Protein AF-A0A382JUS2-F1 (afdb_monomer_lite)

Radius of gyration: 26.02 Å; chains: 1; bounding box: 63×38×74 Å

InterPro domains:
  IPR006626 Parallel beta-helix repeat [SM00710] (28-49)
  IPR006626 Parallel beta-helix repeat [SM00710] (76-99)
  IPR006626 Parallel beta-helix repeat [SM00710] (288-322)
  IPR006626 Parallel beta-helix repeat [SM00710] (346-368)
  IPR006626 Parallel beta-helix repeat [SM00710] (374-395)
  IPR006626 Parallel beta-helix repeat [SM00710] (396-420)
  IPR007742 Periplasmic copper-binding protein NosD-like, beta helix domain [PF05048] (333-431)
  IPR011050 Pectin lyase fold/virulence factor [SSF51126] (210-431)
  IPR012334 Pectin lyase fold [G3DSA:2.160.20.10] (135-432)

Sequence (432 aa):
ANVIEDNYIYAPDMTYGINLYYCQATSGNEATIVNNLIRVEDYGIQFNQYNHYQNVYYNTVKVRDQYALGGSYYQNQYITVKNNIFSTLASTAAMYFGYQVTGLVSDYNNYNTDSNYPVYHQGNYTLAEWETLGYDSNSVSINPLFVTDSTLVPTNLNLDNLGTPVSGLTDDINGTTRSITTPDMGALEFTGADNRLAAGTYTVGGGGDYATLAAVRQALMSQGIAGAVVFQILSGTYTESIALEGVYGSSATNTITFQSAAANADSVIWENTGSSSSTNYALQLSGTDHVQIKHITFKGDSSSYSRKIVLGGAVDSVTIDSSKFLGYQGGNSNNHASIYGTEIVATGLKIRNNTFTDAGYSAIRLNASSSSSSTGLEITNNTITNTYSGIHLYYFDAVTIRGNTIKGSYMLDFGIYLIYCDGANVIKDNYI

pLDDT: mean 94.67, std 5.89, range [57.56, 98.94]

Foldseek 3Di:
DAEAELAQAADAAAQEQAADDLAEDDPVGAYEYELYEEEYEAEAHEDEANHERYEYAFAEFEYEAYESAYYQDDNAEQYEHFLAEFYYNHQYANHAYCEDHHNYAAEHYEQEHNHCFNYHDVHGDHQVRVVVVVHHVLYYHADQCAPDSRPRHGQACVQALSGADDPPCQAASVRHGADNGRGGRHRDRDDHDLLAAEAEEWEEDCPTNHNAVVVVLVRQVRRFHPFAYEYAYAFDEHADAHEHAAGPPDDLGHAYEYEHNVQAQNRYEQEHPDDDPVRQESYEYANYERYEYGRHEYFAADPRAGEYYEYHEEYEQYEYEHHEYYFHAAAADPSFAHYDYAQYQYAQYYYENYEYEETNHEPEAYAHRQVDERENAEHEQYEYEQYCEYYHYHRHEAYEHAQYEHDYPNPNDYPYHYYNHYYNHHHDNYHD

Secondary structure (DSSP, 8-state):
--EEES-EEEETT-SEEEEESS-B-BTTB-EEEES-EEEESSEEEEE-SS-EEEEEES-EEEESSS-SEEE-SS--EEEEEES-EEEESSSS-SEEESS--BT-EEES-EEE-SSS--EEESSEE-HHHHHHTTS-TT-B------S-TTT-----GGGTT-S---TT--B-TTSPBPPSSSPPSSS--------SB-SEEEEESTTSSBSSHHHHHHHHHHT-BSS-EEEEEPSEEE---EEE-PPTT--SSS-EEEEETTS-GGGEEEE----STTS--SEEEES--SEEEES-EEEE--SS----EEEESEEES-EEES-EEEE------GGG-SEEEEEEEEET-EEES-EEEEEEEEEEEEEE-TTS-EE--EEES-EEEEEEEEEEEESEES-EEES-EEE-TT--S-SEEEES--SS-EEES-B-

Structure (mmCIF, N/CA/C/O backbone):
data_AF-A0A382JUS2-F1
#
_entry.id   AF-A0A382JUS2-F1
#
loop_
_atom_site.group_PDB
_atom_site.id
_atom_site.type_symbol
_atom_site.label_atom_id
_atom_site.label_alt_id
_atom_site.label_comp_id
_atom_site.label_asym_id
_atom_site.label_entity_id
_atom_site.label_seq_id
_atom_site.pdbx_PDB_ins_code
_atom_site.Cartn_x
_atom_site.Cartn_y
_atom_site.Cartn_z
_atom_site.occupancy
_atom_site.B_iso_or_equiv
_atom_site.auth_seq_id
_atom_site.auth_comp_id
_atom_site.auth_asym_id
_atom_site.auth_atom_id
_atom_site.pdbx_PDB_model_num
ATOM 1 N N . ALA A 1 1 ? 23.624 -3.074 -35.967 1.00 71.19 1 ALA A N 1
ATOM 2 C CA . ALA A 1 1 ? 23.824 -1.873 -35.131 1.00 71.19 1 ALA A CA 1
ATOM 3 C C . ALA A 1 1 ? 24.638 -2.248 -33.896 1.00 71.19 1 ALA A C 1
ATOM 5 O O . ALA A 1 1 ? 24.945 -3.426 -33.753 1.00 71.19 1 ALA A O 1
ATOM 6 N N . ASN A 1 2 ? 25.006 -1.292 -33.037 1.00 84.25 2 ASN A N 1
ATOM 7 C CA . ASN A 1 2 ? 25.657 -1.613 -31.760 1.00 84.25 2 ASN A CA 1
ATOM 8 C C . ASN A 1 2 ? 24.689 -2.387 -30.858 1.00 84.25 2 ASN A C 1
ATOM 10 O O . ASN A 1 2 ? 23.501 -2.062 -30.823 1.00 84.25 2 ASN A O 1
ATOM 14 N N . VAL A 1 3 ? 25.208 -3.376 -30.134 1.00 94.81 3 VAL A N 1
ATOM 15 C CA . VAL A 1 3 ? 24.447 -4.170 -29.168 1.00 94.81 3 VAL A CA 1
ATOM 16 C C . VAL A 1 3 ? 25.210 -4.171 -27.846 1.00 94.81 3 VAL A C 1
ATOM 18 O O . VAL A 1 3 ? 26.416 -4.417 -27.833 1.00 94.81 3 VAL A O 1
ATOM 21 N N . ILE A 1 4 ? 24.516 -3.835 -26.761 1.00 97.69 4 ILE A N 1
ATOM 22 C CA . ILE A 1 4 ? 24.988 -3.962 -25.381 1.00 97.69 4 ILE A CA 1
ATOM 23 C C . ILE A 1 4 ? 24.023 -4.925 -24.699 1.00 97.69 4 ILE A C 1
ATOM 25 O O . ILE A 1 4 ? 22.944 -4.512 -24.266 1.00 97.69 4 ILE A O 1
ATOM 29 N N . GLU A 1 5 ? 24.385 -6.204 -24.664 1.00 97.50 5 GLU A N 1
ATOM 30 C CA . GLU A 1 5 ? 23.518 -7.257 -24.140 1.00 97.50 5 GLU A CA 1
ATOM 31 C C . GLU A 1 5 ? 24.192 -8.148 -23.108 1.00 97.50 5 GLU A C 1
ATOM 33 O O . GLU A 1 5 ? 25.420 -8.265 -23.085 1.00 97.50 5 GLU A O 1
ATOM 38 N N . ASP A 1 6 ? 23.360 -8.715 -22.241 1.00 96.62 6 ASP A N 1
ATOM 39 C CA . ASP A 1 6 ? 23.697 -9.744 -21.261 1.00 96.62 6 ASP A CA 1
ATOM 40 C C . ASP A 1 6 ? 24.841 -9.382 -20.296 1.00 96.62 6 ASP A C 1
ATOM 42 O O . ASP A 1 6 ? 25.613 -10.233 -19.844 1.00 96.62 6 ASP A O 1
ATOM 46 N N . ASN A 1 7 ? 24.968 -8.096 -19.948 1.00 97.81 7 ASN A N 1
ATOM 47 C CA . ASN A 1 7 ? 25.986 -7.642 -19.003 1.00 97.81 7 ASN A CA 1
ATOM 48 C C . ASN A 1 7 ? 25.479 -7.712 -17.562 1.00 97.81 7 ASN A C 1
ATOM 50 O O . ASN A 1 7 ? 24.389 -7.239 -17.241 1.00 97.81 7 ASN A O 1
ATOM 54 N N . TYR A 1 8 ? 26.338 -8.206 -16.671 1.00 96.56 8 TYR A N 1
ATOM 55 C CA . TYR A 1 8 ? 26.152 -8.136 -15.226 1.00 96.56 8 TYR A CA 1
ATOM 56 C C . TYR A 1 8 ? 27.127 -7.116 -14.629 1.00 96.56 8 TYR A C 1
ATOM 58 O O . TYR A 1 8 ? 28.330 -7.364 -14.527 1.00 96.56 8 TYR A O 1
ATOM 66 N N . ILE A 1 9 ? 26.614 -5.951 -14.240 1.00 97.31 9 ILE A N 1
ATOM 67 C CA . ILE A 1 9 ? 27.387 -4.840 -13.678 1.00 97.31 9 ILE A CA 1
ATOM 68 C C . ILE A 1 9 ? 26.996 -4.690 -12.208 1.00 97.31 9 ILE A C 1
ATOM 70 O O . ILE A 1 9 ? 25.991 -4.065 -11.898 1.00 97.31 9 ILE A O 1
ATOM 74 N N . TYR A 1 10 ? 27.792 -5.245 -11.293 1.00 95.50 10 TYR A N 1
ATOM 75 C CA . TYR A 1 10 ? 27.629 -5.044 -9.849 1.00 95.50 10 TYR A CA 1
ATOM 76 C C . TYR A 1 10 ? 28.842 -4.297 -9.297 1.00 95.50 10 TYR A C 1
ATOM 78 O O . TYR A 1 10 ? 29.899 -4.885 -9.063 1.00 95.50 10 TYR A O 1
ATOM 86 N N . ALA A 1 11 ? 28.691 -2.990 -9.110 1.00 93.81 11 ALA A N 1
ATOM 87 C CA . ALA A 1 11 ? 29.732 -2.123 -8.578 1.00 93.81 11 ALA A CA 1
ATOM 88 C C . ALA A 1 11 ? 29.087 -1.000 -7.746 1.00 93.81 11 ALA A C 1
ATOM 90 O O . ALA A 1 11 ? 28.811 0.070 -8.284 1.00 93.81 11 ALA A O 1
ATOM 91 N N . PRO A 1 12 ? 28.828 -1.233 -6.445 1.00 83.19 12 PRO A N 1
ATOM 92 C CA . PRO A 1 12 ? 28.060 -0.314 -5.603 1.00 83.19 12 PRO A CA 1
ATOM 93 C C . PRO A 1 12 ? 28.623 1.103 -5.501 1.00 83.19 12 PRO A C 1
ATOM 95 O O . PRO A 1 12 ? 27.836 2.005 -5.300 1.00 83.19 12 PRO A O 1
ATOM 98 N N . ASP A 1 13 ? 29.931 1.305 -5.693 1.00 93.06 13 ASP A N 1
ATOM 99 C CA . ASP A 1 13 ? 30.574 2.631 -5.651 1.00 93.06 13 ASP A CA 1
ATOM 100 C C . ASP A 1 13 ? 30.753 3.265 -7.050 1.00 93.06 13 ASP A C 1
ATOM 102 O O . ASP A 1 13 ? 31.400 4.301 -7.208 1.00 93.06 13 ASP A O 1
ATOM 106 N N . MET A 1 14 ? 30.259 2.615 -8.109 1.00 96.50 14 MET A N 1
ATOM 107 C CA . MET A 1 14 ? 30.428 3.083 -9.484 1.00 96.50 14 MET A CA 1
ATOM 108 C C . MET A 1 14 ? 29.432 4.197 -9.805 1.00 96.50 14 MET A C 1
ATOM 110 O O . MET A 1 14 ? 28.226 4.010 -9.697 1.00 96.50 14 MET A O 1
ATOM 114 N N . THR A 1 15 ? 29.927 5.337 -10.288 1.00 97.62 15 THR A N 1
ATOM 115 C CA . THR A 1 15 ? 29.063 6.465 -10.672 1.00 97.62 15 THR A CA 1
ATOM 116 C C . THR A 1 15 ? 28.201 6.159 -11.901 1.00 97.62 15 THR A C 1
ATOM 118 O O . THR A 1 15 ? 27.038 6.533 -11.929 1.00 97.62 15 THR A O 1
ATOM 121 N N . TYR A 1 16 ? 28.730 5.489 -12.928 1.00 97.50 16 TYR A N 1
ATOM 122 C CA . TYR A 1 16 ? 27.988 5.217 -14.168 1.00 97.50 16 TYR A CA 1
ATOM 123 C C . TYR A 1 16 ? 28.068 3.738 -14.541 1.00 97.50 16 TYR A C 1
ATOM 125 O O . TYR A 1 16 ? 29.172 3.245 -14.753 1.00 97.50 16 TYR A O 1
ATOM 133 N N . GLY A 1 17 ? 26.924 3.063 -14.683 1.00 97.75 17 GLY A N 1
ATOM 134 C CA . GLY A 1 17 ? 26.854 1.697 -15.209 1.00 97.75 17 GLY A CA 1
ATOM 135 C C . GLY A 1 17 ? 27.117 1.660 -16.714 1.00 97.75 17 GLY A C 1
ATOM 136 O O . GLY A 1 17 ? 28.151 1.176 -17.166 1.00 97.75 17 GLY A O 1
ATOM 137 N N . ILE A 1 18 ? 26.201 2.230 -17.498 1.00 98.00 18 ILE A N 1
ATOM 138 C CA . ILE A 1 18 ? 26.344 2.434 -18.945 1.00 98.00 18 ILE A CA 1
ATOM 139 C C . ILE A 1 18 ? 26.212 3.929 -19.226 1.00 98.00 18 ILE A C 1
ATOM 141 O O . ILE A 1 18 ? 25.223 4.545 -18.843 1.00 98.00 18 ILE A O 1
ATOM 145 N N . ASN A 1 19 ? 27.183 4.520 -19.923 1.00 97.25 19 ASN A N 1
ATOM 146 C CA . ASN A 1 19 ? 27.153 5.935 -20.296 1.00 97.25 19 ASN A CA 1
ATOM 147 C C . ASN A 1 19 ? 27.384 6.101 -21.802 1.00 97.25 19 ASN A C 1
ATOM 149 O O . ASN A 1 19 ? 28.449 5.763 -22.316 1.00 97.25 19 ASN A O 1
ATOM 153 N N . LEU A 1 20 ? 26.383 6.638 -22.496 1.00 97.12 20 LEU A N 1
ATOM 154 C CA . LEU A 1 20 ? 26.368 6.816 -23.944 1.00 97.12 20 LEU A CA 1
ATOM 155 C C . LEU A 1 20 ? 26.591 8.278 -24.316 1.00 97.12 20 LEU A C 1
ATOM 157 O O . LEU A 1 20 ? 25.887 9.180 -23.852 1.00 97.12 20 LEU A O 1
ATOM 161 N N . TYR A 1 21 ? 27.571 8.505 -25.185 1.00 95.75 21 TYR A N 1
ATOM 162 C CA . TYR A 1 21 ? 28.014 9.829 -25.599 1.00 95.75 21 TYR A CA 1
ATOM 163 C C . TYR A 1 21 ? 28.281 9.826 -27.104 1.00 95.75 21 TYR A C 1
ATOM 165 O O . TYR A 1 21 ? 29.182 9.129 -27.570 1.00 95.75 21 TYR A O 1
ATOM 173 N N . TYR A 1 22 ? 27.508 10.606 -27.866 1.00 96.31 22 TYR A N 1
ATOM 174 C CA . TYR A 1 22 ? 27.568 10.649 -29.333 1.00 96.31 22 TYR A CA 1
ATOM 175 C C . TYR A 1 22 ? 27.326 9.287 -30.013 1.00 96.31 22 TYR A C 1
ATOM 177 O O . TYR A 1 22 ? 27.849 9.017 -31.099 1.00 96.31 22 TYR A O 1
ATOM 185 N N . CYS A 1 23 ? 26.511 8.419 -29.406 1.00 96.38 23 CYS A N 1
ATOM 186 C CA . CYS A 1 23 ? 26.163 7.120 -29.974 1.00 96.38 23 CYS A CA 1
ATOM 187 C C . CYS A 1 23 ? 24.992 7.265 -30.959 1.00 96.38 23 CYS A C 1
ATOM 189 O O . CYS A 1 23 ? 23.821 7.301 -30.579 1.00 96.38 23 CYS A O 1
ATOM 191 N N . GLN A 1 24 ? 25.309 7.359 -32.251 1.00 95.31 24 GLN A N 1
ATOM 192 C CA . GLN A 1 24 ? 24.340 7.681 -33.302 1.00 95.31 24 GLN A CA 1
ATOM 193 C C . GLN A 1 24 ? 24.103 6.483 -34.223 1.00 95.31 24 GLN A C 1
ATOM 195 O O . GLN A 1 24 ? 24.915 6.187 -35.099 1.00 95.31 24 GLN A O 1
ATOM 200 N N . ALA A 1 25 ? 22.981 5.799 -34.016 1.00 96.81 25 ALA A N 1
ATOM 201 C CA . ALA A 1 25 ? 22.458 4.812 -34.950 1.00 96.81 25 ALA A CA 1
ATOM 202 C C . ALA A 1 25 ? 21.542 5.487 -35.994 1.00 96.81 25 ALA A C 1
ATOM 204 O O . ALA A 1 25 ? 21.455 6.715 -36.068 1.00 96.81 25 ALA A O 1
ATOM 205 N N . THR A 1 26 ? 20.889 4.690 -36.841 1.00 96.81 26 THR A N 1
ATOM 206 C CA . THR A 1 26 ? 20.004 5.181 -37.913 1.00 96.81 26 THR A CA 1
ATOM 207 C C . THR A 1 26 ? 18.701 4.393 -37.933 1.00 96.81 26 THR A C 1
ATOM 209 O O . THR A 1 26 ? 18.666 3.268 -37.441 1.00 96.81 26 THR A O 1
ATOM 212 N N . SER A 1 27 ? 17.648 4.968 -38.516 1.00 96.50 27 SER A N 1
ATOM 213 C CA . SER A 1 27 ? 16.354 4.291 -38.655 1.00 96.50 27 SER A CA 1
ATOM 214 C C . SER A 1 27 ? 16.492 2.959 -39.403 1.00 96.50 27 SER A C 1
ATOM 216 O O . SER A 1 27 ? 17.142 2.896 -40.450 1.00 96.50 27 SER A O 1
ATOM 218 N N . GLY A 1 28 ? 15.906 1.898 -38.847 1.00 94.56 28 GLY A N 1
ATOM 219 C CA . GLY A 1 28 ? 16.011 0.521 -39.339 1.00 94.56 28 GLY A CA 1
ATOM 220 C C . GLY A 1 28 ? 17.322 -0.185 -38.973 1.00 94.56 28 GLY A C 1
ATOM 221 O O . GLY A 1 28 ? 17.507 -1.346 -39.328 1.00 94.56 28 GLY A O 1
ATOM 222 N N . ASN A 1 29 ? 18.239 0.507 -38.293 1.00 96.06 29 ASN A N 1
ATOM 223 C CA . ASN A 1 29 ? 19.484 -0.025 -37.745 1.00 96.06 29 ASN A CA 1
ATOM 224 C C . ASN A 1 29 ? 19.716 0.536 -36.335 1.00 96.06 29 ASN A C 1
ATOM 226 O O . ASN A 1 29 ? 20.819 0.993 -36.017 1.00 96.06 29 ASN A O 1
ATOM 230 N N . GLU A 1 30 ? 18.668 0.546 -35.516 1.00 97.38 30 GLU A N 1
ATOM 231 C CA . GLU A 1 30 ? 18.684 1.012 -34.133 1.00 97.38 30 GLU A CA 1
ATOM 232 C C . GLU A 1 30 ? 19.700 0.211 -33.302 1.00 97.38 30 GLU A C 1
ATOM 234 O O . GLU A 1 30 ? 19.788 -1.015 -33.405 1.00 97.38 30 GLU A O 1
ATOM 239 N N . ALA A 1 31 ? 20.484 0.897 -32.468 1.00 97.56 31 ALA A N 1
ATOM 240 C CA . ALA A 1 31 ? 21.331 0.236 -31.477 1.00 97.56 31 ALA A CA 1
ATOM 241 C C . ALA A 1 31 ? 20.467 -0.298 -30.329 1.00 97.56 31 ALA A C 1
ATOM 243 O O . ALA A 1 31 ? 19.439 0.295 -30.017 1.00 97.56 31 ALA A O 1
ATOM 244 N N . THR A 1 32 ? 20.857 -1.417 -29.718 1.00 97.94 32 THR A N 1
ATOM 245 C CA . THR A 1 32 ? 20.037 -2.095 -28.701 1.00 97.94 32 THR A CA 1
ATOM 246 C C . THR A 1 32 ? 20.819 -2.318 -27.410 1.00 97.94 32 THR A C 1
ATOM 248 O O . THR A 1 32 ? 21.951 -2.792 -27.438 1.00 97.94 32 THR A O 1
ATOM 251 N N . ILE A 1 33 ? 20.205 -1.959 -26.286 1.00 98.75 33 ILE A N 1
ATOM 252 C CA . ILE A 1 33 ? 20.680 -2.149 -24.917 1.00 98.75 33 ILE A CA 1
ATOM 253 C C . ILE A 1 33 ? 19.673 -3.081 -24.255 1.00 98.75 33 ILE A C 1
ATOM 255 O O . ILE A 1 33 ? 18.538 -2.668 -23.994 1.00 98.75 33 ILE A O 1
ATOM 259 N N . VAL A 1 34 ? 20.043 -4.341 -24.052 1.00 98.69 34 VAL A N 1
ATOM 260 C CA . VAL A 1 34 ? 19.080 -5.384 -23.687 1.00 98.69 34 VAL A CA 1
ATOM 261 C C . VAL A 1 34 ? 19.596 -6.360 -22.644 1.00 98.69 34 VAL A C 1
ATOM 263 O O . VAL A 1 34 ? 20.787 -6.625 -22.604 1.00 98.69 34 VAL A O 1
ATOM 266 N N . ASN A 1 35 ? 18.717 -6.889 -21.790 1.00 98.12 35 ASN A N 1
ATOM 267 C CA . ASN A 1 35 ? 19.053 -7.962 -20.846 1.00 98.12 35 ASN A CA 1
ATOM 268 C C . ASN A 1 35 ? 20.240 -7.635 -19.918 1.00 98.12 35 ASN A C 1
ATOM 270 O O . ASN A 1 35 ? 20.973 -8.523 -19.500 1.00 98.12 35 ASN A O 1
ATOM 274 N N . ASN A 1 36 ? 20.459 -6.366 -19.566 1.00 98.62 36 ASN A N 1
ATOM 275 C CA . ASN A 1 36 ? 21.533 -6.007 -18.640 1.00 98.62 36 ASN A CA 1
ATOM 276 C C . ASN A 1 36 ? 21.022 -5.979 -17.192 1.00 98.62 36 ASN A C 1
ATOM 278 O O . ASN A 1 36 ? 19.990 -5.368 -16.901 1.00 98.62 36 ASN A O 1
ATOM 282 N N . LEU A 1 37 ? 21.778 -6.592 -16.278 1.00 98.12 37 LEU A N 1
ATOM 283 C CA . LEU A 1 37 ? 21.615 -6.485 -14.825 1.00 98.12 37 LEU A CA 1
ATOM 284 C C . LEU A 1 37 ? 22.616 -5.458 -14.294 1.00 98.12 37 LEU A C 1
ATOM 286 O O . LEU A 1 37 ? 23.825 -5.675 -14.358 1.00 98.12 37 LEU A O 1
ATOM 290 N N . ILE A 1 38 ? 22.131 -4.328 -13.780 1.00 98.56 38 ILE A N 1
ATOM 291 C CA . ILE A 1 38 ? 22.980 -3.192 -13.404 1.00 98.56 38 ILE A CA 1
ATOM 292 C C . ILE A 1 38 ? 22.669 -2.759 -11.975 1.00 98.56 38 ILE A C 1
ATOM 294 O O . ILE A 1 38 ? 21.583 -2.259 -11.692 1.00 98.56 38 ILE A O 1
ATOM 298 N N . ARG A 1 39 ? 23.651 -2.882 -11.082 1.00 97.50 39 ARG A N 1
ATOM 299 C CA . ARG A 1 39 ? 23.659 -2.303 -9.739 1.00 97.50 39 ARG A CA 1
ATOM 300 C C . ARG A 1 39 ? 24.876 -1.403 -9.559 1.00 97.50 39 ARG A C 1
ATOM 302 O O . ARG A 1 39 ? 26.002 -1.888 -9.430 1.00 97.50 39 ARG A O 1
ATOM 309 N N . VAL A 1 40 ? 24.626 -0.101 -9.498 1.00 98.06 40 VAL A N 1
ATOM 310 C CA . VAL A 1 40 ? 25.658 0.936 -9.337 1.00 98.06 40 VAL A CA 1
ATOM 311 C C . VAL A 1 40 ? 25.221 2.010 -8.342 1.00 98.06 40 VAL A C 1
ATOM 313 O O . VAL A 1 40 ? 24.111 1.931 -7.808 1.00 98.06 40 VAL A O 1
ATOM 316 N N . GLU A 1 41 ? 26.088 2.984 -8.073 1.00 97.44 41 GLU A N 1
ATOM 317 C CA . GLU A 1 41 ? 25.838 4.031 -7.086 1.00 97.44 41 GLU A CA 1
ATOM 318 C C . GLU A 1 41 ? 24.829 5.061 -7.598 1.00 97.44 41 GLU A C 1
ATOM 320 O O . GLU A 1 41 ? 23.728 5.190 -7.059 1.00 97.44 41 GLU A O 1
ATOM 325 N N . ASP A 1 42 ? 25.191 5.759 -8.677 1.00 97.31 42 ASP A N 1
ATOM 326 C CA . ASP A 1 42 ? 24.492 6.969 -9.103 1.00 97.31 42 ASP A CA 1
ATOM 327 C C . ASP A 1 42 ? 23.616 6.709 -10.335 1.00 97.31 42 ASP A C 1
ATOM 329 O O . ASP A 1 42 ? 22.391 6.677 -10.232 1.00 97.31 42 ASP A O 1
ATOM 333 N N . TYR A 1 43 ? 24.229 6.513 -11.505 1.00 98.12 43 TYR A N 1
ATOM 334 C CA . TYR A 1 43 ? 23.548 6.500 -12.800 1.00 98.12 43 TYR A CA 1
ATOM 335 C C . TYR A 1 43 ? 23.609 5.120 -13.452 1.00 98.12 43 TYR A C 1
ATOM 337 O O . TYR A 1 43 ? 24.686 4.621 -13.781 1.00 98.12 43 TYR A O 1
ATOM 345 N N . GLY A 1 44 ? 22.445 4.517 -13.684 1.00 98.44 44 GLY A N 1
ATOM 346 C CA . GLY A 1 44 ? 22.322 3.178 -14.253 1.00 98.44 44 GLY A CA 1
ATOM 347 C C . GLY A 1 44 ? 22.638 3.142 -15.748 1.00 98.44 44 GLY A C 1
ATOM 348 O O . GLY A 1 44 ? 23.757 2.814 -16.144 1.00 98.44 44 GLY A O 1
ATOM 349 N N . ILE A 1 45 ? 21.653 3.492 -16.577 1.00 98.62 45 ILE A N 1
ATOM 350 C CA . ILE A 1 45 ? 21.819 3.710 -18.021 1.00 98.62 45 ILE A CA 1
ATOM 351 C C . ILE A 1 45 ? 21.683 5.206 -18.296 1.00 98.62 45 ILE A C 1
ATOM 353 O O . ILE A 1 45 ? 20.621 5.790 -18.090 1.00 98.62 45 ILE A O 1
ATOM 357 N N . GLN A 1 46 ? 22.756 5.827 -18.776 1.00 98.06 46 GLN A N 1
ATOM 358 C CA . GLN A 1 46 ? 22.845 7.266 -18.984 1.00 98.06 46 GLN A CA 1
ATOM 359 C C . GLN A 1 46 ? 23.023 7.612 -20.468 1.00 98.06 46 GLN A C 1
ATOM 361 O O . GLN A 1 46 ? 24.042 7.302 -21.083 1.00 98.06 46 GLN A O 1
ATOM 366 N N . PHE A 1 47 ? 22.065 8.345 -21.027 1.00 97.56 47 PHE A N 1
ATOM 367 C CA . PHE A 1 47 ? 22.154 9.013 -22.322 1.00 97.56 47 PHE A CA 1
ATOM 368 C C . PHE A 1 47 ? 22.694 10.428 -22.138 1.00 97.56 47 PHE A C 1
ATOM 370 O O . PHE A 1 47 ? 21.942 11.369 -21.901 1.00 97.56 47 PHE A O 1
ATOM 377 N N . ASN A 1 48 ? 24.010 10.603 -22.239 1.00 94.50 48 ASN A N 1
ATOM 378 C CA . ASN A 1 48 ? 24.645 11.895 -22.007 1.00 94.50 48 ASN A CA 1
ATOM 379 C C . ASN A 1 48 ? 24.202 12.943 -23.050 1.00 94.50 48 ASN A C 1
ATOM 381 O O . ASN A 1 48 ? 23.281 13.705 -22.772 1.00 94.50 48 ASN A O 1
ATOM 385 N N . GLN A 1 49 ? 24.782 12.962 -24.254 1.00 95.19 49 GLN A N 1
ATOM 386 C CA . GLN A 1 49 ? 24.369 13.857 -25.346 1.00 95.19 49 GLN A CA 1
ATOM 387 C C . GLN A 1 49 ? 24.564 13.222 -26.723 1.00 95.19 49 GLN A C 1
ATOM 389 O O . GLN A 1 49 ? 25.449 12.381 -26.895 1.00 95.19 49 GLN A O 1
ATOM 394 N N . TYR A 1 50 ? 23.778 13.682 -27.703 1.00 96.25 50 TYR A N 1
ATOM 395 C CA . TYR A 1 50 ? 23.853 13.271 -29.115 1.00 96.25 50 TYR A CA 1
ATOM 396 C C . TYR A 1 50 ? 23.685 11.760 -29.345 1.00 96.25 50 TYR A C 1
ATOM 398 O O . TYR A 1 50 ? 24.419 11.158 -30.130 1.00 96.25 50 TYR A O 1
ATOM 406 N N . ASN A 1 51 ? 22.725 11.132 -28.661 1.00 97.25 51 ASN A N 1
ATOM 407 C CA . ASN A 1 51 ? 22.410 9.718 -28.861 1.00 97.25 51 ASN A CA 1
ATOM 408 C C . ASN A 1 51 ? 21.131 9.556 -29.682 1.00 97.25 51 ASN A C 1
ATOM 410 O O . ASN A 1 51 ? 20.083 10.074 -29.297 1.00 97.25 51 ASN A O 1
ATOM 414 N N . HIS A 1 52 ? 21.210 8.833 -30.800 1.00 96.94 52 HIS A N 1
ATOM 415 C CA . HIS A 1 52 ? 20.089 8.654 -31.728 1.00 96.94 52 HIS A CA 1
ATOM 416 C C . HIS A 1 52 ? 19.792 7.174 -31.979 1.00 96.94 52 HIS A C 1
ATOM 418 O O . HIS A 1 52 ? 20.737 6.390 -32.105 1.00 96.94 52 HIS A O 1
ATOM 424 N N . TYR A 1 53 ? 18.506 6.831 -32.136 1.00 98.12 53 TYR A N 1
ATOM 425 C CA . TYR A 1 53 ? 18.028 5.501 -32.550 1.00 98.12 53 TYR A CA 1
ATOM 426 C C . TYR A 1 53 ? 18.492 4.387 -31.599 1.00 98.12 53 TYR A C 1
ATOM 428 O O . TYR A 1 53 ? 19.221 3.475 -31.989 1.00 98.12 53 TYR A O 1
ATOM 436 N N . GLN A 1 54 ? 18.102 4.511 -30.329 1.00 97.94 54 GLN A N 1
ATOM 437 C CA . GLN A 1 54 ? 18.518 3.625 -29.238 1.00 97.94 54 GLN A CA 1
ATOM 438 C C . GLN A 1 54 ? 17.309 2.867 -28.691 1.00 97.94 54 GLN A C 1
ATOM 440 O O . GLN A 1 54 ? 16.321 3.474 -28.292 1.00 97.94 54 GLN A O 1
ATOM 445 N N . ASN A 1 55 ? 17.403 1.548 -28.637 1.00 98.62 55 ASN A N 1
ATOM 446 C CA . ASN A 1 55 ? 16.419 0.665 -28.037 1.00 98.62 55 ASN A CA 1
ATOM 447 C C . ASN A 1 55 ? 16.911 0.215 -26.660 1.00 98.62 55 ASN A C 1
ATOM 449 O O . ASN A 1 55 ? 18.028 -0.278 -26.540 1.00 98.62 55 ASN A O 1
ATOM 453 N N . VAL A 1 56 ? 16.078 0.356 -25.636 1.00 98.75 56 VAL A N 1
ATOM 454 C CA . VAL A 1 56 ? 16.351 -0.042 -24.252 1.00 98.75 56 VAL A CA 1
ATOM 455 C C . VAL A 1 56 ? 15.283 -1.046 -23.848 1.00 98.75 56 VAL A C 1
ATOM 457 O O . VAL A 1 56 ? 14.139 -0.663 -23.589 1.00 98.75 56 VAL A O 1
ATOM 460 N N . TYR A 1 57 ? 15.639 -2.328 -23.841 1.00 98.81 57 TYR A N 1
ATOM 461 C CA . TYR A 1 57 ? 14.696 -3.422 -23.618 1.00 98.81 57 TYR A CA 1
ATOM 462 C C . TYR A 1 57 ? 15.121 -4.327 -22.475 1.00 98.81 57 TYR A C 1
ATOM 464 O O . TYR A 1 57 ? 16.287 -4.675 -22.401 1.00 98.81 57 TYR A O 1
ATOM 472 N N . TYR A 1 58 ? 14.202 -4.777 -21.622 1.00 98.75 58 TYR A N 1
ATOM 473 C CA . TYR A 1 58 ? 14.503 -5.867 -20.684 1.00 98.75 58 TYR A CA 1
ATOM 474 C C . TYR A 1 58 ? 15.748 -5.643 -19.815 1.00 98.75 58 TYR A C 1
ATOM 476 O O . TYR A 1 58 ? 16.485 -6.573 -19.529 1.00 98.75 58 TYR A O 1
ATOM 484 N N . ASN A 1 59 ? 16.045 -4.414 -19.399 1.00 98.88 59 ASN A N 1
ATOM 485 C CA . ASN A 1 59 ? 17.137 -4.168 -18.460 1.00 98.88 59 ASN A CA 1
ATOM 486 C C . ASN A 1 59 ? 16.581 -4.127 -17.038 1.00 98.88 59 ASN A C 1
ATOM 488 O O . ASN A 1 59 ? 15.528 -3.534 -16.804 1.00 98.88 59 ASN A O 1
ATOM 492 N N . THR A 1 60 ? 17.301 -4.713 -16.086 1.00 98.75 60 THR A N 1
ATOM 493 C CA . THR A 1 60 ? 17.024 -4.553 -14.655 1.00 98.75 60 THR A CA 1
ATOM 494 C C . THR A 1 60 ? 18.116 -3.687 -14.057 1.00 98.75 60 THR A C 1
ATOM 496 O O . THR A 1 60 ? 19.273 -4.094 -13.958 1.00 98.75 60 THR A O 1
ATOM 499 N N . VAL A 1 61 ? 17.749 -2.476 -13.655 1.00 98.75 61 VAL A N 1
ATOM 500 C CA . VAL A 1 61 ? 18.684 -1.445 -13.220 1.00 98.75 61 VAL A CA 1
ATOM 501 C C . VAL A 1 61 ? 18.290 -0.948 -11.840 1.00 98.75 61 VAL A C 1
ATOM 503 O O . VAL A 1 61 ? 17.177 -0.465 -11.636 1.00 98.75 61 VAL A O 1
ATOM 506 N N . LYS A 1 62 ? 19.218 -1.039 -10.891 1.00 98.19 62 LYS A N 1
ATOM 507 C CA . LYS A 1 62 ? 19.074 -0.538 -9.528 1.00 98.19 62 LYS A CA 1
ATOM 508 C C . LYS A 1 62 ? 20.204 0.437 -9.201 1.00 98.19 62 LYS A C 1
ATOM 510 O O . LYS A 1 62 ? 21.378 0.099 -9.327 1.00 98.19 62 LYS A O 1
ATOM 515 N N . VAL A 1 63 ? 19.860 1.628 -8.725 1.00 98.25 63 VAL A N 1
ATOM 516 C CA . VAL A 1 63 ? 20.823 2.646 -8.270 1.00 98.25 63 VAL A CA 1
ATOM 517 C C . VAL A 1 63 ? 20.549 3.075 -6.831 1.00 98.25 63 VAL A C 1
ATOM 519 O O . VAL A 1 63 ? 19.456 2.839 -6.311 1.00 98.25 63 VAL A O 1
ATOM 522 N N . ARG A 1 64 ? 21.558 3.628 -6.145 1.00 95.94 64 ARG A N 1
ATOM 523 C CA . ARG A 1 64 ? 21.415 4.097 -4.760 1.00 95.94 64 ARG A CA 1
ATOM 524 C C . ARG A 1 64 ? 20.951 5.552 -4.726 1.00 95.94 64 ARG A C 1
ATOM 526 O O . ARG A 1 64 ? 19.990 5.829 -4.021 1.00 95.94 64 ARG A O 1
ATOM 533 N N . ASP A 1 65 ? 21.594 6.430 -5.496 1.00 93.06 65 ASP A N 1
ATOM 534 C CA . ASP A 1 65 ? 21.512 7.879 -5.258 1.00 93.06 65 ASP A CA 1
ATOM 535 C C . ASP A 1 65 ? 20.839 8.705 -6.360 1.00 93.06 65 ASP A C 1
ATOM 537 O O . ASP A 1 65 ? 20.228 9.727 -6.048 1.00 93.06 65 ASP A O 1
ATOM 541 N N . GLN A 1 66 ? 20.937 8.314 -7.634 1.00 96.25 66 GLN A N 1
ATOM 542 C CA . GLN A 1 66 ? 20.403 9.117 -8.745 1.00 96.25 66 GLN A CA 1
ATOM 543 C C . GLN A 1 66 ? 19.378 8.326 -9.566 1.00 96.25 66 GLN A C 1
ATOM 545 O O . GLN A 1 66 ? 18.374 7.853 -9.030 1.00 96.25 66 GLN A O 1
ATOM 550 N N . TYR A 1 67 ? 19.598 8.218 -10.876 1.00 97.94 67 TYR A N 1
ATOM 551 C CA . TYR A 1 67 ? 18.603 7.780 -11.845 1.00 97.94 67 TYR A CA 1
ATOM 552 C C . TYR A 1 67 ? 18.968 6.406 -12.401 1.00 97.94 67 TYR A C 1
ATOM 554 O O . TYR A 1 67 ? 20.089 6.180 -12.866 1.00 97.94 67 TYR A O 1
ATOM 562 N N . ALA A 1 68 ? 18.005 5.488 -12.402 1.00 98.44 68 ALA A N 1
ATOM 563 C CA . ALA A 1 68 ? 18.188 4.187 -13.032 1.00 98.44 68 ALA A CA 1
ATOM 564 C C . ALA A 1 68 ? 18.243 4.323 -14.564 1.00 98.44 68 ALA A C 1
ATOM 566 O O . ALA A 1 68 ? 19.067 3.677 -15.211 1.00 98.44 68 ALA A O 1
ATOM 567 N N . LEU A 1 69 ? 17.444 5.232 -15.129 1.00 98.62 69 LEU A N 1
ATOM 568 C CA . LEU A 1 69 ? 17.540 5.675 -16.518 1.00 98.62 69 LEU A CA 1
ATOM 569 C C . LEU A 1 69 ? 17.655 7.200 -16.562 1.00 98.62 69 LEU A C 1
ATOM 571 O O . LEU A 1 69 ? 16.816 7.896 -15.994 1.00 98.62 69 LEU A O 1
ATOM 575 N N . GLY A 1 70 ? 18.664 7.736 -17.243 1.00 96.62 70 GLY A N 1
ATOM 576 C CA . GLY A 1 70 ? 18.935 9.170 -17.221 1.00 96.62 70 GLY A CA 1
ATOM 577 C C . GLY A 1 70 ? 19.373 9.759 -18.558 1.00 96.62 70 GLY A C 1
ATOM 578 O O . GLY A 1 70 ? 19.982 9.085 -19.385 1.00 96.62 70 GLY A O 1
ATOM 579 N N . GLY A 1 71 ? 19.116 11.051 -18.756 1.00 93.81 71 GLY A N 1
ATOM 580 C CA . GLY A 1 71 ? 19.662 11.853 -19.840 1.00 93.81 71 GLY A CA 1
ATOM 581 C C . GLY A 1 71 ? 19.725 13.337 -19.491 1.00 93.81 71 GLY A C 1
ATOM 582 O O . GLY A 1 71 ? 18.715 14.042 -19.457 1.00 93.81 71 GLY A O 1
ATOM 583 N N . SER A 1 72 ? 20.935 13.818 -19.211 1.00 84.50 72 SER A N 1
ATOM 584 C CA . SER A 1 72 ? 21.155 15.142 -18.608 1.00 84.50 72 SER A CA 1
ATOM 585 C C . SER A 1 72 ? 21.400 16.265 -19.616 1.00 84.50 72 SER A C 1
ATOM 587 O O . SER A 1 72 ? 21.380 17.428 -19.223 1.00 84.50 72 SER A O 1
ATOM 589 N N . TYR A 1 73 ? 21.626 15.951 -20.895 1.00 91.00 73 TYR A N 1
ATOM 590 C CA . TYR A 1 73 ? 21.940 16.945 -21.923 1.00 91.00 73 TYR A CA 1
ATOM 591 C C . TYR A 1 73 ? 21.091 16.765 -23.194 1.00 91.00 73 TYR A C 1
ATOM 593 O O . TYR A 1 73 ? 20.246 15.876 -23.305 1.00 91.00 73 TYR A O 1
ATOM 601 N N . TYR A 1 74 ? 21.278 17.689 -24.135 1.00 90.75 74 TYR A N 1
ATOM 602 C CA . TYR A 1 74 ? 20.457 17.873 -25.327 1.00 90.75 74 TYR A CA 1
ATOM 603 C C . TYR A 1 74 ? 20.815 16.884 -26.458 1.00 90.75 74 TYR A C 1
ATOM 605 O O . TYR A 1 74 ? 21.860 16.231 -26.441 1.00 90.75 74 TYR A O 1
ATOM 613 N N . GLN A 1 75 ? 19.938 16.801 -27.468 1.00 94.06 75 GLN A N 1
ATOM 614 C CA . GLN A 1 75 ? 20.106 15.991 -28.693 1.00 94.06 75 GLN A CA 1
ATOM 615 C C . GLN A 1 75 ? 20.079 14.470 -28.473 1.00 94.06 75 GLN A C 1
ATOM 617 O O . GLN A 1 75 ? 20.718 13.716 -29.196 1.00 94.06 75 GLN A O 1
ATOM 622 N N . ASN A 1 76 ? 19.310 14.003 -27.495 1.00 96.25 76 ASN A N 1
ATOM 623 C CA . ASN A 1 76 ? 18.927 12.597 -27.403 1.00 96.25 76 ASN A CA 1
ATOM 624 C C . ASN A 1 76 ? 17.601 12.409 -28.165 1.00 96.25 76 ASN A C 1
ATOM 626 O O . ASN A 1 76 ? 16.641 13.136 -27.905 1.00 96.25 76 ASN A O 1
ATOM 630 N N . GLN A 1 77 ? 17.552 11.515 -29.156 1.00 97.25 77 GLN A N 1
ATOM 631 C CA . GLN A 1 77 ? 16.411 11.389 -30.078 1.00 97.25 77 GLN A CA 1
ATOM 632 C C . GLN A 1 77 ? 16.138 9.932 -30.469 1.00 97.25 77 GLN A C 1
ATOM 634 O O . GLN A 1 77 ? 17.056 9.120 -30.551 1.00 97.25 77 GLN A O 1
ATOM 639 N N . TYR A 1 78 ? 14.881 9.623 -30.782 1.00 98.12 78 TYR A N 1
ATOM 640 C CA . TYR A 1 78 ? 14.418 8.312 -31.244 1.00 98.12 78 TYR A CA 1
ATOM 641 C C . TYR A 1 78 ? 14.867 7.194 -30.296 1.00 98.12 78 TYR A C 1
ATOM 643 O O . TYR A 1 78 ? 15.543 6.247 -30.695 1.00 98.12 78 TYR A O 1
ATOM 651 N N . ILE A 1 79 ? 14.555 7.372 -29.010 1.00 98.25 79 ILE A N 1
ATOM 652 C CA . ILE A 1 79 ? 14.845 6.396 -27.961 1.00 98.25 79 ILE A CA 1
ATOM 653 C C . ILE A 1 79 ? 13.568 5.607 -27.690 1.00 98.25 79 ILE A C 1
ATOM 655 O O . ILE A 1 79 ? 12.527 6.201 -27.411 1.00 98.25 79 ILE A O 1
ATOM 659 N N . THR A 1 80 ? 13.658 4.284 -27.750 1.00 98.69 80 THR A N 1
ATOM 660 C CA . THR A 1 80 ? 12.578 3.381 -27.351 1.00 98.69 80 THR A CA 1
ATOM 661 C C . THR A 1 80 ? 12.938 2.723 -26.028 1.00 98.69 80 THR A C 1
ATOM 663 O O . THR A 1 80 ? 14.025 2.168 -25.905 1.00 98.69 80 THR A O 1
ATOM 666 N N . VAL A 1 81 ? 12.040 2.762 -25.049 1.00 98.75 81 VAL A N 1
ATOM 667 C CA . VAL A 1 81 ? 12.237 2.223 -23.699 1.00 98.75 81 VAL A CA 1
ATOM 668 C C . VAL A 1 81 ? 11.069 1.297 -23.374 1.00 98.75 81 VAL A C 1
ATOM 670 O O . VAL A 1 81 ? 9.958 1.772 -23.152 1.00 98.75 81 VAL A O 1
ATOM 673 N N . LYS A 1 82 ? 11.284 -0.024 -23.379 1.00 98.69 82 LYS A N 1
ATOM 674 C CA . LYS A 1 82 ? 10.221 -0.985 -23.039 1.00 98.69 82 LYS A CA 1
ATOM 675 C C . LYS A 1 82 ? 10.681 -2.157 -22.195 1.00 98.69 82 LYS A C 1
ATOM 677 O O . LYS A 1 82 ? 11.812 -2.606 -22.331 1.00 98.69 82 LYS A O 1
ATOM 682 N N . ASN A 1 83 ? 9.779 -2.715 -21.397 1.00 98.69 83 ASN A N 1
ATOM 683 C CA . ASN A 1 83 ? 10.021 -3.911 -20.590 1.00 98.69 83 ASN A CA 1
ATOM 684 C C . ASN A 1 83 ? 11.204 -3.784 -19.631 1.00 98.69 83 ASN A C 1
ATOM 686 O O . ASN A 1 83 ? 11.892 -4.767 -19.406 1.00 98.69 83 ASN A O 1
ATOM 690 N N . ASN A 1 84 ? 11.508 -2.608 -19.086 1.00 98.88 84 ASN A N 1
ATOM 691 C CA . ASN A 1 84 ? 12.630 -2.457 -18.154 1.00 98.88 84 ASN A CA 1
ATOM 692 C C . ASN A 1 84 ? 12.147 -2.387 -16.706 1.00 98.88 84 ASN A C 1
ATOM 694 O O . ASN A 1 84 ? 11.067 -1.873 -16.432 1.00 98.88 84 ASN A O 1
ATOM 698 N N . ILE A 1 85 ? 12.990 -2.817 -15.769 1.00 98.81 85 ILE A N 1
ATOM 699 C CA . ILE A 1 85 ? 12.843 -2.506 -14.348 1.00 98.81 85 ILE A CA 1
ATOM 700 C C . ILE A 1 85 ? 13.870 -1.432 -13.991 1.00 98.81 85 ILE A C 1
ATOM 702 O O . ILE A 1 85 ? 15.073 -1.688 -13.992 1.00 98.81 85 ILE A O 1
ATOM 706 N N . PHE A 1 86 ? 13.391 -0.242 -13.641 1.00 98.88 86 PHE A N 1
ATOM 707 C CA . PHE A 1 86 ? 14.197 0.890 -13.199 1.00 98.88 86 PHE A CA 1
ATOM 708 C C . PHE A 1 86 ? 13.914 1.183 -11.728 1.00 98.88 86 PHE A C 1
ATOM 710 O O . PHE A 1 86 ? 12.809 1.576 -11.364 1.00 98.88 86 PHE A O 1
ATOM 717 N N . SER A 1 87 ? 14.917 1.000 -10.873 1.00 98.31 87 SER A N 1
ATOM 718 C CA . SER A 1 87 ? 14.803 1.185 -9.429 1.00 98.31 87 SER A CA 1
ATOM 719 C C . SER A 1 87 ? 15.849 2.165 -8.909 1.00 98.31 87 SER A C 1
ATOM 721 O O . SER A 1 87 ? 17.040 1.995 -9.155 1.00 98.31 87 SER A O 1
ATOM 723 N N . THR A 1 88 ? 15.428 3.138 -8.108 1.00 97.56 88 THR A N 1
ATOM 724 C CA . THR A 1 88 ? 16.332 3.989 -7.320 1.00 97.56 88 THR A CA 1
ATOM 725 C C . THR A 1 88 ? 15.967 3.909 -5.842 1.00 97.56 88 THR A C 1
ATOM 727 O O . THR A 1 88 ? 14.794 3.764 -5.505 1.00 97.56 88 THR A O 1
ATOM 730 N N . LEU A 1 89 ? 16.974 3.926 -4.966 1.00 92.81 89 LEU A N 1
ATOM 731 C CA . LEU A 1 89 ? 16.780 4.011 -3.512 1.00 92.81 89 LEU A CA 1
ATOM 732 C C . LEU A 1 89 ? 16.713 5.464 -3.016 1.00 92.81 89 LEU A C 1
ATOM 734 O O . LEU A 1 89 ? 16.472 5.694 -1.834 1.00 92.81 89 LEU A O 1
ATOM 738 N N . ALA A 1 90 ? 16.946 6.437 -3.896 1.00 91.44 90 ALA A N 1
ATOM 739 C CA . ALA A 1 90 ? 16.821 7.847 -3.579 1.00 91.44 90 ALA A CA 1
ATOM 740 C C . ALA A 1 90 ? 15.397 8.346 -3.836 1.00 91.44 90 ALA A C 1
ATOM 742 O O . ALA A 1 90 ? 14.696 7.866 -4.725 1.00 91.44 90 ALA A O 1
ATOM 743 N N . SER A 1 91 ? 14.989 9.386 -3.107 1.00 93.06 91 SER A N 1
ATOM 744 C CA . SER A 1 91 ? 13.717 10.090 -3.322 1.00 93.06 91 SER A CA 1
ATOM 745 C C . SER A 1 91 ? 13.780 10.998 -4.562 1.00 93.06 91 SER A C 1
ATOM 747 O O . SER A 1 91 ? 13.687 12.221 -4.468 1.00 93.06 91 SER A O 1
ATOM 749 N N . THR A 1 92 ? 13.989 10.395 -5.732 1.00 95.44 92 THR A N 1
ATOM 750 C CA . THR A 1 92 ? 14.156 11.056 -7.035 1.00 95.44 92 THR A CA 1
ATOM 751 C C . THR A 1 92 ? 13.456 10.263 -8.144 1.00 95.44 92 THR A C 1
ATOM 753 O O . THR A 1 92 ? 13.020 9.139 -7.919 1.00 95.44 92 THR A O 1
ATOM 756 N N . ALA A 1 93 ? 13.313 10.815 -9.347 1.00 97.88 93 ALA A N 1
ATOM 757 C CA . ALA A 1 93 ? 12.707 10.073 -10.456 1.00 97.88 93 ALA A CA 1
ATOM 758 C C . ALA A 1 93 ? 13.548 8.833 -10.824 1.00 97.88 93 ALA A C 1
ATOM 760 O O . ALA A 1 93 ? 14.773 8.899 -10.862 1.00 97.88 93 ALA A O 1
ATOM 761 N N . ALA A 1 94 ? 12.910 7.703 -11.133 1.00 98.25 94 ALA A N 1
ATOM 762 C CA . ALA A 1 94 ? 13.622 6.525 -11.633 1.00 98.25 94 ALA A CA 1
ATOM 763 C C . ALA A 1 94 ? 14.094 6.737 -13.083 1.00 98.25 94 ALA A C 1
ATOM 765 O O . ALA A 1 94 ? 15.198 6.315 -13.440 1.00 98.25 94 ALA A O 1
ATOM 766 N N . MET A 1 95 ? 13.275 7.431 -13.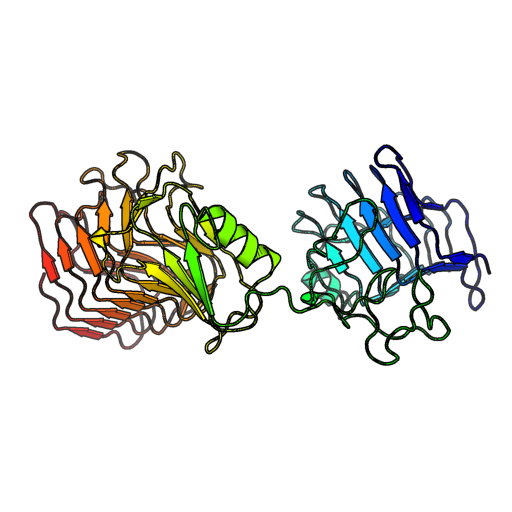887 1.00 98.50 95 MET A N 1
ATOM 767 C CA . MET A 1 95 ? 13.617 7.914 -15.225 1.00 98.50 95 MET A CA 1
ATOM 768 C C . MET A 1 95 ? 13.744 9.438 -15.233 1.00 98.50 95 MET A C 1
ATOM 770 O O . MET A 1 95 ? 12.796 10.136 -14.883 1.00 98.50 95 MET A O 1
ATOM 774 N N . TYR A 1 96 ? 14.885 9.959 -15.684 1.00 98.44 96 TYR A N 1
ATOM 775 C CA . TYR A 1 96 ? 15.160 11.395 -15.723 1.00 98.44 96 TYR A CA 1
ATOM 776 C C . TYR A 1 96 ? 15.664 11.857 -17.091 1.00 98.44 96 TYR A C 1
ATOM 778 O O . TYR A 1 96 ? 16.742 11.471 -17.522 1.00 98.44 96 TYR A O 1
ATOM 786 N N . PHE A 1 97 ? 14.951 12.772 -17.740 1.00 98.06 97 PHE A N 1
ATOM 787 C CA . PHE A 1 97 ? 15.405 13.488 -18.929 1.00 98.06 97 PHE A CA 1
ATOM 788 C C . PHE A 1 97 ? 15.299 15.001 -18.720 1.00 98.06 97 PHE A C 1
ATOM 790 O O . PHE A 1 97 ? 14.211 15.579 -18.693 1.00 98.06 97 PHE A O 1
ATOM 797 N N . GLY A 1 98 ? 16.458 15.653 -18.599 1.00 96.62 98 GLY A N 1
ATOM 798 C CA . GLY A 1 98 ? 16.574 17.104 -18.407 1.00 96.62 98 GLY A CA 1
ATOM 799 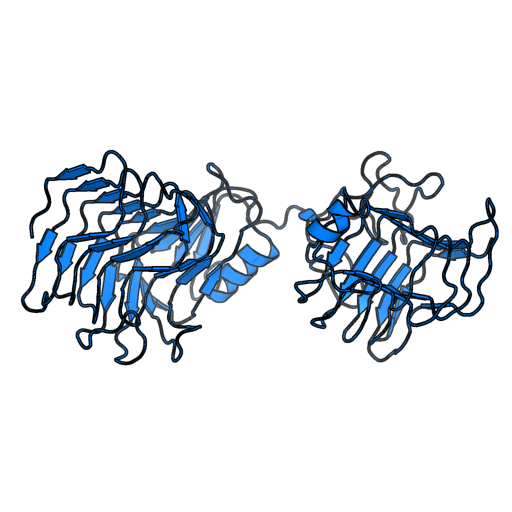C C . GLY A 1 98 ? 16.127 17.929 -19.618 1.00 96.62 98 GLY A C 1
ATOM 800 O O . GLY A 1 98 ? 15.784 19.100 -19.482 1.00 96.62 98 GLY A O 1
ATOM 801 N N . TYR A 1 99 ? 16.116 17.313 -20.799 1.00 96.75 99 TYR A N 1
ATOM 802 C CA . TYR A 1 99 ? 15.778 17.926 -22.080 1.00 96.75 99 TYR A CA 1
ATOM 803 C C . TYR A 1 99 ? 14.801 17.044 -22.853 1.00 96.75 99 TYR A C 1
ATOM 805 O O . TYR A 1 99 ? 14.717 15.839 -22.617 1.00 96.75 99 TYR A O 1
ATOM 813 N N . GLN A 1 100 ? 14.089 17.638 -23.814 1.00 94.75 100 GLN A N 1
ATOM 814 C CA . GLN A 1 100 ? 13.170 16.898 -24.672 1.00 94.75 100 GLN A CA 1
ATOM 815 C C . GLN A 1 100 ? 13.892 15.772 -25.418 1.00 94.75 100 GLN A C 1
ATOM 817 O O . GLN A 1 100 ? 14.847 16.022 -26.156 1.00 94.75 100 GLN A O 1
ATOM 822 N N . VAL A 1 101 ? 13.365 14.553 -25.303 1.00 96.88 101 VAL A N 1
ATOM 823 C CA . VAL A 1 101 ? 13.735 13.432 -26.174 1.00 96.88 101 VAL A CA 1
ATOM 824 C C . VAL A 1 101 ? 12.749 13.375 -27.336 1.00 96.88 101 VAL A C 1
ATOM 826 O O . VAL A 1 101 ? 11.598 12.975 -27.172 1.00 96.88 101 VAL A O 1
ATOM 829 N N . THR A 1 102 ? 13.176 13.831 -28.514 1.00 95.88 102 THR A N 1
ATOM 830 C CA . THR A 1 102 ? 12.322 13.812 -29.716 1.00 95.88 102 THR A CA 1
ATOM 831 C C . THR A 1 102 ? 12.105 12.373 -30.166 1.00 95.88 102 THR A C 1
ATOM 833 O O . THR A 1 102 ? 13.079 11.645 -30.314 1.00 95.88 102 THR A O 1
ATOM 836 N N . GLY A 1 103 ? 10.858 11.961 -30.403 1.00 97.06 103 GLY A N 1
ATOM 837 C CA . GLY A 1 103 ? 10.550 10.591 -30.827 1.00 97.06 103 GLY A CA 1
ATOM 838 C C . GLY A 1 103 ? 10.756 9.539 -29.733 1.00 97.06 103 GLY A C 1
ATOM 839 O O . GLY A 1 103 ? 11.077 8.401 -30.058 1.00 97.06 103 GLY A O 1
ATOM 840 N N . LEU A 1 104 ? 10.623 9.922 -28.456 1.00 98.12 104 LEU A N 1
ATOM 841 C CA . LEU A 1 104 ? 10.575 8.971 -27.345 1.00 98.12 104 LEU A CA 1
ATOM 842 C C . LEU A 1 104 ? 9.381 8.026 -27.522 1.00 98.12 104 LEU A C 1
ATOM 844 O O . LEU A 1 104 ? 8.264 8.474 -27.774 1.00 98.12 104 LEU A O 1
ATOM 848 N N . VAL A 1 105 ? 9.618 6.732 -27.348 1.00 98.38 105 VAL A N 1
ATOM 849 C CA . VAL A 1 105 ? 8.572 5.716 -27.210 1.00 98.38 105 VAL A CA 1
ATOM 850 C C . VAL A 1 105 ? 8.839 4.990 -25.903 1.00 98.38 105 VAL A C 1
ATOM 852 O O . VAL A 1 105 ? 9.891 4.380 -25.757 1.00 98.38 105 VAL A O 1
ATOM 855 N N . SER A 1 106 ? 7.910 5.054 -24.956 1.00 98.38 106 SER A N 1
ATOM 856 C CA . SER A 1 106 ? 8.065 4.441 -23.635 1.00 98.38 106 SER A CA 1
ATOM 857 C C . SER A 1 106 ? 6.791 3.690 -23.282 1.00 98.38 106 SER A C 1
ATOM 859 O O . SER A 1 106 ? 5.716 4.278 -23.399 1.00 98.38 106 SER A O 1
ATOM 861 N N . ASP A 1 107 ? 6.894 2.395 -22.973 1.00 98.62 107 ASP A N 1
ATOM 862 C CA . ASP A 1 107 ? 5.767 1.581 -22.497 1.00 98.62 107 ASP A CA 1
ATOM 863 C C . ASP A 1 107 ? 6.223 0.288 -21.807 1.00 98.62 107 ASP A C 1
ATOM 865 O O . ASP A 1 107 ? 7.314 -0.197 -22.098 1.00 98.62 107 ASP A O 1
ATOM 869 N N . TYR A 1 108 ? 5.382 -0.313 -20.961 1.00 98.56 108 TYR A N 1
ATOM 870 C CA . TYR A 1 108 ? 5.675 -1.564 -20.243 1.00 98.56 108 TYR A CA 1
ATOM 871 C C . TYR A 1 108 ? 6.948 -1.500 -19.379 1.00 98.56 108 TYR A C 1
ATOM 873 O O . TYR A 1 108 ? 7.771 -2.406 -19.406 1.00 98.56 108 TYR A O 1
ATOM 881 N N . ASN A 1 109 ? 7.184 -0.416 -18.651 1.00 98.81 109 ASN A N 1
ATOM 882 C CA . ASN A 1 109 ? 8.320 -0.281 -17.740 1.00 98.81 109 ASN A CA 1
ATOM 883 C C . ASN A 1 109 ? 7.856 -0.306 -16.281 1.00 98.81 109 ASN A C 1
ATOM 885 O O . ASN A 1 109 ? 6.753 0.120 -15.951 1.00 98.81 109 ASN A O 1
ATOM 889 N N . ASN A 1 110 ? 8.730 -0.742 -15.381 1.00 98.69 110 ASN A N 1
ATOM 890 C CA . ASN A 1 110 ? 8.534 -0.586 -13.950 1.00 98.69 110 ASN A CA 1
ATOM 891 C C . ASN A 1 110 ? 9.432 0.528 -13.407 1.00 98.69 110 ASN A C 1
ATOM 893 O O . ASN A 1 110 ? 10.656 0.446 -13.532 1.00 98.69 110 ASN A O 1
ATOM 897 N N . TYR A 1 111 ? 8.836 1.525 -12.756 1.00 98.38 111 TYR A N 1
ATOM 898 C CA . TYR A 1 111 ? 9.543 2.635 -12.121 1.00 98.38 111 TYR A CA 1
ATOM 899 C C . TYR A 1 111 ? 9.406 2.556 -10.598 1.00 98.38 111 TYR A C 1
ATOM 901 O O . TYR A 1 111 ? 8.425 3.026 -10.023 1.00 98.38 111 TYR A O 1
ATOM 909 N N . ASN A 1 112 ? 10.402 1.977 -9.933 1.00 97.31 112 ASN A N 1
ATOM 910 C CA . ASN A 1 112 ? 10.437 1.847 -8.479 1.00 97.31 112 ASN A CA 1
ATOM 911 C C . ASN A 1 112 ? 11.265 2.972 -7.839 1.00 97.31 112 ASN A C 1
ATOM 913 O O . ASN A 1 112 ? 12.482 3.044 -8.031 1.00 97.31 112 ASN A O 1
ATOM 917 N N . THR A 1 113 ? 10.612 3.840 -7.071 1.00 96.12 113 THR A N 1
ATOM 918 C CA . THR A 1 113 ? 11.242 4.953 -6.351 1.00 96.12 113 THR A CA 1
ATOM 919 C C . THR A 1 113 ? 10.387 5.398 -5.163 1.00 96.12 113 THR A C 1
ATOM 921 O O . THR A 1 113 ? 9.174 5.212 -5.174 1.00 96.12 113 THR A O 1
ATOM 924 N N . ASP A 1 114 ? 11.015 6.052 -4.183 1.00 89.31 114 ASP A N 1
ATOM 925 C CA . ASP A 1 114 ? 10.345 6.721 -3.059 1.00 89.31 114 ASP A CA 1
ATOM 926 C C . ASP A 1 114 ? 9.827 8.136 -3.419 1.00 89.31 114 ASP A C 1
ATOM 928 O O . ASP A 1 114 ? 9.277 8.845 -2.576 1.00 89.31 114 ASP A O 1
ATOM 932 N N . SER A 1 115 ? 10.032 8.600 -4.656 1.00 91.75 115 SER A N 1
ATOM 933 C CA . SER A 1 115 ? 9.473 9.860 -5.164 1.00 91.75 115 SER A CA 1
ATOM 934 C C . SER A 1 115 ? 8.017 9.693 -5.608 1.00 91.75 115 SER A C 1
ATOM 936 O O . SER A 1 115 ? 7.696 8.769 -6.349 1.00 91.75 115 SER A O 1
ATOM 938 N N . ASN A 1 116 ? 7.158 10.674 -5.301 1.00 91.00 116 ASN A N 1
ATOM 939 C CA . ASN A 1 116 ? 5.807 10.766 -5.888 1.00 91.00 116 ASN A CA 1
ATOM 940 C C . ASN A 1 116 ? 5.826 10.953 -7.418 1.00 91.00 116 ASN A C 1
ATOM 942 O O . ASN A 1 116 ? 4.809 10.771 -8.084 1.00 91.00 116 ASN A O 1
ATOM 946 N N . TYR A 1 117 ? 6.976 11.346 -7.967 1.00 96.81 117 TYR A N 1
ATOM 947 C CA . TYR A 1 117 ? 7.190 11.593 -9.386 1.00 96.81 117 TYR A CA 1
ATOM 948 C C . TYR A 1 117 ? 8.234 10.596 -9.911 1.00 96.81 117 TYR A C 1
ATOM 950 O O . TYR A 1 117 ? 9.435 10.885 -9.841 1.00 96.81 117 TYR A O 1
ATOM 958 N N . PRO A 1 118 ? 7.818 9.403 -10.379 1.00 96.81 118 PRO A N 1
ATOM 959 C CA . PRO A 1 118 ? 8.731 8.379 -10.887 1.00 96.81 118 PRO A CA 1
ATOM 960 C C . PRO A 1 118 ? 9.407 8.763 -12.204 1.00 96.81 118 PRO A C 1
ATOM 962 O O . PRO A 1 118 ? 10.456 8.205 -12.538 1.00 96.81 118 PRO A O 1
ATOM 965 N N . VAL A 1 119 ? 8.838 9.732 -12.924 1.00 98.50 119 VAL A N 1
ATOM 966 C CA . VAL A 1 119 ? 9.342 10.224 -14.202 1.00 98.50 119 VAL A CA 1
ATOM 967 C C . VAL A 1 119 ? 9.617 11.721 -14.114 1.00 98.50 119 VAL A C 1
ATOM 969 O O . VAL A 1 119 ? 8.773 12.510 -13.688 1.00 98.50 119 VAL A O 1
ATOM 972 N N . TYR A 1 120 ? 10.798 12.112 -14.582 1.00 98.31 120 TYR A N 1
ATOM 973 C CA . TYR A 1 120 ? 11.130 13.488 -14.910 1.00 98.31 120 TYR A CA 1
ATOM 974 C C . TYR A 1 120 ? 11.398 13.593 -16.412 1.00 98.31 120 TYR A C 1
ATOM 976 O O . TYR A 1 120 ? 12.327 12.971 -16.922 1.00 98.31 120 TYR A O 1
ATOM 984 N N . HIS A 1 121 ? 10.633 14.413 -17.129 1.00 96.56 121 HIS A N 1
ATOM 985 C CA . HIS A 1 121 ? 10.871 14.741 -18.540 1.00 96.56 121 HIS A CA 1
ATOM 986 C C . HIS A 1 121 ? 10.595 16.227 -18.764 1.00 96.56 121 HIS A C 1
ATOM 988 O O . HIS A 1 121 ? 9.458 16.644 -18.969 1.00 96.56 121 HIS A O 1
ATOM 994 N N . GLN A 1 122 ? 11.639 17.053 -18.632 1.00 95.31 122 GLN A N 1
ATOM 995 C CA . GLN A 1 122 ? 11.519 18.522 -18.569 1.00 95.31 122 GLN A CA 1
ATOM 996 C C . GLN A 1 122 ? 10.488 19.018 -17.531 1.00 95.31 122 GLN A C 1
ATOM 998 O O . GLN A 1 122 ? 9.872 20.071 -17.696 1.00 95.31 122 GLN A O 1
ATOM 1003 N N . GLY A 1 123 ? 10.283 18.242 -16.468 1.00 96.56 123 GLY A N 1
ATOM 1004 C CA . GLY A 1 123 ? 9.213 18.428 -15.495 1.00 96.56 123 GLY A CA 1
ATOM 1005 C C . GLY A 1 123 ? 8.909 17.118 -14.777 1.00 96.56 123 GLY A C 1
ATOM 1006 O O . GLY A 1 123 ? 9.215 16.048 -15.295 1.00 96.56 123 GLY A O 1
ATOM 1007 N N . ASN A 1 124 ? 8.343 17.210 -13.578 1.00 98.12 124 ASN A N 1
ATOM 1008 C CA . ASN A 1 124 ? 7.946 16.053 -12.778 1.00 98.12 124 ASN A CA 1
ATOM 1009 C C . ASN A 1 124 ? 6.578 15.534 -13.224 1.00 98.12 124 ASN A C 1
ATOM 1011 O O . ASN A 1 124 ? 5.667 16.340 -13.405 1.00 98.12 124 ASN A O 1
ATOM 1015 N N . TYR A 1 125 ? 6.431 14.213 -13.308 1.00 98.12 125 TYR A N 1
ATOM 1016 C CA . TYR A 1 125 ? 5.157 13.556 -13.581 1.00 98.12 125 TYR A CA 1
ATOM 1017 C C . TYR A 1 125 ? 4.928 12.399 -12.618 1.00 98.12 125 TYR A C 1
ATOM 1019 O O . TYR A 1 125 ? 5.818 11.574 -12.385 1.00 98.12 125 TYR A O 1
ATOM 1027 N N . THR A 1 126 ? 3.717 12.330 -12.072 1.00 97.44 126 THR A N 1
ATOM 1028 C CA . THR A 1 126 ? 3.175 11.070 -11.556 1.00 97.44 126 THR A CA 1
ATOM 1029 C C . THR A 1 126 ? 2.992 10.098 -12.724 1.00 97.44 126 THR A C 1
ATOM 1031 O O . THR A 1 126 ? 2.905 10.517 -13.881 1.00 97.44 126 THR A O 1
ATOM 1034 N N . LEU A 1 127 ? 2.904 8.794 -12.446 1.00 95.06 127 LEU A N 1
ATOM 1035 C CA . LEU A 1 127 ? 2.698 7.813 -13.515 1.00 95.06 127 LEU A CA 1
ATOM 1036 C C . LEU A 1 127 ? 1.381 8.067 -14.277 1.00 95.06 127 LEU A C 1
ATOM 1038 O O . LEU A 1 127 ? 1.384 8.092 -15.500 1.00 95.06 127 LEU A O 1
ATOM 1042 N N . ALA A 1 128 ? 0.297 8.406 -13.574 1.00 96.50 128 ALA A N 1
ATOM 1043 C CA . ALA A 1 128 ? -1.000 8.710 -14.190 1.00 96.50 128 ALA A CA 1
ATOM 1044 C C . ALA A 1 128 ? -0.986 9.973 -15.083 1.00 96.50 128 ALA A C 1
ATOM 1046 O O . ALA A 1 128 ? -1.647 10.032 -16.124 1.00 96.50 128 ALA A O 1
ATOM 1047 N N . GLU A 1 129 ? -0.232 11.010 -14.701 1.00 97.81 129 GLU A N 1
ATOM 1048 C CA . GLU A 1 129 ? -0.050 12.190 -15.559 1.00 97.81 129 GLU A CA 1
ATOM 1049 C C . GLU A 1 129 ? 0.759 11.840 -16.810 1.00 97.81 129 GLU A C 1
ATOM 1051 O O . GLU A 1 129 ? 0.439 12.308 -17.902 1.00 97.81 129 GLU A O 1
ATOM 1056 N N . TRP A 1 130 ? 1.777 10.992 -16.660 1.00 97.75 130 TRP A N 1
ATOM 1057 C CA . TRP A 1 130 ? 2.608 10.520 -17.763 1.00 97.75 130 TRP A CA 1
ATOM 1058 C C . TRP A 1 130 ? 1.809 9.667 -18.766 1.00 97.75 130 TRP A C 1
ATOM 1060 O O . TRP A 1 130 ? 1.898 9.891 -19.975 1.00 97.75 130 TRP A O 1
ATOM 1070 N N . GLU A 1 131 ? 0.921 8.805 -18.266 1.00 97.19 131 GLU A N 1
ATOM 1071 C CA . GLU A 1 131 ? -0.066 8.049 -19.053 1.00 97.19 131 GLU A CA 1
ATOM 1072 C C . GLU A 1 131 ? -1.015 8.952 -19.839 1.00 97.19 131 GLU A C 1
ATOM 1074 O O . GLU A 1 131 ? -1.288 8.714 -21.018 1.00 97.19 131 GLU A O 1
ATOM 1079 N N . THR A 1 132 ? -1.476 10.042 -19.222 1.00 97.50 132 THR A N 1
ATOM 1080 C CA . THR A 1 132 ? -2.362 11.018 -19.874 1.00 97.50 132 THR A CA 1
ATOM 1081 C C . THR A 1 132 ? -1.683 11.712 -21.063 1.00 97.50 132 THR A C 1
ATOM 1083 O O . THR A 1 132 ? -2.359 12.130 -22.006 1.00 97.50 132 THR A O 1
ATOM 1086 N N . LEU A 1 133 ? -0.348 11.806 -21.062 1.00 96.69 133 LEU A N 1
ATOM 1087 C CA . LEU A 1 133 ? 0.436 12.318 -22.192 1.00 96.69 133 LEU A CA 1
ATOM 1088 C C . LEU A 1 133 ? 0.635 11.287 -23.318 1.00 96.69 133 LEU A C 1
ATOM 1090 O O . LEU A 1 133 ? 1.184 11.638 -24.364 1.00 96.69 133 LEU A O 1
ATOM 1094 N N . GLY A 1 134 ? 0.165 10.049 -23.135 1.00 97.00 134 GLY A N 1
ATOM 1095 C CA . GLY A 1 134 ? 0.222 8.974 -24.126 1.00 97.00 134 GLY A CA 1
ATOM 1096 C C . GLY A 1 134 ? 1.474 8.096 -24.053 1.00 97.00 134 GLY A C 1
ATOM 1097 O O . GLY A 1 134 ? 1.752 7.377 -25.013 1.00 97.00 134 GLY A O 1
ATOM 1098 N N . TYR A 1 135 ? 2.231 8.157 -22.956 1.00 97.94 135 TYR A N 1
ATOM 1099 C CA . TYR A 1 135 ? 3.375 7.279 -22.691 1.00 97.94 135 TYR A CA 1
ATOM 1100 C C . TYR A 1 135 ? 3.020 6.244 -21.628 1.00 97.94 135 TYR A C 1
ATOM 1102 O O . TYR A 1 135 ? 2.157 6.501 -20.805 1.00 97.94 135 TYR A O 1
ATOM 1110 N N . ASP A 1 136 ? 3.712 5.105 -21.599 1.00 98.12 136 ASP A N 1
ATOM 1111 C CA . ASP A 1 136 ? 3.735 4.225 -20.423 1.00 98.12 136 ASP A CA 1
ATOM 1112 C C . ASP A 1 136 ? 2.352 3.749 -19.938 1.00 98.12 136 ASP A C 1
ATOM 1114 O O . ASP A 1 136 ? 2.159 3.485 -18.759 1.00 98.12 136 ASP A O 1
ATOM 1118 N N . SER A 1 137 ? 1.399 3.581 -20.866 1.00 97.19 137 SER A N 1
ATOM 1119 C CA . SER A 1 137 ? 0.022 3.144 -20.581 1.00 97.19 137 SER A CA 1
ATOM 1120 C C . SER A 1 137 ? -0.085 1.749 -19.959 1.00 97.19 137 SER A C 1
ATOM 1122 O O . SER A 1 137 ? -1.131 1.413 -19.411 1.00 97.19 137 SER A O 1
ATOM 1124 N N . ASN A 1 138 ? 0.957 0.927 -20.079 1.00 97.75 138 ASN A N 1
ATOM 1125 C CA . ASN A 1 138 ? 1.048 -0.402 -19.477 1.00 97.75 138 ASN A CA 1
ATOM 1126 C C . ASN A 1 138 ? 2.190 -0.501 -18.452 1.00 97.75 138 ASN A C 1
ATOM 1128 O O . ASN A 1 138 ? 2.576 -1.598 -18.051 1.00 97.75 138 ASN A O 1
ATOM 1132 N N . SER A 1 139 ? 2.775 0.630 -18.064 1.00 98.31 139 SER A N 1
ATOM 1133 C CA . SER A 1 139 ? 3.853 0.688 -17.082 1.00 98.31 139 SER A CA 1
ATOM 1134 C C . SER A 1 139 ? 3.304 0.697 -15.661 1.00 98.31 139 SER A C 1
ATOM 1136 O O . SER A 1 139 ? 2.134 0.977 -15.415 1.00 98.31 139 SER A O 1
ATOM 1138 N N . VAL A 1 140 ? 4.160 0.377 -14.697 1.00 97.31 140 VAL A N 1
ATOM 1139 C CA . VAL A 1 140 ? 3.782 0.250 -13.285 1.00 97.31 140 VAL A CA 1
ATOM 1140 C C . VAL A 1 140 ? 4.824 0.892 -12.372 1.00 97.31 140 VAL A C 1
ATOM 1142 O O . VAL A 1 140 ? 5.956 1.168 -12.771 1.00 97.31 140 VAL A O 1
ATOM 1145 N N . SER A 1 141 ? 4.444 1.137 -11.120 1.00 95.69 141 SER A N 1
ATOM 1146 C CA . SER A 1 141 ? 5.360 1.537 -10.050 1.00 95.69 141 SER A CA 1
ATOM 1147 C C . SER A 1 141 ? 5.232 0.540 -8.903 1.00 95.69 141 SER A C 1
ATOM 1149 O O . SER A 1 141 ? 4.418 0.696 -7.996 1.00 95.69 141 SER A O 1
ATOM 1151 N N . ILE A 1 142 ? 5.977 -0.560 -9.010 1.00 92.50 142 ILE A N 1
ATOM 1152 C CA . ILE A 1 142 ? 5.933 -1.686 -8.076 1.00 92.50 142 ILE A CA 1
ATOM 1153 C C . ILE A 1 142 ? 7.351 -1.990 -7.594 1.00 92.50 142 ILE A C 1
ATOM 1155 O O . ILE A 1 142 ? 8.284 -2.138 -8.386 1.00 92.50 142 ILE A O 1
ATOM 1159 N N . ASN A 1 143 ? 7.520 -2.151 -6.282 1.00 92.06 143 ASN A N 1
ATOM 1160 C CA . ASN A 1 143 ? 8.797 -2.550 -5.700 1.00 92.06 143 ASN A CA 1
ATOM 1161 C C . ASN A 1 143 ? 9.168 -3.985 -6.124 1.00 92.06 143 ASN A C 1
ATOM 1163 O O . ASN A 1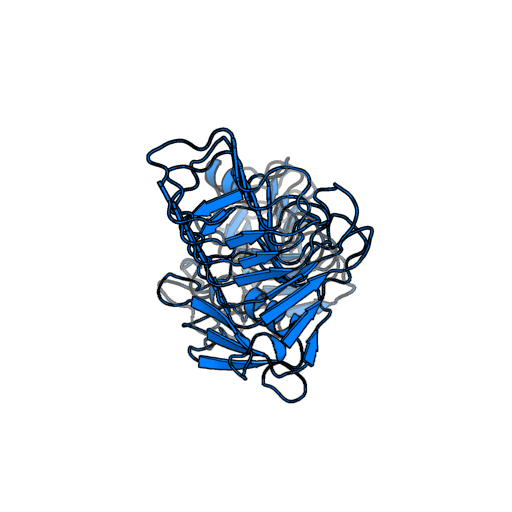 143 ? 8.439 -4.906 -5.758 1.00 92.06 143 ASN A O 1
ATOM 1167 N N . PRO A 1 144 ? 10.294 -4.223 -6.827 1.00 91.62 144 PRO A N 1
ATOM 1168 C CA . PRO A 1 144 ? 10.654 -5.561 -7.302 1.00 91.62 144 PRO A CA 1
ATOM 1169 C C . PRO A 1 144 ? 11.004 -6.580 -6.219 1.00 91.62 144 PRO A C 1
ATOM 1171 O O . PRO A 1 144 ? 11.013 -7.778 -6.506 1.00 91.62 144 PRO A O 1
ATOM 1174 N N . LEU A 1 145 ? 11.310 -6.125 -4.996 1.00 86.75 145 LEU A N 1
ATOM 1175 C CA . LEU A 1 145 ? 11.719 -6.977 -3.872 1.00 86.75 145 LEU A CA 1
ATOM 1176 C C . LEU A 1 145 ? 12.855 -7.930 -4.255 1.00 86.75 145 LEU A C 1
ATOM 1178 O O . LEU A 1 145 ? 12.750 -9.148 -4.123 1.00 86.75 145 LEU A O 1
ATOM 1182 N N . PHE A 1 146 ? 13.937 -7.368 -4.786 1.00 87.12 146 PHE A N 1
ATOM 1183 C CA . PHE A 1 146 ? 15.067 -8.157 -5.263 1.00 87.12 146 PHE A CA 1
ATOM 1184 C C . PHE A 1 146 ? 15.629 -9.096 -4.185 1.00 87.12 146 PHE A C 1
ATOM 1186 O O . PHE A 1 146 ? 15.808 -8.673 -3.042 1.00 87.12 146 PHE A O 1
ATOM 1193 N N . VAL A 1 147 ? 15.976 -10.335 -4.564 1.00 77.81 147 VAL A N 1
ATOM 1194 C CA . VAL A 1 147 ? 16.591 -11.327 -3.655 1.00 77.81 147 VAL A CA 1
ATOM 1195 C C . VAL A 1 147 ? 17.866 -10.770 -3.011 1.00 77.81 147 VAL A C 1
ATOM 1197 O O . VAL A 1 147 ? 18.033 -10.834 -1.794 1.00 77.81 147 VAL A O 1
ATOM 1200 N N . THR A 1 148 ? 18.769 -10.208 -3.820 1.00 79.06 148 THR A N 1
ATOM 1201 C CA . THR A 1 148 ? 19.969 -9.496 -3.358 1.00 79.06 148 THR A CA 1
ATOM 1202 C C . THR A 1 148 ? 20.305 -8.328 -4.284 1.00 79.06 148 THR A C 1
ATOM 1204 O O . THR A 1 148 ? 19.926 -8.322 -5.455 1.00 79.06 148 THR A O 1
ATOM 1207 N N . ASP A 1 149 ? 21.098 -7.375 -3.785 1.00 80.81 149 ASP A N 1
ATOM 1208 C CA . ASP A 1 149 ? 21.633 -6.262 -4.586 1.00 80.81 149 ASP A CA 1
ATOM 1209 C C . ASP A 1 149 ? 22.600 -6.710 -5.686 1.00 80.81 149 ASP A C 1
ATOM 1211 O O . ASP A 1 149 ? 22.798 -5.981 -6.651 1.00 80.81 149 ASP A O 1
ATOM 1215 N N . SER A 1 150 ? 23.197 -7.896 -5.558 1.00 79.94 150 SER A N 1
ATOM 1216 C CA . SER A 1 150 ? 24.032 -8.459 -6.611 1.00 79.94 150 SER A CA 1
ATOM 1217 C C . SER A 1 150 ? 23.173 -9.031 -7.731 1.00 79.94 150 SER A C 1
ATOM 1219 O O . SER A 1 150 ? 23.288 -8.601 -8.870 1.00 79.94 150 SER A O 1
ATOM 1221 N N . THR A 1 151 ? 22.296 -9.976 -7.401 1.00 82.75 151 THR A N 1
ATOM 1222 C CA . THR A 1 151 ? 21.601 -10.799 -8.399 1.00 82.75 151 THR A CA 1
ATOM 1223 C C . THR A 1 151 ? 20.428 -10.090 -9.060 1.00 82.75 151 THR A C 1
ATOM 1225 O O . THR A 1 151 ? 20.087 -10.431 -10.187 1.00 82.75 151 THR A O 1
ATOM 1228 N N . LEU A 1 152 ? 19.807 -9.132 -8.360 1.00 91.75 152 LEU A N 1
ATOM 1229 C CA . LEU A 1 152 ? 18.624 -8.391 -8.803 1.00 91.75 152 LEU A CA 1
ATOM 1230 C C . LEU A 1 152 ? 17.500 -9.277 -9.372 1.00 91.75 152 LEU A C 1
ATOM 1232 O O . LEU A 1 152 ? 16.752 -8.848 -10.246 1.00 91.75 152 LEU A O 1
ATOM 1236 N N . VAL A 1 153 ? 17.344 -10.495 -8.848 1.00 89.44 153 VAL A N 1
ATOM 1237 C CA . VAL A 1 153 ? 16.212 -11.370 -9.181 1.00 89.44 153 VAL A CA 1
ATOM 1238 C C . VAL A 1 153 ? 14.948 -10.792 -8.539 1.00 89.44 153 VAL A C 1
ATOM 1240 O O . VAL A 1 153 ? 14.919 -10.711 -7.305 1.00 89.44 153 VAL A O 1
ATOM 1243 N N . PRO A 1 154 ? 13.929 -10.357 -9.308 1.00 90.75 154 PRO A N 1
ATOM 1244 C CA . PRO A 1 154 ? 12.669 -9.887 -8.741 1.00 90.75 154 PRO A CA 1
ATOM 1245 C C . PRO A 1 154 ? 11.956 -11.017 -7.995 1.00 90.75 154 PRO A C 1
ATOM 1247 O O . PRO A 1 154 ? 12.010 -12.175 -8.402 1.00 90.75 154 PRO A O 1
ATOM 1250 N N . THR A 1 155 ? 11.277 -10.685 -6.898 1.00 84.44 155 THR A N 1
ATOM 1251 C CA . THR A 1 155 ? 10.410 -11.644 -6.185 1.00 84.44 155 THR A CA 1
ATOM 1252 C C . THR A 1 155 ? 8.984 -11.145 -6.005 1.00 84.44 155 THR A C 1
ATOM 1254 O O . THR A 1 155 ? 8.137 -11.877 -5.496 1.00 84.44 155 THR A O 1
ATOM 1257 N N . ASN A 1 156 ? 8.696 -9.907 -6.416 1.00 83.56 156 ASN A N 1
ATOM 1258 C CA . ASN A 1 156 ? 7.341 -9.385 -6.391 1.00 83.56 156 ASN A CA 1
ATOM 1259 C C . ASN A 1 156 ? 6.540 -9.924 -7.583 1.00 83.56 156 ASN A C 1
ATOM 1261 O O . ASN A 1 156 ? 6.757 -9.501 -8.716 1.00 83.56 156 ASN A O 1
ATOM 1265 N N . LEU A 1 157 ? 5.579 -10.810 -7.313 1.00 79.31 157 LEU A N 1
ATOM 1266 C CA . LEU A 1 157 ? 4.675 -11.360 -8.328 1.00 79.31 157 LEU A CA 1
ATOM 1267 C C . LEU A 1 157 ? 3.840 -10.316 -9.062 1.00 79.31 157 LEU A C 1
ATOM 1269 O O . LEU A 1 157 ? 3.348 -10.585 -10.149 1.00 79.31 157 LEU A O 1
ATOM 1273 N N . ASN A 1 158 ? 3.674 -9.121 -8.504 1.00 82.06 158 ASN A N 1
ATOM 1274 C CA . ASN A 1 158 ? 2.925 -8.070 -9.186 1.00 82.06 158 ASN A CA 1
ATOM 1275 C C . ASN A 1 158 ? 3.678 -7.528 -10.397 1.00 82.06 158 ASN A C 1
ATOM 1277 O O . ASN A 1 158 ? 3.096 -6.765 -11.150 1.00 82.06 158 ASN A O 1
ATOM 1281 N N . LEU A 1 159 ? 4.954 -7.885 -10.563 1.00 89.44 159 LEU A N 1
ATOM 1282 C CA . LEU A 1 159 ? 5.736 -7.603 -11.763 1.00 89.44 159 LEU A CA 1
ATOM 1283 C C . LEU A 1 159 ? 5.743 -8.754 -12.771 1.00 89.44 159 LEU A C 1
ATOM 1285 O O . LEU A 1 159 ? 6.193 -8.538 -13.895 1.00 89.44 159 LEU A O 1
ATOM 1289 N N . ASP A 1 160 ? 5.288 -9.940 -12.364 1.00 88.94 160 ASP A N 1
ATOM 1290 C CA . ASP A 1 160 ? 5.335 -11.157 -13.173 1.00 88.94 160 ASP A CA 1
ATOM 1291 C C . ASP A 1 160 ? 4.398 -11.008 -14.381 1.00 88.94 160 ASP A C 1
ATOM 1293 O O . ASP A 1 160 ? 3.263 -10.536 -14.250 1.00 88.94 160 ASP A O 1
ATOM 1297 N N . ASN A 1 161 ? 4.872 -11.400 -15.562 1.00 93.19 161 ASN A N 1
ATOM 1298 C CA . ASN A 1 161 ? 4.127 -11.425 -16.817 1.00 93.19 161 ASN A CA 1
ATOM 1299 C C . ASN A 1 161 ? 3.545 -10.060 -17.261 1.00 93.19 161 ASN A C 1
ATOM 1301 O O . ASN A 1 161 ? 2.616 -10.009 -18.074 1.00 93.19 161 ASN A O 1
ATOM 1305 N N . LEU A 1 162 ? 4.061 -8.940 -16.740 1.00 96.12 162 LEU A N 1
ATOM 1306 C CA . LEU A 1 162 ? 3.558 -7.601 -17.068 1.00 96.12 162 LEU A CA 1
ATOM 1307 C C . LEU A 1 162 ? 4.217 -6.952 -18.291 1.00 96.12 162 LEU A C 1
ATOM 1309 O O . LEU A 1 162 ? 3.828 -5.847 -18.651 1.00 96.12 162 LEU A O 1
ATOM 1313 N N . GLY A 1 163 ? 5.205 -7.580 -18.926 1.00 97.19 163 GLY A N 1
ATOM 1314 C CA . GLY A 1 163 ? 5.843 -7.066 -20.137 1.00 97.19 163 GLY A CA 1
ATOM 1315 C C . GLY A 1 163 ? 5.081 -7.396 -21.427 1.00 97.19 163 GLY A C 1
ATOM 1316 O O . GLY A 1 163 ? 4.028 -8.035 -21.438 1.00 97.19 163 GLY A O 1
ATOM 1317 N N . THR A 1 164 ? 5.644 -6.971 -22.560 1.00 98.06 164 THR A N 1
ATOM 1318 C CA . THR A 1 164 ? 5.120 -7.242 -23.908 1.00 98.06 164 THR A CA 1
ATOM 1319 C C . THR A 1 164 ? 6.170 -7.895 -24.812 1.00 98.06 164 THR A C 1
ATOM 1321 O O . THR A 1 164 ? 7.321 -7.456 -24.798 1.00 98.06 164 THR A O 1
ATOM 1324 N N . PRO A 1 165 ? 5.837 -8.909 -25.637 1.00 98.06 165 PRO A N 1
ATOM 1325 C CA . PRO A 1 165 ? 6.809 -9.545 -26.525 1.00 98.06 165 PRO A CA 1
ATOM 1326 C C . PRO A 1 165 ? 7.500 -8.542 -27.458 1.00 98.06 165 PRO A C 1
ATOM 1328 O O . PRO A 1 165 ? 6.850 -7.740 -28.130 1.00 98.06 165 PRO A O 1
ATOM 1331 N N . VAL A 1 166 ? 8.830 -8.630 -27.559 1.00 97.75 166 VAL A N 1
ATOM 1332 C CA . VAL A 1 166 ? 9.621 -7.845 -28.519 1.00 97.75 166 VAL A CA 1
ATOM 1333 C C . VAL A 1 166 ? 10.210 -8.802 -29.544 1.00 97.75 166 VAL A C 1
ATOM 1335 O O . VAL A 1 166 ? 10.943 -9.726 -29.202 1.00 97.75 166 VAL A O 1
ATOM 1338 N N . SER A 1 167 ? 9.871 -8.592 -30.818 1.00 95.62 167 SER A N 1
ATOM 1339 C CA . SER A 1 167 ? 10.299 -9.469 -31.911 1.00 95.62 167 SER A CA 1
ATOM 1340 C C . SER A 1 167 ? 11.822 -9.619 -31.946 1.00 95.62 167 SER A C 1
ATOM 1342 O O . SER A 1 167 ? 12.539 -8.627 -32.054 1.00 95.62 167 SER A O 1
ATOM 1344 N N . GLY A 1 168 ? 12.302 -10.864 -31.923 1.00 94.31 168 GLY A N 1
ATOM 1345 C CA . GLY A 1 168 ? 13.730 -11.196 -31.974 1.00 94.31 168 GLY A CA 1
ATOM 1346 C C . GLY A 1 168 ? 14.435 -11.264 -30.616 1.00 94.31 168 GLY A C 1
ATOM 1347 O O . GLY A 1 168 ? 15.589 -11.670 -30.588 1.00 94.31 168 GLY A O 1
ATOM 1348 N N . LEU A 1 169 ? 13.758 -10.925 -29.513 1.00 96.88 169 LEU A N 1
ATOM 1349 C CA . LEU A 1 169 ? 14.283 -11.033 -28.147 1.00 96.88 169 LEU A CA 1
ATOM 1350 C C . LEU A 1 169 ? 13.534 -12.146 -27.408 1.00 96.88 169 LEU A C 1
ATOM 1352 O O . LEU A 1 169 ? 12.542 -11.894 -26.725 1.00 96.88 169 LEU A O 1
ATOM 1356 N N . THR A 1 170 ? 13.955 -13.391 -27.637 1.00 96.94 170 THR A N 1
ATOM 1357 C CA . THR A 1 170 ? 13.229 -14.589 -27.181 1.00 96.94 170 THR A CA 1
ATOM 1358 C C . THR A 1 170 ? 13.675 -15.118 -25.833 1.00 96.94 170 THR A C 1
ATOM 1360 O O . THR A 1 170 ? 12.925 -15.879 -25.235 1.00 96.94 170 THR A O 1
ATOM 1363 N N . ASP A 1 171 ? 14.851 -14.727 -25.352 1.00 95.69 171 ASP A N 1
ATOM 1364 C CA . ASP A 1 171 ? 15.437 -15.270 -24.132 1.00 95.69 171 ASP A CA 1
ATOM 1365 C C . ASP A 1 171 ? 15.909 -14.139 -23.195 1.00 95.69 171 ASP A C 1
ATOM 1367 O O . ASP A 1 171 ? 16.117 -12.990 -23.609 1.00 95.69 171 ASP A O 1
ATOM 1371 N N . ASP A 1 172 ? 15.996 -14.450 -21.906 1.00 96.94 172 ASP A N 1
ATOM 1372 C CA . ASP A 1 172 ? 16.497 -13.565 -20.854 1.00 96.94 172 ASP A CA 1
ATOM 1373 C C . ASP A 1 172 ? 18.034 -13.624 -20.728 1.00 96.94 172 ASP A C 1
ATOM 1375 O O . ASP A 1 172 ? 18.700 -14.340 -21.478 1.00 96.94 172 ASP A O 1
ATOM 1379 N N . ILE A 1 173 ? 18.609 -12.900 -19.760 1.00 96.06 173 ILE A N 1
ATOM 1380 C CA . ILE A 1 173 ? 20.069 -12.853 -19.541 1.00 96.06 173 ILE A CA 1
ATOM 1381 C C . ILE A 1 173 ? 20.706 -14.227 -19.252 1.00 96.06 173 ILE A C 1
ATOM 1383 O O . ILE A 1 173 ? 21.902 -14.424 -19.459 1.00 96.06 173 ILE A O 1
ATOM 1387 N N . ASN A 1 174 ? 19.926 -15.193 -18.762 1.00 90.19 174 ASN A N 1
ATOM 1388 C CA . ASN A 1 174 ? 20.389 -16.548 -18.468 1.00 90.19 174 ASN A CA 1
ATOM 1389 C C . ASN A 1 174 ? 20.092 -17.535 -19.610 1.00 90.19 174 ASN A C 1
ATOM 1391 O O . ASN A 1 174 ? 20.371 -18.729 -19.468 1.00 90.19 174 ASN A O 1
ATOM 1395 N N . GLY A 1 175 ? 19.529 -17.067 -20.728 1.00 92.38 175 GLY A N 1
ATOM 1396 C CA . GLY A 1 175 ? 19.074 -17.912 -21.830 1.00 92.38 175 GLY A CA 1
ATOM 1397 C C . GLY A 1 175 ? 17.752 -18.634 -21.550 1.00 92.38 175 GLY A C 1
ATOM 1398 O O . GLY A 1 175 ? 17.445 -19.621 -22.220 1.00 92.38 175 GLY A O 1
ATOM 1399 N N . THR A 1 176 ? 16.978 -18.190 -20.556 1.00 92.69 176 THR A N 1
ATOM 1400 C CA . THR A 1 176 ? 15.625 -18.693 -20.294 1.00 92.69 176 THR A CA 1
ATOM 1401 C C . THR A 1 176 ? 14.668 -18.097 -21.311 1.00 92.69 176 THR A C 1
ATOM 1403 O O . THR A 1 176 ? 14.594 -16.878 -21.453 1.00 92.69 176 THR A O 1
ATOM 1406 N N . THR A 1 177 ? 13.903 -18.946 -21.991 1.00 95.50 177 THR A N 1
ATOM 1407 C CA . THR A 1 177 ? 12.913 -18.483 -22.963 1.00 95.50 177 THR A CA 1
ATOM 1408 C C . THR A 1 177 ? 11.815 -17.672 -22.297 1.00 95.50 177 THR A C 1
ATOM 1410 O O . THR A 1 177 ? 11.160 -18.135 -21.363 1.00 95.50 177 THR A O 1
ATOM 1413 N N . ARG A 1 178 ? 11.597 -16.477 -22.839 1.00 96.44 178 ARG A N 1
ATOM 1414 C CA . ARG A 1 178 ? 10.555 -15.545 -22.429 1.00 96.44 178 ARG A CA 1
ATOM 1415 C C . ARG A 1 178 ? 9.182 -16.012 -22.883 1.00 96.44 178 ARG A C 1
ATOM 1417 O O . ARG A 1 178 ? 9.029 -16.618 -23.950 1.00 96.44 178 ARG A O 1
ATOM 1424 N N . SER A 1 179 ? 8.158 -15.675 -22.110 1.00 93.94 179 SER A N 1
ATOM 1425 C CA . SER A 1 179 ? 6.771 -15.878 -22.506 1.00 93.94 179 SER A CA 1
ATOM 1426 C C . SER A 1 179 ? 6.482 -15.176 -23.836 1.00 93.94 179 SER A C 1
ATOM 1428 O O . SER A 1 179 ? 6.733 -13.987 -24.029 1.00 93.94 179 SER A O 1
ATOM 1430 N N . ILE A 1 180 ? 5.901 -15.924 -24.776 1.00 94.19 180 ILE A N 1
ATOM 1431 C CA . ILE A 1 180 ? 5.565 -15.421 -26.117 1.00 94.19 180 ILE A CA 1
ATOM 1432 C C . ILE A 1 180 ? 4.353 -14.479 -26.124 1.00 94.19 180 ILE A C 1
ATOM 1434 O O . ILE A 1 180 ? 4.038 -13.899 -27.163 1.00 94.19 180 ILE A O 1
ATOM 1438 N N . THR A 1 181 ? 3.650 -14.351 -24.997 1.00 93.62 181 THR A N 1
ATOM 1439 C CA . THR A 1 181 ? 2.474 -13.480 -24.849 1.00 93.62 181 THR A CA 1
ATOM 1440 C C . THR A 1 181 ? 2.638 -12.433 -23.760 1.00 93.62 181 THR A C 1
ATOM 1442 O O . THR A 1 181 ? 2.068 -11.355 -23.887 1.00 93.62 181 THR A O 1
ATOM 1445 N N . THR A 1 182 ? 3.383 -12.749 -22.705 1.00 93.44 182 THR A N 1
ATOM 1446 C CA . THR A 1 182 ? 3.436 -11.973 -21.460 1.00 93.44 182 THR A CA 1
ATOM 1447 C C . THR A 1 182 ? 4.822 -12.092 -20.817 1.00 93.44 182 THR A C 1
ATOM 1449 O O . THR A 1 182 ? 4.936 -12.660 -19.744 1.00 93.44 182 THR A O 1
ATOM 1452 N N . PRO A 1 183 ? 5.911 -11.684 -21.484 1.00 96.50 183 PRO A N 1
ATOM 1453 C CA . PRO A 1 183 ? 7.249 -11.789 -20.900 1.00 96.50 183 PRO A CA 1
ATOM 1454 C C . PRO A 1 183 ? 7.371 -10.923 -19.643 1.00 96.50 183 PRO A C 1
ATOM 1456 O O . PRO A 1 183 ? 6.597 -9.980 -19.455 1.00 96.50 183 PRO A O 1
ATOM 1459 N N . ASP A 1 184 ? 8.379 -11.179 -18.819 1.00 96.25 184 ASP A N 1
ATOM 1460 C CA . ASP A 1 184 ? 8.657 -10.330 -17.665 1.00 96.25 184 ASP A CA 1
ATOM 1461 C C . ASP A 1 184 ? 9.335 -9.019 -18.057 1.00 96.25 184 ASP A C 1
ATOM 1463 O O . ASP A 1 184 ? 10.162 -8.951 -18.973 1.00 96.25 184 ASP A O 1
ATOM 1467 N N . MET A 1 185 ? 9.024 -7.955 -17.313 1.00 97.38 185 MET A N 1
ATOM 1468 C CA . MET A 1 185 ? 9.847 -6.751 -17.342 1.00 97.38 185 MET A CA 1
ATOM 1469 C C . MET A 1 185 ? 11.210 -7.042 -16.703 1.00 97.38 185 MET A C 1
ATOM 1471 O O . MET A 1 185 ? 11.310 -7.709 -15.67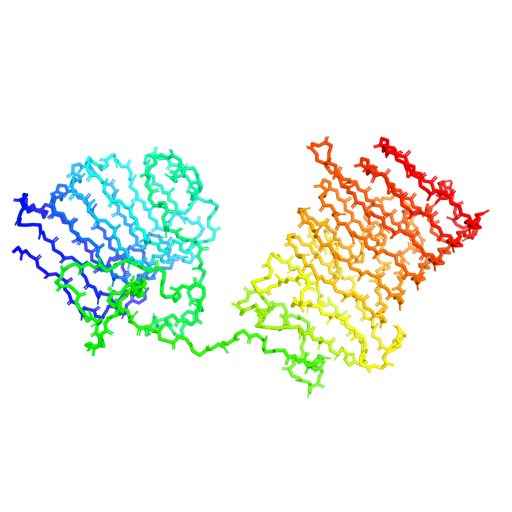7 1.00 97.38 185 MET A O 1
ATOM 1475 N N . GLY A 1 186 ? 12.264 -6.455 -17.258 1.00 97.94 186 GLY A N 1
ATOM 1476 C CA . GLY A 1 186 ? 13.629 -6.604 -16.776 1.00 97.94 186 GLY A CA 1
ATOM 1477 C C . GLY A 1 186 ? 14.394 -7.759 -17.425 1.00 97.94 186 GLY A C 1
ATOM 1478 O O . GLY A 1 186 ? 13.928 -8.438 -18.339 1.00 97.94 186 GLY A O 1
ATOM 1479 N N . ALA A 1 187 ? 15.630 -7.939 -16.968 1.00 97.75 187 ALA A N 1
ATOM 1480 C CA . ALA A 1 187 ? 16.622 -8.819 -17.586 1.00 97.75 187 ALA A CA 1
ATOM 1481 C C . ALA A 1 187 ? 16.399 -10.310 -17.340 1.00 97.75 187 ALA A C 1
ATOM 1483 O O . ALA A 1 187 ? 17.069 -11.123 -17.968 1.00 97.75 187 ALA A O 1
ATOM 1484 N N . LEU A 1 188 ? 15.482 -10.665 -16.444 1.00 95.06 188 LEU A N 1
ATOM 1485 C CA . LEU A 1 188 ? 15.219 -12.035 -16.026 1.00 95.06 188 LEU A CA 1
ATOM 1486 C C . LEU A 1 188 ? 13.768 -12.381 -16.327 1.00 95.06 188 LEU A C 1
ATOM 1488 O O . LEU A 1 188 ? 12.883 -11.603 -15.978 1.00 95.06 188 LEU A O 1
ATOM 1492 N N . GLU A 1 189 ? 13.551 -13.551 -16.918 1.00 92.06 189 GLU A N 1
ATOM 1493 C CA . GLU A 1 189 ? 12.249 -14.204 -16.885 1.00 92.06 189 GLU A CA 1
ATOM 1494 C C . GLU A 1 189 ? 12.158 -14.943 -15.545 1.00 92.06 189 GLU A C 1
ATOM 1496 O O . GLU A 1 189 ? 12.990 -15.800 -15.226 1.00 92.06 189 GLU A O 1
ATOM 1501 N N . PHE A 1 190 ? 11.197 -14.570 -14.711 1.00 85.62 190 PHE A N 1
ATOM 1502 C CA . PHE A 1 190 ? 11.062 -15.087 -13.364 1.00 85.62 190 PHE A CA 1
ATOM 1503 C C . PHE A 1 190 ? 9.644 -15.602 -13.147 1.00 85.62 190 PHE A C 1
ATOM 1505 O O . PHE A 1 190 ? 8.674 -14.867 -13.092 1.00 85.62 190 PHE A O 1
ATOM 1512 N N . THR A 1 191 ? 9.519 -16.896 -12.888 1.00 72.75 191 THR A N 1
ATOM 1513 C CA . THR A 1 191 ? 8.316 -17.413 -12.238 1.00 72.75 191 THR A CA 1
ATOM 1514 C C . THR A 1 191 ? 8.468 -17.190 -10.744 1.00 72.75 191 THR A C 1
ATOM 1516 O O . THR A 1 191 ? 9.202 -17.934 -10.080 1.00 72.75 191 THR A O 1
ATOM 1519 N N . GLY A 1 192 ? 7.809 -16.176 -10.189 1.00 58.44 192 GLY A N 1
ATOM 1520 C CA . GLY A 1 192 ? 7.715 -16.085 -8.737 1.00 58.44 192 GLY A CA 1
ATOM 1521 C C . GLY A 1 192 ? 6.931 -17.290 -8.204 1.00 58.44 192 GLY A C 1
ATOM 1522 O O . GLY A 1 192 ? 5.842 -17.606 -8.676 1.00 58.44 192 GLY A O 1
ATOM 1523 N N . ALA A 1 193 ? 7.459 -18.000 -7.206 1.00 57.56 193 ALA A N 1
ATOM 1524 C CA . ALA A 1 193 ? 6.566 -18.766 -6.341 1.00 57.56 193 ALA A CA 1
ATOM 1525 C C . ALA A 1 193 ? 5.703 -17.746 -5.586 1.00 57.56 193 ALA A C 1
ATOM 1527 O O . ALA A 1 193 ? 6.249 -16.749 -5.113 1.00 57.56 193 ALA A O 1
ATOM 1528 N N . ASP A 1 194 ? 4.390 -17.976 -5.477 1.00 63.47 194 ASP A N 1
ATOM 1529 C CA . ASP A 1 194 ? 3.506 -17.096 -4.707 1.00 63.47 194 ASP A CA 1
ATOM 1530 C C . ASP A 1 194 ? 3.999 -16.987 -3.263 1.00 63.47 194 ASP A C 1
ATOM 1532 O O . ASP A 1 194 ? 3.834 -17.901 -2.456 1.00 63.47 194 ASP A O 1
ATOM 1536 N N . ASN A 1 195 ? 4.690 -15.882 -2.983 1.00 68.50 195 ASN A N 1
ATOM 1537 C CA . ASN A 1 195 ? 5.264 -15.552 -1.686 1.00 68.50 195 ASN A CA 1
ATOM 1538 C C . ASN A 1 195 ? 4.321 -14.667 -0.869 1.00 68.50 195 ASN A C 1
ATOM 1540 O O . ASN A 1 195 ? 4.673 -14.288 0.249 1.00 68.50 195 ASN A O 1
ATOM 1544 N N . ARG A 1 196 ? 3.139 -14.344 -1.414 1.00 80.06 196 ARG A N 1
ATOM 1545 C CA . ARG A 1 196 ? 2.069 -13.705 -0.663 1.00 80.06 196 ARG A CA 1
ATOM 1546 C C . ARG A 1 196 ? 1.650 -14.627 0.458 1.00 80.06 196 ARG A C 1
ATOM 1548 O O . ARG A 1 196 ? 1.763 -15.852 0.379 1.00 80.06 196 ARG A O 1
ATOM 1555 N N . LEU A 1 197 ? 1.108 -14.031 1.507 1.00 85.56 197 LEU A N 1
ATOM 1556 C CA . LEU A 1 197 ? 0.618 -14.814 2.625 1.00 85.56 197 LEU A CA 1
ATOM 1557 C C . LEU A 1 197 ? -0.535 -15.695 2.147 1.00 85.56 197 LEU A C 1
ATOM 1559 O O . LEU A 1 197 ? -1.591 -15.205 1.732 1.00 85.56 197 LEU A O 1
ATOM 1563 N N . ALA A 1 198 ? -0.295 -17.003 2.161 1.00 91.44 198 ALA A N 1
ATOM 1564 C CA . ALA A 1 198 ? -1.300 -17.999 1.852 1.00 91.44 198 ALA A CA 1
ATOM 1565 C C . ALA A 1 198 ? -2.495 -17.854 2.803 1.00 91.44 198 ALA A C 1
ATOM 1567 O O . ALA A 1 198 ? -2.363 -17.406 3.944 1.00 91.44 198 ALA A O 1
ATOM 1568 N N . ALA A 1 199 ? -3.675 -18.270 2.337 1.00 97.12 199 ALA A N 1
ATOM 1569 C CA . ALA A 1 199 ? -4.851 -18.327 3.194 1.00 97.12 199 ALA A CA 1
ATOM 1570 C C . ALA A 1 199 ? -4.532 -19.144 4.452 1.00 97.12 199 ALA A C 1
ATOM 1572 O O . ALA A 1 199 ? -4.078 -20.287 4.355 1.00 97.12 199 ALA A O 1
ATOM 1573 N N . GLY A 1 200 ? -4.775 -18.582 5.630 1.00 97.88 200 GLY A N 1
ATOM 1574 C CA . GLY A 1 200 ? -4.373 -19.265 6.845 1.00 97.88 200 GLY A CA 1
ATOM 1575 C C . GLY A 1 200 ? -4.330 -18.399 8.083 1.00 97.88 200 GLY A C 1
ATOM 1576 O O . GLY A 1 200 ? -4.795 -17.262 8.127 1.00 97.88 200 GLY A O 1
ATOM 1577 N N . THR A 1 201 ? -3.799 -19.006 9.133 1.00 98.56 201 THR A N 1
ATOM 1578 C CA . THR A 1 201 ? -3.644 -18.389 10.441 1.00 98.56 201 THR A CA 1
ATOM 1579 C C . THR A 1 201 ? -2.165 -18.302 10.773 1.00 98.56 201 THR A C 1
ATOM 1581 O O . THR A 1 201 ? -1.467 -19.307 10.687 1.00 98.56 201 THR A O 1
ATOM 1584 N N . TYR A 1 202 ? -1.728 -17.117 11.181 1.00 98.62 202 TYR A N 1
ATOM 1585 C CA . TYR A 1 202 ? -0.362 -16.809 11.577 1.00 98.62 202 TYR A CA 1
ATOM 1586 C C . TYR A 1 202 ? -0.360 -16.319 13.021 1.00 98.62 202 TYR A C 1
ATOM 1588 O O . TYR A 1 202 ? -1.165 -15.470 13.401 1.00 98.62 202 TYR A O 1
ATOM 1596 N N . THR A 1 203 ? 0.533 -16.840 13.843 1.00 98.69 203 THR A N 1
ATOM 1597 C CA . THR A 1 203 ? 0.717 -16.427 15.233 1.00 98.69 203 THR A CA 1
ATOM 1598 C C . THR A 1 203 ? 1.668 -15.238 15.323 1.00 98.69 203 THR A C 1
ATOM 1600 O O . THR A 1 203 ? 2.686 -15.190 14.635 1.00 98.69 203 THR A O 1
ATOM 1603 N N . VAL A 1 204 ? 1.335 -14.258 16.165 1.00 98.69 204 VAL A N 1
ATOM 1604 C CA . VAL A 1 204 ? 2.136 -13.037 16.344 1.00 98.69 204 VAL A CA 1
ATOM 1605 C C . VAL A 1 204 ? 2.535 -12.886 17.805 1.00 98.69 204 VAL A C 1
ATOM 1607 O O . VAL A 1 204 ? 1.676 -12.949 18.678 1.00 98.69 204 VAL A O 1
ATOM 1610 N N . GLY A 1 205 ? 3.823 -12.682 18.068 1.00 96.75 205 GLY A N 1
ATOM 1611 C CA . GLY A 1 205 ? 4.410 -12.595 19.405 1.00 96.75 205 GLY A CA 1
ATOM 1612 C C . GLY A 1 205 ? 5.614 -13.525 19.556 1.00 96.75 205 GLY A C 1
ATOM 1613 O O . GLY A 1 205 ? 5.960 -14.275 18.645 1.00 96.75 205 GLY A O 1
ATOM 1614 N N . GLY A 1 206 ? 6.279 -13.483 20.713 1.00 93.44 206 GLY A N 1
ATOM 1615 C CA . GLY A 1 206 ? 7.494 -14.268 20.958 1.00 93.44 206 GLY A CA 1
ATOM 1616 C C . GLY A 1 206 ? 7.307 -15.765 20.670 1.00 93.44 206 GLY A C 1
ATOM 1617 O O . GLY A 1 206 ? 6.510 -16.427 21.329 1.00 93.44 206 GLY A O 1
ATOM 1618 N N . GLY A 1 207 ? 8.057 -16.291 19.69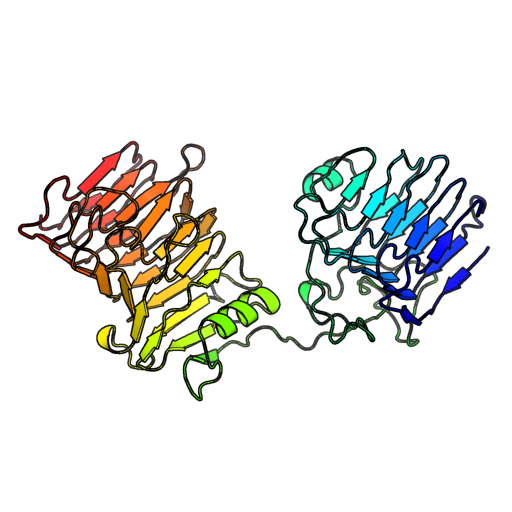7 1.00 92.88 207 GLY A N 1
ATOM 1619 C CA . GLY A 1 207 ? 7.991 -17.696 19.273 1.00 92.88 207 GLY A CA 1
ATOM 1620 C C . GLY A 1 207 ? 6.866 -18.044 18.288 1.00 92.88 207 GLY A C 1
ATOM 1621 O O . GLY A 1 207 ? 6.728 -19.220 17.961 1.00 92.88 207 GLY A O 1
ATOM 1622 N N . GLY A 1 208 ? 6.076 -17.066 17.831 1.00 96.44 208 GLY A N 1
ATOM 1623 C CA . GLY A 1 208 ? 5.092 -17.242 16.759 1.00 96.44 208 GLY A CA 1
ATOM 1624 C C . GLY A 1 208 ? 5.691 -17.131 15.352 1.00 96.44 208 GLY A C 1
ATOM 1625 O O . GLY A 1 208 ? 6.887 -16.887 15.192 1.00 96.44 208 GLY A O 1
ATOM 1626 N N . ASP A 1 209 ? 4.835 -17.263 14.335 1.00 98.06 209 ASP A N 1
ATOM 1627 C CA . ASP A 1 209 ? 5.185 -17.105 12.913 1.00 98.06 209 ASP A CA 1
ATOM 1628 C C . ASP A 1 209 ? 5.783 -15.718 12.624 1.00 98.06 209 ASP A C 1
ATOM 1630 O O . ASP A 1 209 ? 6.727 -15.583 11.846 1.00 98.06 209 ASP A O 1
ATOM 1634 N N . TYR A 1 210 ? 5.278 -14.691 13.316 1.00 96.69 210 TYR A N 1
ATOM 1635 C CA . TYR A 1 210 ? 5.861 -13.353 13.361 1.00 96.69 210 TYR A CA 1
ATOM 1636 C C . TYR A 1 210 ? 6.207 -12.976 14.795 1.00 96.69 210 TYR A C 1
ATOM 1638 O O . TYR A 1 210 ? 5.339 -12.913 15.661 1.00 96.69 210 TYR A O 1
ATOM 1646 N N . ALA A 1 211 ? 7.469 -12.636 15.052 1.00 93.75 211 ALA A N 1
ATOM 1647 C CA . ALA A 1 211 ? 7.893 -12.234 16.392 1.00 93.75 211 ALA A CA 1
ATOM 1648 C C . ALA A 1 211 ? 7.256 -10.908 16.862 1.00 93.75 211 ALA A C 1
ATOM 1650 O O . ALA A 1 211 ? 7.109 -10.699 18.065 1.00 93.75 211 ALA A O 1
ATOM 1651 N N . THR A 1 212 ? 6.894 -10.016 15.930 1.00 95.06 212 THR A N 1
ATOM 1652 C CA . THR A 1 212 ? 6.423 -8.647 16.204 1.00 95.06 212 THR A CA 1
ATOM 1653 C C . THR A 1 212 ? 5.324 -8.212 15.235 1.00 95.06 212 THR A C 1
ATOM 1655 O O . THR A 1 212 ? 5.221 -8.724 14.117 1.00 95.06 212 THR A O 1
ATOM 1658 N N . LEU A 1 213 ? 4.542 -7.196 15.619 1.00 97.19 213 LEU A N 1
ATOM 1659 C CA . LEU A 1 213 ? 3.571 -6.563 14.713 1.00 97.19 213 LEU A CA 1
ATOM 1660 C C . LEU A 1 213 ? 4.267 -5.809 13.567 1.00 97.19 213 LEU A C 1
ATOM 1662 O O . LEU A 1 213 ? 3.726 -5.708 12.466 1.00 97.19 213 LEU A O 1
ATOM 1666 N N . ALA A 1 214 ? 5.500 -5.340 13.788 1.00 91.69 214 ALA A N 1
ATOM 1667 C CA . ALA A 1 214 ? 6.324 -4.726 12.747 1.00 91.69 214 ALA A CA 1
ATOM 1668 C C . ALA A 1 214 ? 6.692 -5.717 11.631 1.00 91.69 214 ALA A C 1
ATOM 1670 O O . ALA A 1 214 ? 6.657 -5.352 10.456 1.00 91.69 214 ALA A O 1
ATOM 1671 N N . ALA A 1 215 ? 6.975 -6.977 11.979 1.00 86.44 215 ALA A N 1
ATOM 1672 C CA . ALA A 1 215 ? 7.223 -8.029 10.995 1.00 86.44 215 ALA A CA 1
ATOM 1673 C C . ALA A 1 215 ? 5.954 -8.363 10.189 1.00 86.44 215 ALA A C 1
ATOM 1675 O O . ALA A 1 215 ? 6.030 -8.542 8.975 1.00 86.44 215 ALA A O 1
ATOM 1676 N N . VAL A 1 216 ? 4.779 -8.356 10.834 1.00 96.81 216 VAL A N 1
ATOM 1677 C CA . VAL A 1 216 ? 3.487 -8.507 10.140 1.00 96.81 216 VAL A CA 1
ATOM 1678 C C . VAL A 1 216 ? 3.269 -7.380 9.133 1.00 96.81 216 VAL A C 1
ATOM 1680 O O . VAL A 1 216 ? 2.953 -7.647 7.975 1.00 96.81 216 VAL A O 1
ATOM 1683 N N . ARG A 1 217 ? 3.492 -6.120 9.535 1.00 94.56 217 ARG A N 1
ATOM 1684 C CA . ARG A 1 217 ? 3.444 -4.973 8.615 1.00 94.56 217 ARG A CA 1
ATOM 1685 C C . ARG A 1 217 ? 4.373 -5.186 7.426 1.00 94.56 217 ARG A C 1
ATOM 1687 O O . ARG A 1 217 ? 3.950 -5.005 6.292 1.00 94.56 217 ARG A O 1
ATOM 1694 N N . GLN A 1 218 ? 5.627 -5.561 7.673 1.00 80.56 218 GLN A N 1
ATOM 1695 C CA . GLN A 1 218 ? 6.601 -5.769 6.604 1.00 80.56 218 GLN A CA 1
ATOM 1696 C C . GLN A 1 218 ? 6.144 -6.849 5.618 1.00 80.56 218 GLN A C 1
ATOM 1698 O O . GLN A 1 218 ? 6.281 -6.654 4.414 1.00 80.56 218 GLN A O 1
ATOM 1703 N N . ALA A 1 219 ? 5.564 -7.949 6.101 1.00 84.62 219 ALA A N 1
ATOM 1704 C CA . ALA A 1 219 ? 5.028 -9.001 5.242 1.00 84.62 219 ALA A CA 1
ATOM 1705 C C . ALA A 1 219 ? 3.809 -8.525 4.440 1.00 84.62 219 ALA A C 1
ATOM 1707 O O . ALA A 1 219 ? 3.772 -8.709 3.231 1.00 84.62 219 ALA A O 1
ATOM 1708 N N . LEU A 1 220 ? 2.850 -7.834 5.061 1.00 87.81 220 LEU A N 1
ATOM 1709 C CA . LEU A 1 220 ? 1.672 -7.317 4.353 1.00 87.81 220 LEU A CA 1
ATOM 1710 C C . LEU A 1 220 ? 2.024 -6.264 3.294 1.00 87.81 220 LEU A C 1
ATOM 1712 O O . LEU A 1 220 ? 1.402 -6.245 2.238 1.00 87.81 220 LEU A O 1
ATOM 1716 N N . MET A 1 221 ? 3.008 -5.402 3.565 1.00 84.94 221 MET A N 1
ATOM 1717 C CA . MET A 1 221 ? 3.413 -4.331 2.645 1.00 84.94 221 MET A CA 1
ATOM 1718 C C . MET A 1 221 ? 4.362 -4.808 1.543 1.00 84.94 221 MET A C 1
ATOM 1720 O O . MET A 1 221 ? 4.391 -4.206 0.477 1.00 84.94 221 MET A O 1
ATOM 1724 N N . SER A 1 222 ? 5.147 -5.864 1.783 1.00 68.94 222 SER A N 1
ATOM 1725 C CA . SER A 1 222 ? 6.038 -6.415 0.754 1.00 68.94 222 SER A CA 1
ATOM 1726 C C . SER A 1 222 ? 5.373 -7.540 -0.039 1.00 68.94 222 SER A C 1
ATOM 1728 O O . SER A 1 222 ? 5.429 -7.548 -1.257 1.00 68.94 222 SER A O 1
ATOM 1730 N N . GLN A 1 223 ? 4.694 -8.468 0.621 1.00 81.06 223 GLN A N 1
ATOM 1731 C CA . GLN A 1 223 ? 4.138 -9.651 -0.029 1.00 81.06 223 GLN A CA 1
ATOM 1732 C C . GLN A 1 223 ? 2.656 -9.449 -0.365 1.00 81.06 223 GLN A C 1
ATOM 1734 O O . GLN A 1 223 ? 2.213 -9.770 -1.456 1.00 81.06 223 GLN A O 1
ATOM 1739 N N . GLY A 1 224 ? 1.863 -8.881 0.542 1.00 85.88 224 GLY A N 1
ATOM 1740 C CA . GLY A 1 224 ? 0.403 -8.912 0.418 1.00 85.88 224 GLY A CA 1
ATOM 1741 C C . GLY A 1 224 ? -0.161 -10.302 0.723 1.00 85.88 224 GLY A C 1
ATOM 1742 O O . GLY A 1 224 ? 0.481 -11.106 1.404 1.00 85.88 224 GLY A O 1
ATOM 1743 N N . ILE A 1 225 ? -1.380 -10.592 0.264 1.00 90.75 225 ILE A N 1
ATOM 1744 C CA . ILE A 1 225 ? -2.099 -11.827 0.613 1.00 90.75 225 ILE A CA 1
ATOM 1745 C C . ILE A 1 225 ? -2.628 -12.565 -0.625 1.00 90.75 225 ILE A C 1
ATOM 1747 O O . ILE A 1 225 ? -3.153 -11.958 -1.555 1.00 90.75 225 ILE A O 1
ATOM 1751 N N . ALA A 1 226 ? -2.503 -13.894 -0.641 1.00 87.19 226 ALA A N 1
ATOM 1752 C CA . ALA A 1 226 ? -3.076 -14.767 -1.675 1.00 87.19 226 ALA A CA 1
ATOM 1753 C C . ALA A 1 226 ? -4.473 -15.290 -1.299 1.00 87.19 226 ALA A C 1
ATOM 1755 O O . ALA A 1 226 ? -5.203 -15.810 -2.142 1.00 87.19 226 ALA A O 1
ATOM 1756 N N . GLY A 1 227 ? -4.853 -15.153 -0.029 1.00 92.00 227 GLY A N 1
ATOM 1757 C CA . GLY A 1 227 ? -6.154 -15.537 0.500 1.00 92.00 227 GLY A CA 1
ATOM 1758 C C . GLY A 1 227 ? -6.427 -14.867 1.843 1.00 92.00 227 GLY A C 1
ATOM 1759 O O . GLY A 1 227 ? -5.632 -14.054 2.303 1.00 92.00 227 GLY A O 1
ATOM 1760 N N . ALA A 1 228 ? -7.550 -15.193 2.486 1.00 98.44 228 ALA A N 1
ATOM 1761 C CA . ALA A 1 228 ? -7.870 -14.633 3.798 1.00 98.44 228 ALA A CA 1
ATOM 1762 C C . ALA A 1 228 ? -6.831 -15.042 4.856 1.00 98.44 228 ALA A C 1
ATOM 1764 O O . ALA A 1 228 ? -6.585 -16.234 5.064 1.00 98.44 228 ALA A O 1
ATOM 1765 N N . VAL A 1 229 ? -6.269 -14.054 5.553 1.00 98.75 229 VAL A N 1
ATOM 1766 C CA . VAL A 1 229 ? -5.271 -14.262 6.608 1.00 98.75 229 VAL A CA 1
ATOM 1767 C C . VAL A 1 229 ? -5.802 -13.832 7.968 1.00 98.75 229 VAL A C 1
ATOM 1769 O O . VAL A 1 229 ? -6.502 -12.824 8.103 1.00 98.75 229 VAL A O 1
ATOM 1772 N N . VAL A 1 230 ? -5.445 -14.594 8.998 1.00 98.88 230 VAL A N 1
ATOM 1773 C CA . VAL A 1 230 ? -5.771 -14.296 10.394 1.00 98.88 230 VAL A CA 1
ATOM 1774 C C . VAL A 1 230 ? -4.487 -14.240 11.210 1.00 98.88 230 VAL A C 1
ATOM 1776 O O . VAL A 1 230 ? -3.826 -15.253 11.405 1.00 98.88 230 VAL A O 1
ATOM 1779 N N . PHE A 1 231 ? -4.159 -13.067 11.732 1.00 98.81 231 PHE A N 1
ATOM 1780 C CA . PHE A 1 231 ? -3.078 -12.861 12.684 1.00 98.81 231 PHE A CA 1
ATOM 1781 C C . PHE A 1 231 ? -3.596 -13.063 14.113 1.00 98.81 231 PHE A C 1
ATOM 1783 O O . PHE A 1 231 ? -4.297 -12.207 14.658 1.00 98.81 231 PHE A O 1
ATOM 1790 N N . GLN A 1 232 ? -3.253 -14.210 14.703 1.00 98.75 232 GLN A N 1
ATOM 1791 C CA . GLN A 1 232 ? -3.528 -14.591 16.088 1.00 98.75 232 GLN A CA 1
ATOM 1792 C C . GLN A 1 232 ? -2.449 -14.025 17.010 1.00 98.75 232 GLN A C 1
ATOM 1794 O O . GLN A 1 232 ? -1.377 -14.610 17.181 1.00 98.75 232 GLN A O 1
ATOM 1799 N N . ILE A 1 233 ? -2.735 -12.880 17.614 1.00 98.81 233 ILE A N 1
ATOM 1800 C CA . ILE A 1 233 ? -1.800 -12.176 18.485 1.00 98.81 233 ILE A CA 1
ATOM 1801 C C . ILE A 1 233 ? -1.779 -12.865 19.851 1.00 98.81 233 ILE A C 1
ATOM 1803 O O . ILE A 1 233 ? -2.800 -12.952 20.539 1.00 98.81 233 ILE A O 1
ATOM 1807 N N . LEU A 1 234 ? -0.617 -13.389 20.229 1.00 98.75 234 LEU A N 1
ATOM 1808 C CA . LEU A 1 234 ? -0.378 -14.025 21.519 1.00 98.75 234 LEU A CA 1
ATOM 1809 C C . LEU A 1 234 ? -0.466 -12.991 22.642 1.00 98.75 234 LEU A C 1
ATOM 1811 O O . LEU A 1 234 ? -0.153 -11.814 22.444 1.00 98.75 234 LEU A O 1
ATOM 1815 N N . SER A 1 235 ? -0.870 -13.445 23.830 1.00 98.56 235 SER A N 1
ATOM 1816 C CA . SER A 1 235 ? -1.043 -12.576 24.991 1.00 98.56 235 SER A CA 1
ATOM 1817 C C . SER A 1 235 ? 0.218 -11.771 25.301 1.00 98.56 235 SER A C 1
ATOM 1819 O O . SER A 1 235 ? 1.314 -12.329 25.366 1.00 98.56 235 SER A O 1
ATOM 1821 N N . GLY A 1 236 ? 0.061 -10.474 25.544 1.00 98.19 236 GLY A N 1
ATOM 1822 C CA . GLY A 1 236 ? 1.182 -9.579 25.810 1.00 98.19 236 GLY A CA 1
ATOM 1823 C C . GLY A 1 236 ? 0.856 -8.113 25.559 1.00 98.19 236 GLY A C 1
ATOM 1824 O O . GLY A 1 236 ? -0.261 -7.761 25.173 1.00 98.19 236 GLY A O 1
ATOM 1825 N N . THR A 1 237 ? 1.864 -7.273 25.781 1.00 98.31 237 THR A N 1
ATOM 1826 C CA . THR A 1 237 ? 1.825 -5.844 25.464 1.00 98.31 237 THR A CA 1
ATOM 1827 C C . THR A 1 237 ? 2.721 -5.571 24.264 1.00 98.31 237 THR A C 1
ATOM 1829 O O . THR A 1 237 ? 3.890 -5.953 24.271 1.00 98.31 237 THR A O 1
ATOM 1832 N N . TYR A 1 238 ? 2.170 -4.885 23.271 1.00 98.25 238 TYR A N 1
ATOM 1833 C CA . TYR A 1 238 ? 2.822 -4.485 22.030 1.00 98.25 238 TYR A CA 1
ATOM 1834 C C . TYR A 1 238 ? 2.805 -2.962 21.946 1.00 98.25 238 TYR A C 1
ATOM 1836 O O . TYR A 1 238 ? 1.765 -2.348 22.185 1.00 98.25 238 TYR A O 1
ATOM 1844 N N . THR A 1 239 ? 3.942 -2.351 21.635 1.00 96.50 239 THR A N 1
ATOM 1845 C CA . THR A 1 239 ? 4.119 -0.885 21.619 1.00 96.50 239 THR A CA 1
ATOM 1846 C C . THR A 1 239 ? 4.489 -0.355 20.238 1.00 96.50 239 THR A C 1
ATOM 1848 O O . THR A 1 239 ? 4.693 0.843 20.052 1.00 96.50 239 THR A O 1
ATOM 1851 N N . GLU A 1 240 ? 4.592 -1.237 19.247 1.00 92.19 240 GLU A N 1
ATOM 1852 C CA . GLU A 1 240 ? 4.914 -0.871 17.880 1.00 92.19 240 GLU A CA 1
ATOM 1853 C C . GLU A 1 240 ? 3.743 -0.114 17.241 1.00 92.19 240 GLU A C 1
ATOM 1855 O O . GLU A 1 240 ? 2.644 -0.652 17.090 1.00 92.19 240 GLU A O 1
ATOM 1860 N N . SER A 1 241 ? 3.989 1.125 16.812 1.00 91.81 241 SER A N 1
ATOM 1861 C CA . SER A 1 241 ? 3.068 1.863 15.947 1.00 91.81 241 SER A CA 1
ATOM 1862 C C . SER A 1 241 ? 3.154 1.315 14.522 1.00 91.81 241 SER A C 1
ATOM 1864 O O . SER A 1 241 ? 4.213 1.358 13.892 1.00 91.81 241 SER A O 1
ATOM 1866 N N . ILE A 1 242 ? 2.039 0.810 13.999 1.00 93.75 242 ILE A N 1
ATOM 1867 C CA . ILE A 1 242 ? 1.959 0.214 12.662 1.00 93.75 242 ILE A CA 1
ATOM 1868 C C . ILE A 1 242 ? 1.063 1.066 11.775 1.00 93.75 242 ILE A C 1
ATOM 1870 O O . ILE A 1 242 ? -0.086 1.316 12.124 1.00 93.75 242 ILE A O 1
ATOM 1874 N N . ALA A 1 243 ? 1.569 1.455 10.608 1.00 93.75 243 ALA A N 1
ATOM 1875 C CA . ALA A 1 243 ? 0.770 2.015 9.524 1.00 93.75 243 ALA A CA 1
ATOM 1876 C C . ALA A 1 243 ? 0.712 1.018 8.364 1.00 93.75 243 ALA A C 1
ATOM 1878 O O . ALA A 1 243 ? 1.760 0.531 7.919 1.00 93.75 243 ALA A O 1
ATOM 1879 N N . LEU A 1 244 ? -0.503 0.710 7.912 1.00 91.94 244 LEU A N 1
ATOM 1880 C CA . LEU A 1 244 ? -0.768 -0.060 6.702 1.00 91.94 244 LEU A CA 1
ATOM 1881 C C . LEU A 1 244 ? -1.324 0.858 5.619 1.00 91.94 244 LEU A C 1
ATOM 1883 O O . LEU A 1 244 ? -2.117 1.760 5.904 1.00 91.94 244 LEU A O 1
ATOM 1887 N N . GLU A 1 245 ? -0.912 0.575 4.390 1.00 89.38 245 GLU A N 1
ATOM 1888 C CA . GLU A 1 245 ? -1.459 1.170 3.175 1.00 89.38 245 GLU A CA 1
ATOM 1889 C C . GLU A 1 245 ? -2.285 0.128 2.404 1.00 89.38 245 GLU A C 1
ATOM 1891 O O . GLU A 1 245 ? -2.748 -0.851 3.003 1.00 89.38 245 GLU A O 1
ATOM 1896 N N . GLY A 1 246 ? -2.513 0.323 1.104 1.00 83.62 246 GLY A N 1
ATOM 1897 C CA . GLY A 1 246 ? -3.164 -0.682 0.264 1.00 83.62 246 GLY A CA 1
ATOM 1898 C C . GLY A 1 246 ? -2.408 -2.013 0.308 1.00 83.62 246 GLY A C 1
ATOM 1899 O O . GLY A 1 246 ? -1.223 -2.074 -0.011 1.00 83.62 246 GLY A O 1
ATOM 1900 N N . VAL A 1 247 ? -3.088 -3.089 0.717 1.00 84.19 247 VAL A N 1
ATOM 1901 C CA . VAL A 1 247 ? -2.504 -4.438 0.765 1.00 84.19 247 VAL A CA 1
ATOM 1902 C C . VAL A 1 247 ? -2.890 -5.197 -0.492 1.00 84.19 247 VAL A C 1
ATOM 1904 O O . VAL A 1 247 ? -4.069 -5.471 -0.730 1.00 84.19 247 VAL A O 1
ATOM 1907 N N . TYR A 1 248 ? -1.888 -5.587 -1.276 1.00 81.94 248 TYR A N 1
ATOM 1908 C CA . TYR A 1 248 ? -2.119 -6.347 -2.494 1.00 81.94 248 TYR A CA 1
ATOM 1909 C C . TYR A 1 248 ? -2.829 -7.681 -2.222 1.00 81.94 248 TYR A C 1
ATOM 1911 O O . TYR A 1 248 ? -2.507 -8.401 -1.274 1.00 81.94 248 TYR A O 1
ATOM 1919 N N . GLY A 1 249 ? -3.798 -8.008 -3.077 1.00 82.31 249 GLY A N 1
ATOM 1920 C CA . GLY A 1 249 ? -4.612 -9.217 -2.972 1.00 82.31 249 GLY A CA 1
ATOM 1921 C C . GLY A 1 249 ? -5.728 -9.156 -1.924 1.00 82.31 249 GLY A C 1
ATOM 1922 O O . GLY A 1 249 ? -6.525 -10.098 -1.862 1.00 82.31 249 GLY A O 1
ATOM 1923 N N . SER A 1 250 ? -5.831 -8.061 -1.155 1.00 89.88 250 SER A N 1
ATOM 1924 C CA . SER A 1 250 ? -6.975 -7.805 -0.275 1.00 89.88 250 SER A CA 1
ATOM 1925 C C . SER A 1 250 ? -8.257 -7.628 -1.082 1.00 89.88 250 SER A C 1
ATOM 1927 O O . SER A 1 250 ? -8.276 -6.967 -2.118 1.00 89.88 250 SER A O 1
ATOM 1929 N N . SER A 1 251 ? -9.330 -8.271 -0.632 1.00 92.19 251 SER A N 1
ATOM 1930 C CA . SER A 1 251 ? -10.648 -8.216 -1.268 1.00 92.19 251 SER A CA 1
ATOM 1931 C C . SER A 1 251 ? -11.740 -8.639 -0.284 1.00 92.19 251 SER A C 1
ATOM 1933 O O . SER A 1 251 ? -11.459 -9.138 0.807 1.00 92.19 251 SER A O 1
ATOM 1935 N N . ALA A 1 252 ? -13.005 -8.529 -0.694 1.00 93.62 252 ALA A N 1
ATOM 1936 C CA . ALA A 1 252 ? -14.141 -8.999 0.098 1.00 93.62 252 ALA A CA 1
ATOM 1937 C C . ALA A 1 252 ? -14.058 -10.494 0.493 1.00 93.62 252 ALA A C 1
ATOM 1939 O O . ALA A 1 252 ? -14.685 -10.897 1.472 1.00 93.62 252 ALA A O 1
ATOM 1940 N N . THR A 1 253 ? -13.296 -11.319 -0.240 1.00 94.75 253 THR A N 1
ATOM 1941 C CA . THR A 1 253 ? -13.037 -12.731 0.101 1.00 94.75 253 THR A CA 1
ATOM 1942 C C . THR A 1 253 ? -11.684 -12.947 0.773 1.00 94.75 253 THR A C 1
ATOM 1944 O O . THR A 1 253 ? -11.565 -13.814 1.637 1.00 94.75 253 THR A O 1
ATOM 1947 N N . ASN A 1 254 ? -10.669 -12.162 0.406 1.00 94.94 254 ASN A N 1
ATOM 1948 C CA . ASN A 1 254 ? -9.325 -12.239 0.971 1.00 94.94 254 ASN A CA 1
ATOM 1949 C C . ASN A 1 254 ? -9.166 -11.135 2.012 1.00 94.94 254 ASN A C 1
ATOM 1951 O O . ASN A 1 254 ? -8.639 -10.066 1.729 1.00 94.94 254 ASN A O 1
ATOM 1955 N N . THR A 1 255 ? -9.678 -11.381 3.213 1.00 98.38 255 THR A N 1
ATOM 1956 C CA . THR A 1 255 ? -9.659 -10.388 4.291 1.00 98.38 255 THR A CA 1
ATOM 1957 C C . THR A 1 255 ? -8.403 -10.494 5.145 1.00 98.38 255 THR A C 1
ATOM 1959 O O . THR A 1 255 ? -7.868 -11.590 5.327 1.00 98.38 255 THR A O 1
ATOM 1962 N N . ILE A 1 256 ? -8.023 -9.391 5.785 1.00 98.81 256 ILE A N 1
ATOM 1963 C CA . ILE A 1 256 ? -6.967 -9.355 6.803 1.00 98.81 256 ILE A CA 1
ATOM 1964 C C . ILE A 1 256 ? -7.628 -9.285 8.175 1.00 98.81 256 ILE A C 1
ATOM 1966 O O . ILE A 1 256 ? -8.360 -8.341 8.455 1.00 98.81 256 ILE A O 1
ATOM 1970 N N . THR A 1 257 ? -7.382 -10.255 9.054 1.00 98.88 257 THR A N 1
ATOM 1971 C CA . THR A 1 257 ? -7.912 -10.228 10.426 1.00 98.88 257 THR A CA 1
ATOM 1972 C C . THR A 1 257 ? -6.790 -10.106 11.447 1.00 98.88 257 THR A C 1
ATOM 1974 O O . THR A 1 257 ? -5.909 -10.955 11.483 1.00 98.88 257 THR A O 1
ATOM 1977 N N . PHE A 1 258 ? -6.858 -9.109 12.327 1.00 98.81 258 PHE A N 1
ATOM 1978 C CA . PHE A 1 258 ? -6.066 -9.029 13.554 1.00 98.81 258 PHE A CA 1
ATOM 1979 C C . PHE A 1 258 ? -6.947 -9.412 14.735 1.00 98.81 258 PHE A C 1
ATOM 1981 O O . PHE A 1 258 ? -7.980 -8.776 14.967 1.00 98.81 258 PHE A O 1
ATOM 1988 N N . GLN A 1 259 ? -6.558 -10.432 15.495 1.00 98.62 259 GLN A N 1
ATOM 1989 C CA . GLN A 1 259 ? -7.305 -10.794 16.692 1.00 98.62 259 GLN A CA 1
ATOM 1990 C C . GLN A 1 259 ? -6.424 -11.397 17.782 1.00 98.62 259 GLN A C 1
ATOM 1992 O O . GLN A 1 259 ? -5.387 -11.988 17.498 1.00 98.62 259 GLN A O 1
ATOM 1997 N N . SER A 1 260 ? -6.848 -11.287 19.040 1.00 98.56 260 SER A N 1
ATOM 1998 C CA . SER A 1 260 ? -6.219 -12.056 20.116 1.00 98.56 260 SER A CA 1
ATOM 1999 C C . SER A 1 260 ? -6.358 -13.563 19.872 1.00 98.56 260 SER A C 1
ATOM 2001 O O . SER A 1 260 ? -7.463 -14.064 19.649 1.00 98.56 260 SER A O 1
ATOM 2003 N N . ALA A 1 261 ? -5.257 -14.295 20.055 1.00 98.19 261 ALA A N 1
ATOM 2004 C CA . ALA A 1 261 ? -5.230 -15.755 20.040 1.00 98.19 261 ALA A CA 1
ATOM 2005 C C . ALA A 1 261 ? -6.138 -16.384 21.114 1.00 98.19 261 ALA A C 1
ATOM 2007 O O . ALA A 1 261 ? -6.658 -17.481 20.922 1.00 98.19 261 ALA A O 1
ATOM 2008 N N . ALA A 1 262 ? -6.359 -15.686 22.233 1.00 97.75 262 ALA A N 1
ATOM 2009 C CA . ALA A 1 262 ? -7.236 -16.122 23.318 1.00 97.75 262 ALA A CA 1
ATOM 2010 C C . ALA A 1 262 ? -8.715 -15.750 23.093 1.00 97.75 262 ALA A C 1
ATOM 2012 O O . ALA A 1 262 ? -9.541 -16.031 23.961 1.00 97.75 262 ALA A O 1
ATOM 2013 N N . ALA A 1 263 ? -9.044 -15.077 21.979 1.00 96.56 263 ALA A N 1
ATOM 2014 C CA . ALA A 1 263 ? -10.369 -14.516 21.700 1.00 96.56 263 ALA A CA 1
ATOM 2015 C C . ALA A 1 263 ? -10.917 -13.658 22.862 1.00 96.56 263 ALA A C 1
ATOM 2017 O O . ALA A 1 263 ? -12.116 -13.620 23.134 1.00 96.56 263 ALA A O 1
ATOM 2018 N N . ASN A 1 264 ? -10.016 -12.971 23.571 1.00 97.38 264 ASN A N 1
ATOM 2019 C CA . ASN A 1 264 ? -10.336 -12.134 24.721 1.00 97.38 264 ASN A CA 1
ATOM 2020 C C . ASN A 1 264 ? -9.544 -10.825 24.650 1.00 97.38 264 ASN A C 1
ATOM 2022 O O . ASN A 1 264 ? -8.313 -10.848 24.665 1.00 97.38 264 ASN A O 1
ATOM 2026 N N . ALA A 1 265 ? -10.246 -9.689 24.648 1.00 96.44 265 ALA A N 1
ATOM 2027 C CA . ALA A 1 265 ? -9.632 -8.365 24.583 1.00 96.44 265 ALA A CA 1
ATOM 2028 C C . ALA A 1 265 ? -8.639 -8.073 25.717 1.00 96.44 265 ALA A C 1
ATOM 2030 O O . ALA A 1 265 ? -7.703 -7.314 25.498 1.00 96.44 265 ALA A O 1
ATOM 2031 N N . ASP A 1 266 ? -8.778 -8.696 26.889 1.00 96.50 266 ASP A N 1
ATOM 2032 C CA . ASP A 1 266 ? -7.860 -8.482 28.021 1.00 96.50 266 ASP A CA 1
ATOM 2033 C C . ASP A 1 266 ? -6.497 -9.168 27.859 1.00 96.50 266 ASP A C 1
ATOM 2035 O O . ASP A 1 266 ? -5.582 -8.920 28.639 1.00 96.50 266 ASP A O 1
ATOM 2039 N N . SER A 1 267 ? -6.348 -10.048 26.869 1.00 98.00 267 SER A N 1
ATOM 2040 C CA . SER A 1 267 ? -5.107 -10.807 26.678 1.00 98.00 267 SER A CA 1
ATOM 2041 C C . SER A 1 267 ? -4.030 -10.046 25.901 1.00 98.00 267 SER A C 1
ATOM 2043 O O . SER A 1 267 ? -2.847 -10.297 26.114 1.00 98.00 267 SER A O 1
ATOM 2045 N N . VAL A 1 268 ? -4.423 -9.124 25.018 1.00 98.69 268 VAL A N 1
ATOM 2046 C CA . VAL A 1 268 ? -3.517 -8.373 24.141 1.00 98.69 268 VAL A CA 1
ATOM 2047 C C . VAL A 1 268 ? -3.732 -6.886 24.367 1.00 98.69 268 VAL A C 1
ATOM 2049 O O . VAL A 1 268 ? -4.836 -6.385 24.147 1.00 98.69 268 VAL A O 1
ATOM 2052 N N . ILE A 1 269 ? -2.669 -6.187 24.759 1.00 98.75 269 ILE A N 1
ATOM 2053 C CA . ILE A 1 269 ? -2.628 -4.728 24.844 1.00 98.75 269 ILE A CA 1
ATOM 2054 C C . ILE A 1 269 ? -1.774 -4.211 23.689 1.00 98.75 269 ILE A C 1
ATOM 2056 O O . ILE A 1 269 ? -0.584 -4.497 23.628 1.00 98.75 269 ILE A O 1
ATOM 2060 N N . TRP A 1 270 ? -2.367 -3.430 22.793 1.00 98.56 270 TRP A N 1
ATOM 2061 C CA . TRP A 1 270 ? -1.655 -2.695 21.756 1.00 98.56 270 TRP A CA 1
ATOM 2062 C C . TRP A 1 270 ? -1.634 -1.211 22.119 1.00 98.56 270 TRP A C 1
ATOM 2064 O O . TRP A 1 270 ? -2.646 -0.508 22.048 1.00 98.56 270 TRP A O 1
ATOM 2074 N N . GLU A 1 271 ? -0.486 -0.755 22.599 1.00 98.06 271 GLU A N 1
ATOM 2075 C CA . GLU A 1 271 ? -0.300 0.547 23.218 1.00 98.06 271 GLU A CA 1
ATOM 2076 C C . GLU A 1 271 ? 0.324 1.553 22.250 1.00 98.06 271 GLU A C 1
ATOM 2078 O O . GLU A 1 271 ? 1.369 1.311 21.653 1.00 98.06 271 GLU A O 1
ATOM 2083 N N . ASN A 1 272 ? -0.315 2.714 22.119 1.00 96.69 272 ASN A N 1
ATOM 2084 C CA . ASN A 1 272 ? 0.255 3.859 21.429 1.00 96.69 272 ASN A CA 1
ATOM 2085 C C . ASN A 1 272 ? 1.281 4.551 22.336 1.00 96.69 272 ASN A C 1
ATOM 2087 O O . ASN A 1 272 ? 0.915 5.136 23.357 1.00 96.69 272 ASN A O 1
ATOM 2091 N N . THR A 1 273 ? 2.544 4.555 21.914 1.00 92.88 273 THR A N 1
ATOM 2092 C CA . THR A 1 273 ? 3.642 5.285 22.570 1.00 92.88 273 THR A CA 1
ATOM 2093 C C . THR A 1 273 ? 4.113 6.508 21.770 1.00 92.88 273 THR A C 1
ATOM 2095 O O . THR A 1 273 ? 5.205 7.028 22.002 1.00 92.88 273 THR A O 1
ATOM 2098 N N . GLY A 1 274 ? 3.318 6.956 20.796 1.00 87.75 274 GLY A N 1
ATOM 2099 C CA . GLY A 1 274 ? 3.596 8.089 19.922 1.00 87.75 274 GLY A CA 1
ATOM 2100 C C . GLY A 1 274 ? 3.756 9.409 20.676 1.00 87.75 274 GLY A C 1
ATOM 2101 O O . GLY A 1 274 ? 3.085 9.686 21.671 1.00 87.75 274 GLY A O 1
ATOM 2102 N N . SER A 1 275 ? 4.659 10.252 20.177 1.00 88.31 275 SER A N 1
ATOM 2103 C CA . SER A 1 275 ? 5.060 11.517 20.809 1.00 88.31 275 SER A CA 1
ATOM 2104 C C . SER A 1 275 ? 4.849 12.745 19.917 1.00 88.31 275 SER A C 1
ATOM 2106 O O . SER A 1 275 ? 5.188 13.861 20.314 1.00 88.31 275 SER A O 1
ATOM 2108 N N . SER A 1 276 ? 4.268 12.561 18.729 1.00 92.44 276 SER A N 1
ATOM 2109 C CA . SER A 1 276 ? 3.924 13.624 17.783 1.00 92.44 276 SER A CA 1
ATOM 2110 C C . SER A 1 276 ? 2.555 13.374 17.152 1.00 92.44 276 SER A C 1
ATOM 2112 O O . SER A 1 276 ? 2.003 12.280 17.235 1.00 92.44 276 SER A O 1
ATOM 2114 N N . SER A 1 277 ? 2.008 14.376 16.461 1.00 88.75 277 SER A N 1
ATOM 2115 C CA . SER A 1 277 ? 0.746 14.236 15.725 1.00 88.75 277 SER A CA 1
ATOM 2116 C C . SER A 1 277 ? 0.811 13.210 14.588 1.00 88.75 277 SER A C 1
ATOM 2118 O O . SER A 1 277 ? -0.204 12.571 14.313 1.00 88.75 277 SER A O 1
ATOM 2120 N N . SER A 1 278 ? 1.976 13.042 13.949 1.00 87.94 278 SER A N 1
ATOM 2121 C CA . SER A 1 278 ? 2.186 12.131 12.814 1.00 87.94 278 SER A CA 1
ATOM 2122 C C . SER A 1 278 ? 2.373 10.669 13.217 1.00 87.94 278 SER A C 1
ATOM 2124 O O . SER A 1 278 ? 2.203 9.797 12.374 1.00 87.94 278 SER A O 1
ATOM 2126 N N . THR A 1 279 ? 2.689 10.390 14.484 1.00 91.75 279 THR A N 1
ATOM 2127 C CA . THR A 1 279 ? 2.843 9.027 15.027 1.00 91.75 279 THR A CA 1
ATOM 2128 C C . THR A 1 279 ? 1.839 8.718 16.137 1.00 91.75 279 THR A C 1
ATOM 2130 O O . THR A 1 279 ? 1.984 7.737 16.858 1.00 91.75 279 THR A O 1
ATOM 2133 N N . ASN A 1 280 ? 0.809 9.554 16.302 1.00 96.69 280 ASN A N 1
ATOM 2134 C CA . ASN A 1 280 ? -0.215 9.388 17.327 1.00 96.69 280 ASN A CA 1
ATOM 2135 C C . ASN A 1 280 ? -1.203 8.272 16.942 1.00 96.69 280 ASN A C 1
ATOM 2137 O O . ASN A 1 280 ? -2.323 8.566 16.522 1.00 96.69 280 ASN A O 1
ATOM 2141 N N . TYR A 1 281 ? -0.773 7.014 17.041 1.00 97.62 281 TYR A N 1
ATOM 2142 C CA . TYR A 1 281 ? -1.582 5.811 16.847 1.00 97.62 281 TYR A CA 1
ATOM 2143 C C . TYR A 1 281 ? -0.834 4.555 17.313 1.00 97.62 281 TYR A C 1
ATOM 2145 O O . TYR A 1 281 ? 0.394 4.484 17.283 1.00 97.62 281 TYR A O 1
ATOM 2153 N N . ALA A 1 282 ? -1.600 3.528 17.675 1.00 98.00 282 ALA A N 1
ATOM 2154 C CA . ALA A 1 282 ? -1.111 2.153 17.732 1.00 98.00 282 ALA A CA 1
ATOM 2155 C C . ALA A 1 282 ? -1.219 1.506 16.339 1.00 98.00 282 ALA A C 1
ATOM 2157 O O . ALA A 1 282 ? -0.256 0.936 15.831 1.00 98.00 282 ALA A O 1
ATOM 2158 N N . LEU A 1 283 ? -2.369 1.690 15.682 1.00 98.50 283 LEU A N 1
ATOM 2159 C CA . LEU A 1 283 ? -2.632 1.216 14.325 1.00 98.50 283 LEU A CA 1
ATOM 2160 C C . LEU A 1 283 ? -3.191 2.345 13.452 1.00 98.50 283 LEU A C 1
ATOM 2162 O O . LEU A 1 283 ? -4.186 2.980 13.806 1.00 98.50 283 LEU A O 1
ATOM 2166 N N . GLN A 1 284 ? -2.581 2.555 12.293 1.00 98.19 284 GLN A N 1
ATOM 2167 C CA . GLN A 1 284 ? -3.097 3.394 11.223 1.00 98.19 284 GLN A CA 1
ATOM 2168 C C . GLN A 1 284 ? -3.455 2.533 10.007 1.00 98.19 284 GLN A C 1
ATOM 2170 O O . GLN A 1 284 ? -2.658 1.701 9.578 1.00 98.19 284 GLN A O 1
ATOM 2175 N N . LEU A 1 285 ? -4.647 2.754 9.454 1.00 98.06 285 LEU A N 1
ATOM 2176 C CA . LEU A 1 285 ? -5.113 2.162 8.199 1.00 98.06 285 LEU A CA 1
ATOM 2177 C C . LEU A 1 285 ? -5.333 3.299 7.201 1.00 98.06 285 LEU A C 1
ATOM 2179 O O . LEU A 1 285 ? -6.187 4.156 7.440 1.00 98.06 285 LEU A O 1
ATOM 2183 N N . SER A 1 286 ? -4.546 3.338 6.127 1.00 92.88 286 SER A N 1
ATOM 2184 C CA . SER A 1 286 ? -4.574 4.427 5.149 1.00 92.88 286 SER A CA 1
ATOM 2185 C C . SER A 1 286 ? -4.618 3.894 3.722 1.00 92.88 286 SER A C 1
ATOM 2187 O O . SER A 1 286 ? -3.573 3.620 3.152 1.00 92.88 286 SER A O 1
ATOM 2189 N N . GLY A 1 287 ? -5.799 3.730 3.122 1.00 88.69 287 GLY A N 1
ATOM 2190 C CA . GLY A 1 287 ? -5.899 2.966 1.865 1.00 88.69 287 GLY A CA 1
ATOM 2191 C C . GLY A 1 287 ? -6.100 1.461 2.070 1.00 88.69 287 GLY A C 1
ATOM 2192 O O . GLY A 1 287 ? -6.036 0.703 1.107 1.00 88.69 287 GLY A O 1
ATOM 2193 N N . THR A 1 288 ? -6.244 0.998 3.319 1.00 91.56 288 THR A N 1
ATOM 2194 C CA . THR A 1 288 ? -6.287 -0.436 3.642 1.00 91.56 288 THR A CA 1
ATOM 2195 C C . THR A 1 288 ? -7.719 -0.957 3.724 1.00 91.56 288 THR A C 1
ATOM 2197 O O . THR A 1 288 ? -8.426 -0.706 4.704 1.00 91.56 288 THR A O 1
ATOM 2200 N N . ASP A 1 289 ? -8.097 -1.763 2.738 1.00 93.81 289 ASP A N 1
ATOM 2201 C CA . ASP A 1 289 ? -9.436 -2.338 2.618 1.00 93.81 289 ASP A CA 1
ATOM 2202 C C . ASP A 1 289 ? -9.542 -3.747 3.225 1.00 93.81 289 ASP A C 1
ATOM 2204 O O . ASP A 1 289 ? -8.556 -4.483 3.348 1.00 93.81 289 ASP A O 1
ATOM 2208 N N . HIS A 1 290 ? -10.771 -4.136 3.576 1.00 98.00 290 HIS A N 1
ATOM 2209 C CA . HIS A 1 290 ? -11.172 -5.481 4.014 1.00 98.00 290 HIS A CA 1
ATOM 2210 C C . HIS A 1 290 ? -10.449 -6.002 5.270 1.00 98.00 290 HIS A C 1
ATOM 2212 O O . HIS A 1 290 ? -10.096 -7.184 5.386 1.00 98.00 290 HIS A O 1
ATOM 2218 N N . VAL A 1 291 ? -10.274 -5.112 6.251 1.00 98.75 291 VAL A N 1
ATOM 2219 C CA . VAL A 1 291 ? -9.625 -5.406 7.536 1.00 98.75 291 VAL A CA 1
ATOM 2220 C C . VAL A 1 291 ? -10.646 -5.697 8.637 1.00 98.75 291 VAL A C 1
ATOM 2222 O O . VAL A 1 291 ? -11.624 -4.975 8.819 1.00 98.75 291 VAL A O 1
ATOM 2225 N N . GLN A 1 292 ? -10.389 -6.725 9.442 1.00 98.81 292 GLN A N 1
ATOM 2226 C CA . GLN A 1 292 ? -11.145 -7.058 10.647 1.00 98.81 292 GLN A CA 1
ATOM 2227 C C . GLN A 1 292 ? -10.239 -6.977 11.878 1.00 98.81 292 GLN A C 1
ATOM 2229 O O . GLN A 1 292 ? -9.158 -7.556 11.901 1.00 98.81 292 GLN A O 1
ATOM 2234 N N . ILE A 1 293 ? -10.690 -6.298 12.928 1.00 98.88 293 ILE A N 1
ATOM 2235 C CA . ILE A 1 293 ? -9.977 -6.146 14.201 1.00 98.88 293 ILE A CA 1
ATOM 2236 C C . ILE A 1 293 ? -10.887 -6.668 15.309 1.00 98.88 293 ILE A C 1
ATOM 2238 O O . ILE A 1 293 ? -12.008 -6.176 15.458 1.00 98.88 293 ILE A O 1
ATOM 2242 N N . LYS A 1 294 ? -10.433 -7.679 16.062 1.00 98.69 294 LYS A N 1
ATOM 2243 C CA . LYS A 1 294 ? -11.253 -8.371 17.069 1.00 98.69 294 LYS A CA 1
ATOM 2244 C C . LYS A 1 294 ? -10.508 -8.619 18.369 1.00 98.69 294 LYS A C 1
ATOM 2246 O O . LYS A 1 294 ? -9.367 -9.060 18.352 1.00 98.69 294 LYS A O 1
ATOM 2251 N N . HIS A 1 295 ? -11.185 -8.460 19.503 1.00 98.75 295 HIS A N 1
ATOM 2252 C CA . HIS A 1 295 ? -10.679 -8.925 20.800 1.00 98.75 295 HIS A CA 1
ATOM 2253 C C . HIS A 1 295 ? -9.272 -8.410 21.145 1.00 98.75 295 HIS A C 1
ATOM 2255 O O . HIS A 1 295 ? -8.433 -9.174 21.616 1.00 98.75 295 HIS A O 1
ATOM 2261 N N . ILE A 1 296 ? -9.008 -7.121 20.927 1.00 98.81 296 ILE A N 1
ATOM 2262 C CA . ILE A 1 296 ? -7.746 -6.467 21.308 1.00 98.81 296 ILE A CA 1
ATOM 2263 C C . ILE A 1 296 ? -8.061 -5.290 22.234 1.00 98.81 296 ILE A C 1
ATOM 2265 O O . ILE A 1 296 ? -9.053 -4.586 22.034 1.00 98.81 296 ILE A O 1
ATOM 2269 N N . THR A 1 297 ? -7.231 -5.062 23.251 1.00 98.88 297 THR A N 1
ATOM 2270 C CA . THR A 1 297 ? -7.235 -3.804 24.002 1.00 98.88 297 THR A CA 1
ATOM 2271 C C . THR A 1 297 ? -6.271 -2.832 23.344 1.00 98.88 297 THR A C 1
ATOM 2273 O O . THR A 1 297 ? -5.066 -3.040 23.372 1.00 98.88 297 THR A O 1
ATOM 2276 N N . PHE A 1 298 ? -6.777 -1.737 22.789 1.00 98.75 298 PHE A N 1
ATOM 2277 C CA . PHE A 1 298 ? -5.947 -0.618 22.371 1.00 98.75 298 PHE A CA 1
ATOM 2278 C C . PHE A 1 298 ? -5.808 0.388 23.514 1.00 98.75 298 PHE A C 1
ATOM 2280 O O . PHE A 1 298 ? -6.810 0.873 24.051 1.00 98.75 298 PHE A O 1
ATOM 2287 N N . LYS A 1 299 ? -4.572 0.729 23.874 1.00 98.31 299 LYS A N 1
ATOM 2288 C CA . LYS A 1 299 ? -4.260 1.635 24.986 1.00 98.31 299 LYS A CA 1
ATOM 2289 C C . LYS A 1 299 ? -3.567 2.899 24.489 1.00 98.31 299 LYS A C 1
ATOM 2291 O O . LYS A 1 299 ? -2.737 2.854 23.590 1.00 98.31 299 LYS A O 1
ATOM 2296 N N . GLY A 1 300 ? -3.906 4.030 25.088 1.00 95.56 300 GLY A N 1
ATOM 2297 C CA . GLY A 1 300 ? -3.176 5.282 24.947 1.00 95.56 300 GLY A CA 1
ATOM 2298 C C . GLY A 1 300 ? -3.582 6.207 26.083 1.00 95.56 300 GLY A C 1
ATOM 2299 O O . GLY A 1 300 ? -4.716 6.675 26.110 1.00 95.56 300 GLY A O 1
ATOM 2300 N N . ASP A 1 301 ? -2.678 6.459 27.020 1.00 89.50 301 ASP A N 1
ATOM 2301 C CA . ASP A 1 301 ? -2.936 7.196 28.266 1.00 89.50 301 ASP A CA 1
ATOM 2302 C C . ASP A 1 301 ? -2.013 8.413 28.457 1.00 89.50 301 ASP A C 1
ATOM 2304 O O . ASP A 1 301 ? -2.110 9.124 29.456 1.00 89.50 301 ASP A O 1
ATOM 2308 N N . SER A 1 302 ? -1.168 8.712 27.467 1.00 94.44 302 SER A N 1
ATOM 2309 C CA . SER A 1 302 ? -0.366 9.935 27.429 1.00 94.44 302 SER A CA 1
ATOM 2310 C C . SER A 1 302 ? -1.246 11.189 27.378 1.00 94.44 302 SER A C 1
ATOM 2312 O O . SER A 1 302 ? -2.237 11.267 26.637 1.00 94.44 302 SER A O 1
ATOM 2314 N N . SER A 1 303 ? -0.829 12.201 28.144 1.00 93.62 303 SER A N 1
ATOM 2315 C CA . SER A 1 303 ? -1.489 13.504 28.238 1.00 93.62 303 SER A CA 1
ATOM 2316 C C . SER A 1 303 ? -1.264 14.411 27.028 1.00 93.62 303 SER A C 1
ATOM 2318 O O . SER A 1 303 ? -1.921 15.443 26.917 1.00 93.62 303 SER A O 1
ATOM 2320 N N . SER A 1 304 ? -0.378 14.021 26.106 1.00 94.12 304 SER A N 1
ATOM 2321 C CA . SER A 1 304 ? -0.068 14.783 24.887 1.00 94.12 304 SER A CA 1
ATOM 2322 C C . SER A 1 304 ? -0.671 14.151 23.628 1.00 94.12 304 SER A C 1
ATOM 2324 O O . SER A 1 304 ? -1.273 14.849 22.809 1.00 94.12 304 SER A O 1
ATOM 2326 N N . TYR A 1 305 ? -0.532 12.830 23.479 1.00 95.56 305 TYR A N 1
ATOM 2327 C CA . TYR A 1 305 ? -0.914 12.071 22.283 1.00 95.56 305 TYR A CA 1
ATOM 2328 C C . TYR A 1 305 ? -1.389 10.675 22.689 1.00 95.56 305 TYR A C 1
ATOM 2330 O O . TYR A 1 305 ? -0.624 9.918 23.274 1.00 95.56 305 TYR A O 1
ATOM 2338 N N . SER A 1 306 ? -2.653 10.339 22.426 1.00 96.38 306 SER A N 1
ATOM 2339 C CA . SER A 1 306 ? -3.243 9.070 22.879 1.00 96.38 306 SER A CA 1
ATOM 2340 C C . SER A 1 306 ? -4.394 8.551 22.004 1.00 96.38 306 SER A C 1
ATOM 2342 O O . SER A 1 306 ? -5.371 7.959 22.485 1.00 96.38 306 SER A O 1
ATOM 2344 N N . ARG A 1 307 ? -4.288 8.738 20.685 1.00 97.12 307 ARG A N 1
ATOM 2345 C CA . ARG A 1 307 ? -5.158 8.047 19.719 1.00 97.12 307 ARG A CA 1
ATOM 2346 C C . ARG A 1 307 ? -4.806 6.566 19.657 1.00 97.12 307 ARG A C 1
ATOM 2348 O O . ARG A 1 307 ? -3.676 6.188 19.936 1.00 97.12 307 ARG A O 1
ATOM 2355 N N . LYS A 1 308 ? -5.768 5.707 19.331 1.00 97.88 308 LYS A N 1
ATOM 2356 C CA . LYS A 1 308 ? -5.536 4.256 19.271 1.00 97.88 308 LYS A CA 1
ATOM 2357 C C . LYS A 1 308 ? -5.531 3.776 17.827 1.00 97.88 308 LYS A C 1
ATOM 2359 O O . LYS A 1 308 ? -4.495 3.325 17.345 1.00 97.88 308 LYS A O 1
ATOM 2364 N N . ILE A 1 309 ? -6.659 3.950 17.141 1.00 98.56 309 ILE A N 1
ATOM 2365 C CA . ILE A 1 309 ? -6.798 3.633 15.718 1.00 98.56 309 ILE A CA 1
ATOM 2366 C C . ILE A 1 309 ? -6.991 4.926 14.933 1.00 98.56 309 ILE A C 1
ATOM 2368 O O . ILE A 1 309 ? -7.847 5.746 15.281 1.00 98.56 309 ILE A O 1
ATOM 2372 N N . VAL A 1 310 ? -6.203 5.093 13.873 1.00 98.56 310 VAL A N 1
ATOM 2373 C CA . VAL A 1 310 ? -6.314 6.209 12.931 1.00 98.56 310 VAL A CA 1
ATOM 2374 C C . VAL A 1 310 ? -6.687 5.683 11.548 1.00 98.56 310 VAL A C 1
ATOM 2376 O O . VAL A 1 310 ? -6.059 4.760 11.041 1.00 98.56 310 VAL A O 1
ATOM 2379 N N . LEU A 1 311 ? -7.701 6.286 10.937 1.00 98.12 311 LEU A N 1
ATOM 2380 C CA . LEU A 1 311 ? -8.107 6.032 9.558 1.00 98.12 311 LEU A CA 1
ATOM 2381 C C . LEU A 1 311 ? -7.651 7.197 8.670 1.00 98.12 311 LEU A C 1
ATOM 2383 O O . LEU A 1 311 ? -7.777 8.360 9.069 1.00 98.12 311 LEU A O 1
ATOM 2387 N N . GLY A 1 312 ? -7.131 6.884 7.486 1.00 94.19 312 GLY A N 1
ATOM 2388 C CA . GLY A 1 312 ? -6.695 7.842 6.469 1.00 94.19 312 GLY A CA 1
ATOM 2389 C C . GLY A 1 312 ? -7.071 7.387 5.057 1.00 94.19 312 GLY A C 1
ATOM 2390 O O . GLY A 1 312 ? -7.306 6.204 4.825 1.00 94.19 312 GLY A O 1
ATOM 2391 N N . GLY A 1 313 ? -7.142 8.327 4.113 1.00 91.62 313 GLY A N 1
ATOM 2392 C CA . GLY A 1 313 ? -7.454 8.019 2.714 1.00 91.62 313 GLY A CA 1
ATOM 2393 C C . GLY A 1 313 ? -8.805 7.317 2.526 1.00 91.62 313 GLY A C 1
ATOM 2394 O O . GLY A 1 313 ? -9.755 7.560 3.276 1.00 91.62 313 GLY A O 1
ATOM 2395 N N . ALA A 1 314 ? -8.884 6.458 1.509 1.00 91.31 314 ALA A N 1
ATOM 2396 C CA . ALA A 1 314 ? -10.035 5.596 1.274 1.00 91.31 314 ALA A CA 1
ATOM 2397 C C . ALA A 1 314 ? -9.852 4.250 1.985 1.00 91.31 314 ALA A C 1
ATOM 2399 O O . ALA A 1 314 ? -8.843 3.589 1.795 1.00 91.31 314 ALA A O 1
ATOM 2400 N N . VAL A 1 315 ? -10.809 3.860 2.816 1.00 94.69 315 VAL A N 1
ATOM 2401 C CA . VAL A 1 315 ? -10.892 2.541 3.438 1.00 94.69 315 VAL A CA 1
ATOM 2402 C C . VAL A 1 315 ? -12.270 1.952 3.160 1.00 94.69 315 VAL A C 1
ATOM 2404 O O . VAL A 1 315 ? -13.293 2.623 3.323 1.00 94.69 315 VAL A O 1
ATOM 2407 N N . ASP A 1 316 ? -12.306 0.689 2.769 1.00 94.81 316 ASP A N 1
ATOM 2408 C CA . ASP A 1 316 ? -13.528 -0.058 2.505 1.00 94.81 316 ASP A CA 1
ATOM 2409 C C . ASP A 1 316 ? -13.637 -1.294 3.399 1.00 94.81 316 ASP A C 1
ATOM 2411 O O . ASP A 1 316 ? -12.675 -2.031 3.631 1.00 94.81 316 ASP A O 1
ATOM 2415 N N . SER A 1 317 ? -14.847 -1.546 3.899 1.00 96.75 317 SER A N 1
ATOM 2416 C CA . SER A 1 317 ? -15.199 -2.781 4.607 1.00 96.75 317 SER A CA 1
ATOM 2417 C C . SER A 1 317 ? -14.331 -3.084 5.842 1.00 96.75 317 SER A C 1
ATOM 2419 O O . SER A 1 317 ? -14.103 -4.248 6.188 1.00 96.75 317 SER A O 1
ATOM 2421 N N . VAL A 1 318 ? -13.864 -2.049 6.546 1.00 98.62 318 VAL A N 1
ATOM 2422 C CA . VAL A 1 318 ? -13.147 -2.198 7.823 1.00 98.62 318 VAL A CA 1
ATOM 2423 C C . VAL A 1 318 ? -14.137 -2.501 8.951 1.00 98.62 318 VAL A C 1
ATOM 2425 O O . VAL A 1 318 ? -15.144 -1.816 9.116 1.00 98.62 318 VAL A O 1
ATOM 2428 N N . THR A 1 319 ? -13.854 -3.512 9.773 1.00 98.88 319 THR A N 1
ATOM 2429 C CA . THR A 1 319 ? -14.666 -3.864 10.948 1.00 98.88 319 THR A CA 1
ATOM 2430 C C . THR A 1 319 ? -13.823 -3.882 12.217 1.00 98.88 319 THR A C 1
ATOM 2432 O O . THR A 1 319 ? -12.878 -4.655 12.328 1.00 98.88 319 THR A O 1
ATOM 2435 N N . ILE A 1 320 ? -14.215 -3.086 13.209 1.00 98.88 320 ILE A N 1
ATOM 2436 C CA . ILE A 1 320 ? -13.659 -3.062 14.564 1.00 98.88 320 ILE A CA 1
ATOM 2437 C C . ILE A 1 320 ? -14.718 -3.630 15.508 1.00 98.88 320 ILE A C 1
ATOM 2439 O O . ILE A 1 320 ? -15.775 -3.022 15.707 1.00 98.88 320 ILE A O 1
ATOM 2443 N N . ASP A 1 321 ? -14.456 -4.807 16.070 1.00 98.88 321 ASP A N 1
ATOM 2444 C CA . ASP A 1 321 ? -15.444 -5.587 16.813 1.00 98.88 321 ASP A CA 1
ATOM 2445 C C . ASP A 1 321 ? -14.895 -6.109 18.142 1.00 98.88 321 ASP A C 1
ATOM 2447 O O . ASP A 1 321 ? -13.751 -6.555 18.230 1.00 98.88 321 ASP A O 1
ATOM 2451 N N . SER A 1 322 ? -15.726 -6.100 19.183 1.00 98.75 322 SER A N 1
ATOM 2452 C CA . SER A 1 322 ? -15.458 -6.807 20.444 1.00 98.75 322 SER A CA 1
ATOM 2453 C C . SER A 1 322 ? -14.092 -6.481 21.071 1.00 98.75 322 SER A C 1
ATOM 2455 O O . SER A 1 322 ? -13.450 -7.343 21.678 1.00 98.75 322 SER A O 1
ATOM 2457 N N . SER A 1 323 ? -13.631 -5.244 20.883 1.00 98.88 323 SER A N 1
ATOM 2458 C CA . SER A 1 323 ? -12.336 -4.723 21.324 1.00 98.88 323 SER A CA 1
ATOM 2459 C C . SER A 1 323 ? -12.511 -3.691 22.444 1.00 98.88 323 SER A C 1
ATOM 2461 O O . SER A 1 323 ? -13.615 -3.196 22.697 1.00 98.88 323 SER A O 1
ATOM 2463 N N . LYS A 1 324 ? -11.424 -3.374 23.150 1.00 98.88 324 LYS A N 1
ATOM 2464 C CA . LYS A 1 324 ? -11.417 -2.382 24.235 1.00 98.88 324 LYS A CA 1
ATOM 2465 C C . LYS A 1 324 ? -10.528 -1.202 23.867 1.00 98.88 324 LYS A C 1
ATOM 2467 O O . LYS A 1 324 ? -9.479 -1.382 23.265 1.00 98.88 324 LYS A O 1
ATOM 2472 N N . PHE A 1 325 ? -10.928 -0.003 24.263 1.00 98.75 325 PHE A N 1
ATOM 2473 C CA . PHE A 1 325 ? -10.161 1.224 24.091 1.00 98.75 325 PHE A CA 1
ATOM 2474 C C . PHE A 1 325 ? -9.978 1.873 25.454 1.00 98.75 325 PHE A C 1
ATOM 2476 O O . PHE A 1 325 ? -10.964 2.257 26.078 1.00 98.75 325 PHE A O 1
ATOM 2483 N N . LEU A 1 326 ? -8.729 1.992 25.899 1.00 98.19 326 LEU A N 1
ATOM 2484 C CA . LEU A 1 326 ? -8.361 2.640 27.156 1.00 98.19 326 LEU A CA 1
ATOM 2485 C C . LEU A 1 326 ? -7.658 3.960 26.839 1.00 98.19 326 LEU A C 1
ATOM 2487 O O . LEU A 1 326 ? -6.620 3.963 26.171 1.00 98.19 326 LEU A O 1
ATOM 2491 N N . GLY A 1 327 ? -8.263 5.077 27.238 1.00 95.62 327 GLY A N 1
ATOM 2492 C CA . GLY A 1 327 ? -7.777 6.419 26.925 1.00 95.62 327 GLY A CA 1
ATOM 2493 C C . GLY A 1 327 ? -7.183 7.183 28.107 1.00 95.62 327 GLY A C 1
ATOM 2494 O O . GLY A 1 327 ? -7.293 6.796 29.264 1.00 95.62 327 GLY A O 1
ATOM 2495 N N . TYR A 1 328 ? -6.596 8.336 27.795 1.00 94.00 328 TYR A N 1
ATOM 2496 C CA . TYR A 1 328 ? -6.259 9.370 28.769 1.00 94.00 328 TYR A CA 1
ATOM 2497 C C . TYR A 1 328 ? -7.529 10.117 29.198 1.00 94.00 328 TYR A C 1
ATOM 2499 O O . TYR A 1 328 ? -8.218 10.668 28.343 1.00 94.00 328 TYR A O 1
ATOM 2507 N N . GLN A 1 329 ? -7.842 10.169 30.495 1.00 91.25 329 GLN A N 1
ATOM 2508 C CA . GLN A 1 329 ? -8.944 10.978 31.031 1.00 91.25 329 GLN A CA 1
ATOM 2509 C C . GLN A 1 329 ? -8.434 12.388 31.375 1.00 91.25 329 GLN A C 1
ATOM 2511 O O . GLN A 1 329 ? -8.064 12.680 32.511 1.00 91.25 329 GLN A O 1
ATOM 2516 N N . GLY A 1 330 ? -8.360 13.262 30.372 1.00 85.94 330 GLY A N 1
ATOM 2517 C CA . GLY A 1 330 ? -7.892 14.636 30.540 1.00 85.94 330 GLY A CA 1
ATOM 2518 C C . GLY A 1 330 ? -7.778 15.384 29.212 1.00 85.94 330 GLY A C 1
ATOM 2519 O O . GLY A 1 330 ? -7.478 14.793 28.181 1.00 85.94 330 GLY A O 1
ATOM 2520 N N . GLY A 1 331 ? -7.978 16.701 29.224 1.00 83.69 331 GLY A N 1
ATOM 2521 C CA . GLY A 1 331 ? -7.860 17.541 28.025 1.00 83.69 331 GLY A CA 1
ATOM 2522 C C . GLY A 1 331 ? -9.144 17.653 27.193 1.00 83.69 331 GLY A C 1
ATOM 2523 O O . GLY A 1 331 ? -10.226 17.298 27.648 1.00 83.69 331 GLY A O 1
ATOM 2524 N N . ASN A 1 332 ? -9.009 18.248 26.004 1.00 83.75 332 ASN A N 1
ATOM 2525 C CA . ASN A 1 332 ? -10.085 18.489 25.027 1.00 83.75 332 ASN A CA 1
ATOM 2526 C C . ASN A 1 332 ? -9.561 18.523 23.571 1.00 83.75 332 ASN A C 1
ATOM 2528 O O . ASN A 1 332 ? -10.199 19.074 22.673 1.00 83.75 332 ASN A O 1
ATOM 2532 N N . SER A 1 333 ? -8.369 17.965 23.338 1.00 93.31 333 SER A N 1
ATOM 2533 C CA . SER A 1 333 ? -7.718 17.938 22.026 1.00 93.31 333 SER A CA 1
ATOM 2534 C C . SER A 1 333 ? -8.092 16.680 21.250 1.00 93.31 333 SER A C 1
ATOM 2536 O O . SER A 1 333 ? -8.106 15.575 21.794 1.00 93.31 333 SER A O 1
ATOM 2538 N N . ASN A 1 334 ? -8.260 16.807 19.932 1.00 93.88 334 ASN A N 1
ATOM 2539 C CA . ASN A 1 334 ? -8.466 15.663 19.042 1.00 93.88 334 ASN A CA 1
ATOM 2540 C C . ASN A 1 334 ? -7.300 14.646 19.066 1.00 93.88 334 ASN A C 1
ATOM 2542 O O . ASN A 1 334 ? -7.438 13.546 18.529 1.00 93.88 334 ASN A O 1
ATOM 2546 N N . ASN A 1 335 ? -6.159 14.978 19.681 1.00 96.06 335 ASN A N 1
ATOM 2547 C CA . ASN A 1 335 ? -5.050 14.060 19.959 1.00 96.06 335 ASN A CA 1
ATOM 2548 C C . ASN A 1 335 ? -5.414 12.908 20.907 1.00 96.06 335 ASN A C 1
ATOM 2550 O O . ASN A 1 335 ? -4.631 11.964 21.009 1.00 96.06 335 ASN A O 1
ATOM 2554 N N . HIS A 1 336 ? -6.573 12.967 21.563 1.00 96.38 336 HIS A N 1
ATOM 2555 C CA . HIS A 1 336 ? -7.020 11.975 22.544 1.00 96.38 336 HIS A CA 1
ATOM 2556 C C . HIS A 1 336 ? -8.251 11.173 22.094 1.00 96.38 336 HIS A C 1
ATOM 2558 O O . HIS A 1 336 ? -8.811 10.419 22.889 1.00 96.38 336 HIS A O 1
ATOM 2564 N N . ALA A 1 337 ? -8.691 11.323 20.837 1.00 97.06 337 ALA A N 1
ATOM 2565 C CA . ALA A 1 337 ? -9.812 10.545 20.309 1.00 97.06 337 ALA A CA 1
ATOM 2566 C C . ALA A 1 337 ? -9.463 9.051 20.226 1.00 97.06 337 ALA A C 1
ATOM 2568 O O . ALA A 1 337 ? -8.343 8.717 19.844 1.00 97.06 337 ALA A O 1
ATOM 2569 N N . SER A 1 338 ? -10.382 8.134 20.553 1.00 98.06 338 SER A N 1
ATOM 2570 C CA . SER A 1 338 ? -10.027 6.704 20.543 1.00 98.06 338 SER A CA 1
ATOM 2571 C C . SER A 1 338 ? -9.929 6.117 19.138 1.00 98.06 338 SER A C 1
ATOM 2573 O O . SER A 1 338 ? -8.891 5.547 18.796 1.00 98.06 338 SER A O 1
ATOM 2575 N N . ILE A 1 339 ? -10.957 6.319 18.318 1.00 98.62 339 ILE A N 1
ATOM 2576 C CA . ILE A 1 339 ? -10.906 6.089 16.872 1.00 98.62 339 ILE A CA 1
ATOM 2577 C C . ILE A 1 339 ? -10.983 7.452 16.190 1.00 98.62 339 ILE A C 1
ATOM 2579 O O . ILE A 1 339 ? -11.904 8.228 16.460 1.00 98.62 339 ILE A O 1
ATOM 2583 N N . TYR A 1 340 ? -10.006 7.752 15.338 1.00 98.44 340 TYR A N 1
ATOM 2584 C CA . TYR A 1 340 ? -9.854 9.059 14.704 1.00 98.44 340 TYR A CA 1
ATOM 2585 C C . TYR A 1 340 ? -9.741 8.940 13.184 1.00 98.44 340 TYR A C 1
ATOM 2587 O O . TYR A 1 340 ? -9.000 8.103 12.685 1.00 98.44 340 TYR A O 1
ATOM 2595 N N . GLY A 1 341 ? -10.396 9.833 12.449 1.00 97.25 341 GLY A N 1
ATOM 2596 C CA . GLY A 1 341 ? -10.173 10.009 11.016 1.00 97.25 341 GLY A CA 1
ATOM 2597 C C . GLY A 1 341 ? -10.507 11.428 10.569 1.00 97.25 341 GLY A C 1
ATOM 2598 O O . GLY A 1 341 ? -11.392 12.074 11.140 1.00 97.25 341 GLY A O 1
ATOM 2599 N N . THR A 1 342 ? -9.778 11.929 9.575 1.00 95.19 342 THR A N 1
ATOM 2600 C CA . THR A 1 342 ? -10.044 13.223 8.938 1.00 95.19 342 THR A CA 1
ATOM 2601 C C . THR A 1 342 ? -9.857 13.120 7.435 1.00 95.19 342 THR A C 1
ATOM 2603 O O . THR A 1 342 ? -8.892 12.504 7.000 1.00 95.19 342 THR A O 1
ATOM 2606 N N . GLU A 1 343 ? -10.782 13.715 6.679 1.00 93.31 343 GLU A N 1
ATOM 2607 C CA . GLU A 1 343 ? -10.814 13.662 5.211 1.00 93.31 343 GLU A CA 1
ATOM 2608 C C . GLU A 1 343 ? -10.805 12.221 4.670 1.00 93.31 343 GLU A C 1
ATOM 2610 O O . GLU A 1 343 ? -10.187 11.923 3.654 1.00 93.31 343 GLU A O 1
ATOM 2615 N N . ILE A 1 344 ? -11.489 11.310 5.374 1.00 94.94 344 ILE A N 1
ATOM 2616 C CA . ILE A 1 344 ? -11.533 9.888 5.005 1.00 94.94 344 ILE A CA 1
ATOM 2617 C C . ILE A 1 344 ? -12.670 9.583 4.029 1.00 94.94 344 ILE A C 1
ATOM 2619 O O . ILE A 1 344 ? -13.716 10.233 4.053 1.00 94.94 344 ILE A O 1
ATOM 2623 N N . VAL A 1 345 ? -12.500 8.533 3.232 1.00 94.31 345 VAL A N 1
ATOM 2624 C CA . VAL A 1 345 ? -13.606 7.828 2.574 1.00 94.31 345 VAL A CA 1
ATOM 2625 C C . VAL A 1 345 ? -13.735 6.483 3.267 1.00 94.31 345 VAL A C 1
ATOM 2627 O O . VAL A 1 345 ? -12.810 5.694 3.193 1.00 94.31 345 VAL A O 1
ATOM 2630 N N . ALA A 1 346 ? -14.816 6.237 4.006 1.00 94.31 346 ALA A N 1
ATOM 2631 C CA . ALA A 1 346 ? -14.929 5.063 4.879 1.00 94.31 346 ALA A CA 1
ATOM 2632 C C . ALA A 1 346 ? -16.183 4.235 4.574 1.00 94.31 346 ALA A C 1
ATOM 2634 O O . ALA A 1 346 ? -17.117 4.171 5.381 1.00 94.31 346 ALA A O 1
ATOM 2635 N N . THR A 1 347 ? -16.211 3.628 3.389 1.00 94.19 347 THR A N 1
ATOM 2636 C CA . THR A 1 347 ? -17.347 2.827 2.924 1.00 94.19 347 THR A CA 1
ATOM 2637 C C . THR A 1 347 ? -17.456 1.536 3.730 1.00 94.19 347 THR A C 1
ATOM 2639 O O . THR A 1 347 ? -16.476 0.834 3.967 1.00 94.19 347 THR A O 1
ATOM 2642 N N . GLY A 1 348 ? -18.661 1.231 4.216 1.00 95.44 348 GLY A N 1
ATOM 2643 C CA . GLY A 1 348 ? -18.924 -0.020 4.932 1.00 95.44 348 GLY A CA 1
ATOM 2644 C C . GLY A 1 348 ? -18.150 -0.187 6.248 1.00 95.44 348 GLY A C 1
ATOM 2645 O O . GLY A 1 348 ? -17.996 -1.319 6.713 1.00 95.44 348 GLY A O 1
ATOM 2646 N N . LEU A 1 349 ? -17.659 0.905 6.850 1.00 98.38 349 LEU A N 1
ATOM 2647 C CA . LEU A 1 349 ? -16.978 0.880 8.146 1.00 98.38 349 LEU A CA 1
ATOM 2648 C C . LEU A 1 349 ? -17.941 0.439 9.259 1.00 98.38 349 LEU A C 1
ATOM 2650 O O . LEU A 1 349 ? -19.011 1.017 9.448 1.00 98.38 349 LEU A O 1
ATOM 2654 N N . LYS A 1 350 ? -17.530 -0.549 10.057 1.00 98.81 350 LYS A N 1
ATOM 2655 C CA . LYS A 1 350 ? -18.314 -1.077 11.182 1.00 98.81 350 LYS A CA 1
ATOM 2656 C C . LYS A 1 350 ? -17.534 -0.971 12.481 1.00 98.81 350 LYS A C 1
ATOM 2658 O O . LYS A 1 350 ? -16.458 -1.542 12.611 1.00 98.81 350 LYS A O 1
ATOM 2663 N N . ILE A 1 351 ? -18.100 -0.292 13.471 1.00 98.94 351 ILE A N 1
ATOM 2664 C CA . ILE A 1 351 ? -17.556 -0.175 14.827 1.00 98.94 351 ILE A CA 1
ATOM 2665 C C . ILE A 1 351 ? -18.602 -0.739 15.784 1.00 98.94 351 ILE A C 1
ATOM 2667 O O . ILE A 1 351 ? -19.607 -0.082 16.069 1.00 98.94 351 ILE A O 1
ATOM 2671 N N . ARG A 1 352 ? -18.409 -1.972 16.260 1.00 98.88 352 ARG A N 1
ATOM 2672 C CA . ARG A 1 352 ? -19.453 -2.689 17.002 1.00 98.88 352 ARG A CA 1
ATOM 2673 C C . ARG A 1 352 ? -18.984 -3.461 18.226 1.00 98.88 352 ARG A C 1
ATOM 2675 O O . ARG A 1 352 ? -17.876 -3.974 18.254 1.00 98.88 352 ARG A O 1
ATOM 2682 N N . ASN A 1 353 ? -19.853 -3.586 19.226 1.00 98.81 353 ASN A N 1
ATOM 2683 C CA . ASN A 1 353 ? -19.603 -4.374 20.443 1.00 98.81 353 ASN A CA 1
ATOM 2684 C C . ASN A 1 353 ? -18.304 -3.997 21.189 1.00 98.81 353 ASN A C 1
ATOM 2686 O O . ASN A 1 353 ? -17.747 -4.822 21.910 1.00 98.81 353 ASN A O 1
ATOM 2690 N N . ASN A 1 354 ? -17.787 -2.780 21.002 1.00 98.94 354 ASN A N 1
ATOM 2691 C CA . ASN A 1 354 ? -16.550 -2.346 21.641 1.00 98.94 354 ASN A CA 1
ATOM 2692 C C . ASN A 1 354 ? -16.834 -1.649 22.971 1.00 98.94 354 ASN A C 1
ATOM 2694 O O . ASN A 1 354 ? -17.896 -1.050 23.164 1.00 98.94 354 ASN A O 1
ATOM 2698 N N . THR A 1 355 ? -15.842 -1.653 23.857 1.00 98.81 355 THR A N 1
ATOM 2699 C CA . THR A 1 355 ? -15.870 -0.868 25.095 1.00 98.81 355 THR A CA 1
ATOM 2700 C C . THR A 1 355 ? -14.837 0.244 25.024 1.00 98.81 355 THR A C 1
ATOM 2702 O O . THR A 1 355 ? -13.653 -0.019 24.839 1.00 98.81 355 THR A O 1
ATOM 2705 N N . PHE A 1 356 ? -15.269 1.483 25.212 1.00 98.69 356 PHE A N 1
ATOM 2706 C CA . PHE A 1 356 ? -14.416 2.656 25.329 1.00 98.69 356 PHE A CA 1
ATOM 2707 C C . PHE A 1 356 ? -14.455 3.128 26.777 1.00 98.69 356 PHE A C 1
ATOM 2709 O O . PHE A 1 356 ? -15.523 3.477 27.279 1.00 98.69 356 PHE A O 1
ATOM 2716 N N . THR A 1 357 ? -13.303 3.147 27.431 1.00 97.88 357 THR A N 1
ATOM 2717 C CA . THR A 1 357 ? -13.137 3.672 28.783 1.00 97.88 357 THR A CA 1
ATOM 2718 C C . THR A 1 357 ? -12.107 4.775 28.726 1.00 97.88 357 THR A C 1
ATOM 2720 O O . THR A 1 357 ? -10.964 4.528 28.341 1.00 97.88 357 THR A O 1
ATOM 2723 N N . ASP A 1 358 ? -12.529 5.967 29.127 1.00 95.00 358 ASP A N 1
ATOM 2724 C CA . ASP A 1 358 ? -11.724 7.180 29.124 1.00 95.00 358 ASP A CA 1
ATOM 2725 C C . ASP A 1 358 ? -11.303 7.648 27.720 1.00 95.00 358 ASP A C 1
ATOM 2727 O O . ASP A 1 358 ? -10.950 6.879 26.825 1.00 95.00 358 ASP A O 1
ATOM 2731 N N . ALA A 1 359 ? -11.379 8.958 27.506 1.00 89.94 359 ALA A N 1
ATOM 2732 C CA . ALA A 1 359 ? -10.793 9.653 26.365 1.00 89.94 359 ALA A CA 1
ATOM 2733 C C . ALA A 1 359 ? -10.829 11.157 26.635 1.00 89.94 359 ALA A C 1
ATOM 2735 O O . ALA A 1 359 ? -11.877 11.700 26.983 1.00 89.94 359 ALA A O 1
ATOM 2736 N N . GLY A 1 360 ? -9.716 11.844 26.391 1.00 91.94 360 GLY A N 1
ATOM 2737 C CA . GLY A 1 360 ? -9.590 13.295 26.537 1.00 91.94 360 GLY A CA 1
ATOM 2738 C C . GLY A 1 360 ? -10.343 14.091 25.472 1.00 91.94 360 GLY A C 1
ATOM 2739 O O . GLY A 1 360 ? -10.226 15.307 25.405 1.00 91.94 360 GLY A O 1
ATOM 2740 N N . TYR A 1 361 ? -11.056 13.402 24.581 1.00 95.62 361 TYR A N 1
ATOM 2741 C CA . TYR A 1 361 ? -11.923 13.973 23.559 1.00 95.62 361 TYR A CA 1
ATOM 2742 C C . TYR A 1 361 ? -13.045 12.963 23.252 1.00 95.62 361 TYR A C 1
ATOM 2744 O O . TYR A 1 361 ? -13.601 12.361 24.170 1.00 95.62 361 TYR A O 1
ATOM 2752 N N . SER A 1 362 ? -13.384 12.733 21.985 1.00 96.75 362 SER A N 1
ATOM 2753 C CA . SER A 1 362 ? -14.419 11.774 21.595 1.00 96.75 362 SER A CA 1
ATOM 2754 C C . SER A 1 362 ? -13.944 10.317 21.653 1.00 96.75 362 SER A C 1
ATOM 2756 O O . SER A 1 362 ? -12.815 10.000 21.274 1.00 96.75 362 SER A O 1
ATOM 2758 N N . ALA A 1 363 ? -14.835 9.393 22.014 1.00 98.19 363 ALA A N 1
ATOM 2759 C CA . ALA A 1 363 ? -14.598 7.965 21.800 1.00 98.19 363 ALA A CA 1
ATOM 2760 C C . ALA A 1 363 ? -14.394 7.661 20.305 1.00 98.19 363 ALA A C 1
ATOM 2762 O O . ALA A 1 363 ? -13.437 6.997 19.911 1.00 98.19 363 ALA A O 1
ATOM 2763 N N . ILE A 1 364 ? -15.269 8.203 19.459 1.00 98.75 364 ILE A N 1
ATOM 2764 C CA . ILE A 1 364 ? -15.211 8.042 18.005 1.00 98.75 364 ILE A CA 1
ATOM 2765 C C . ILE A 1 364 ? -15.295 9.433 17.388 1.00 98.75 364 ILE A C 1
ATOM 2767 O O . ILE A 1 364 ? -16.272 10.141 17.618 1.00 98.75 364 ILE A O 1
ATOM 2771 N N . ARG A 1 365 ? -14.280 9.834 16.618 1.00 98.06 365 ARG A N 1
ATOM 2772 C CA . ARG A 1 365 ? -14.254 11.105 15.884 1.00 98.06 365 ARG A CA 1
ATOM 2773 C C . ARG A 1 365 ? -13.878 10.859 14.430 1.00 98.06 365 ARG A C 1
ATOM 2775 O O . ARG A 1 365 ? -12.698 10.710 14.117 1.00 98.06 365 ARG A O 1
ATOM 2782 N N . LEU A 1 366 ? -14.866 10.875 13.547 1.00 98.25 366 LEU A N 1
ATOM 2783 C CA . LEU A 1 366 ? -14.671 10.636 12.122 1.00 98.25 366 LEU A CA 1
ATOM 2784 C C . LEU A 1 366 ? -15.145 11.845 11.325 1.00 98.25 366 LEU A C 1
ATOM 2786 O O . LEU A 1 366 ? -16.275 12.302 11.480 1.00 98.25 366 LEU A O 1
ATOM 2790 N N . ASN A 1 367 ? -14.270 12.357 10.472 1.00 96.75 367 ASN A N 1
ATOM 2791 C CA . ASN A 1 367 ? -14.593 13.404 9.519 1.00 96.75 367 ASN A CA 1
ATOM 2792 C C . ASN A 1 367 ? -14.350 12.867 8.112 1.00 96.75 367 ASN A C 1
ATOM 2794 O O . ASN A 1 367 ? -13.194 12.674 7.732 1.00 96.75 367 ASN A O 1
ATOM 2798 N N . ALA A 1 368 ? -15.430 12.569 7.395 1.00 95.06 368 ALA A N 1
ATOM 2799 C CA . ALA A 1 368 ? -15.354 12.128 6.014 1.00 95.06 368 ALA A CA 1
ATOM 2800 C C . ALA A 1 368 ? -15.007 13.298 5.082 1.00 95.06 368 ALA A C 1
ATOM 2802 O O . ALA A 1 368 ? -15.165 14.469 5.431 1.00 95.06 368 ALA A O 1
ATOM 2803 N N . SER A 1 369 ? -14.491 12.979 3.899 1.00 91.31 369 SER A N 1
ATOM 2804 C CA . SER A 1 369 ? -14.236 13.972 2.860 1.00 91.31 369 SER A CA 1
ATOM 2805 C C . SER A 1 369 ? -15.547 14.606 2.378 1.00 91.31 369 SER A C 1
ATOM 2807 O O . SER A 1 369 ? -16.496 13.909 2.033 1.00 91.31 369 SER A O 1
ATOM 2809 N N . SER A 1 370 ? -15.589 15.938 2.294 1.00 87.19 370 SER A N 1
ATOM 2810 C CA . SER A 1 370 ? -16.757 16.681 1.800 1.00 87.19 370 SER A CA 1
ATOM 2811 C C . SER A 1 370 ? -16.971 16.566 0.285 1.00 87.19 370 SER A C 1
ATOM 2813 O O . SER A 1 370 ? -18.004 17.005 -0.218 1.00 87.19 370 SER A O 1
ATOM 2815 N N . SER A 1 371 ? -16.013 15.994 -0.454 1.00 83.25 371 SER A N 1
ATOM 2816 C CA . SER A 1 371 ? -16.096 15.776 -1.905 1.00 83.25 371 SER A CA 1
ATOM 2817 C C . SER A 1 371 ? -16.578 14.373 -2.293 1.00 83.25 371 SER A C 1
ATOM 2819 O O . SER A 1 371 ? -16.735 14.091 -3.480 1.00 83.25 371 SER A O 1
ATOM 2821 N N . SER A 1 372 ? -16.817 13.491 -1.318 1.00 75.25 372 SER A N 1
ATOM 2822 C CA . SER A 1 372 ? -17.167 12.086 -1.551 1.00 75.25 372 SER A CA 1
ATOM 2823 C C . SER A 1 372 ? -18.022 11.522 -0.416 1.00 75.25 372 SER A C 1
ATOM 2825 O O . SER A 1 372 ? -17.579 11.471 0.731 1.00 75.25 372 SER A O 1
ATOM 2827 N N . SER A 1 373 ? -19.215 11.027 -0.740 1.00 75.00 373 SER A N 1
ATOM 2828 C CA . SER A 1 373 ? -20.145 10.455 0.238 1.00 75.00 373 SER A CA 1
ATOM 2829 C C . SER A 1 373 ? -19.634 9.134 0.825 1.00 75.00 373 SER A C 1
ATOM 2831 O O . SER A 1 373 ? -19.714 8.086 0.183 1.00 75.00 373 SER A O 1
ATOM 2833 N N . SER A 1 374 ? -19.154 9.157 2.072 1.00 86.44 374 SER A N 1
ATOM 2834 C CA . SER A 1 374 ? -18.911 7.929 2.844 1.00 86.44 374 SER A CA 1
ATOM 2835 C C . SER A 1 374 ? -20.243 7.335 3.300 1.00 86.44 374 SER A C 1
ATOM 2837 O O . SER A 1 374 ? -20.979 7.983 4.045 1.00 86.44 374 SER A O 1
ATOM 2839 N N . THR A 1 375 ? -20.548 6.106 2.877 1.00 92.00 375 THR A N 1
ATOM 2840 C CA . THR A 1 375 ? -21.825 5.427 3.163 1.00 92.00 375 THR A CA 1
ATOM 2841 C C . THR A 1 375 ? -21.629 4.106 3.905 1.00 92.00 375 THR A C 1
ATOM 2843 O O . THR A 1 375 ? -20.547 3.518 3.911 1.00 92.00 375 THR A O 1
ATOM 2846 N N . GLY A 1 376 ? -22.693 3.612 4.544 1.00 92.69 376 GLY A N 1
ATOM 2847 C CA . GLY A 1 376 ? -22.687 2.293 5.187 1.00 92.69 376 GLY A CA 1
ATOM 2848 C C . GLY A 1 376 ? -21.950 2.240 6.529 1.00 92.69 376 GLY A C 1
ATOM 2849 O O . GLY A 1 376 ? -21.628 1.149 6.993 1.00 92.69 376 GLY A O 1
ATOM 2850 N N . LEU A 1 377 ? -21.695 3.395 7.156 1.00 97.75 377 LEU A N 1
ATOM 2851 C CA . LEU A 1 377 ? -21.130 3.464 8.503 1.00 97.75 377 LEU A CA 1
ATOM 2852 C C . LEU A 1 377 ? -22.121 2.907 9.536 1.00 97.75 377 LEU A C 1
ATOM 2854 O O . LEU A 1 377 ? -23.222 3.437 9.714 1.00 97.75 377 LEU A O 1
ATOM 2858 N N . GLU A 1 378 ? -21.688 1.892 10.281 1.00 98.69 378 GLU A N 1
ATOM 2859 C CA . GLU A 1 378 ? -22.433 1.309 11.397 1.00 98.69 378 GLU A CA 1
ATOM 2860 C C . GLU A 1 378 ? -21.656 1.462 12.712 1.00 98.69 378 GLU A C 1
ATOM 2862 O O . GLU A 1 378 ? -20.567 0.914 12.875 1.00 98.69 378 GLU A O 1
ATOM 2867 N N . ILE A 1 379 ? -22.243 2.150 13.692 1.00 98.88 379 ILE A N 1
ATOM 2868 C CA . ILE A 1 379 ? -21.727 2.251 15.062 1.00 98.88 379 ILE A CA 1
ATOM 2869 C C . ILE A 1 379 ? -22.755 1.623 15.999 1.00 98.88 379 ILE A C 1
ATOM 2871 O O . ILE A 1 379 ? -23.767 2.249 16.333 1.00 98.88 379 ILE A O 1
ATOM 2875 N N . THR A 1 380 ? -22.540 0.365 16.394 1.00 98.94 380 THR A N 1
ATOM 2876 C CA . THR A 1 380 ? -23.580 -0.422 17.075 1.00 98.94 380 THR A CA 1
ATOM 2877 C C . THR A 1 380 ? -23.132 -1.145 18.339 1.00 98.94 380 THR A C 1
ATOM 2879 O O . THR A 1 380 ? -22.042 -1.696 18.409 1.00 98.94 380 THR A O 1
ATOM 2882 N N . ASN A 1 381 ? -23.998 -1.193 19.354 1.00 98.81 381 ASN A N 1
ATOM 2883 C CA . ASN A 1 381 ? -23.778 -1.961 20.588 1.00 98.81 381 ASN A CA 1
ATOM 2884 C C . ASN A 1 381 ? -22.460 -1.642 21.323 1.00 98.81 381 ASN A C 1
ATOM 2886 O O . ASN A 1 381 ? -21.919 -2.494 22.026 1.00 98.81 381 ASN A O 1
ATOM 2890 N N . ASN A 1 382 ? -21.908 -0.438 21.156 1.00 98.88 382 ASN A N 1
ATOM 2891 C CA . ASN A 1 382 ? -20.702 -0.039 21.874 1.00 98.88 382 ASN A CA 1
ATOM 2892 C C . ASN A 1 382 ? -21.059 0.484 23.268 1.00 98.88 382 ASN A C 1
ATOM 2894 O O . ASN A 1 382 ? -22.088 1.133 23.456 1.00 98.88 382 ASN A O 1
ATOM 2898 N N . THR A 1 383 ? -20.181 0.249 24.240 1.00 98.88 383 THR A N 1
ATOM 2899 C CA . THR A 1 383 ? -20.259 0.857 25.573 1.00 98.88 383 THR A CA 1
ATOM 2900 C C . THR A 1 383 ? -19.181 1.922 25.698 1.00 98.88 383 THR A C 1
ATOM 2902 O O . THR A 1 383 ? -17.999 1.605 25.699 1.00 98.88 383 THR A O 1
ATOM 2905 N N . ILE A 1 384 ? -19.571 3.185 25.816 1.00 98.81 384 ILE A N 1
ATOM 2906 C CA . ILE A 1 384 ? -18.688 4.339 25.961 1.00 98.81 384 ILE A CA 1
ATOM 2907 C C . ILE A 1 384 ? -18.845 4.874 27.382 1.00 98.81 384 ILE A C 1
ATOM 2909 O O . ILE A 1 384 ? -19.945 5.237 27.797 1.00 98.81 384 ILE A O 1
ATOM 2913 N N . THR A 1 385 ? -17.755 4.882 28.147 1.00 98.31 385 THR A N 1
ATOM 2914 C CA . THR A 1 385 ? -17.738 5.302 29.548 1.00 98.31 385 THR A CA 1
ATOM 2915 C C . THR A 1 385 ? -16.654 6.343 29.812 1.00 98.31 385 THR A C 1
ATOM 2917 O O . THR A 1 385 ? -15.493 6.119 29.484 1.00 98.31 385 THR A O 1
ATOM 2920 N N . ASN A 1 386 ? -17.029 7.460 30.446 1.00 95.88 386 ASN A N 1
ATOM 2921 C CA . ASN A 1 386 ? -16.106 8.513 30.904 1.00 95.88 386 ASN A CA 1
ATOM 2922 C C . ASN A 1 386 ? -15.185 9.111 29.813 1.00 95.88 386 ASN A C 1
ATOM 2924 O O . ASN A 1 386 ? -14.051 9.491 30.085 1.00 95.88 386 ASN A O 1
ATOM 2928 N N . THR A 1 387 ? -15.656 9.223 28.575 1.00 94.88 387 THR A N 1
ATOM 2929 C CA . THR A 1 387 ? -14.981 10.002 27.523 1.00 94.88 387 THR A CA 1
ATOM 2930 C C . THR A 1 387 ? -15.471 11.452 27.548 1.00 94.88 387 THR A C 1
ATOM 2932 O O . THR A 1 387 ? -16.617 11.667 27.921 1.00 94.88 387 THR A O 1
ATOM 2935 N N . TYR A 1 388 ? -14.664 12.444 27.146 1.00 95.75 388 TYR A N 1
ATOM 2936 C CA . TYR A 1 388 ? -15.096 13.857 27.112 1.00 95.75 388 TYR A CA 1
ATOM 2937 C C . TYR A 1 388 ? -16.339 14.055 26.225 1.00 95.75 388 TYR A C 1
ATOM 2939 O O . TYR A 1 388 ? -17.296 14.717 26.632 1.00 95.75 388 TYR A O 1
ATOM 2947 N N . SER A 1 389 ? -16.354 13.391 25.063 1.00 96.00 389 SER A N 1
ATOM 2948 C CA . SER A 1 389 ? -17.527 13.246 24.190 1.00 96.00 389 SER A CA 1
ATOM 2949 C C . SER A 1 389 ? -17.684 11.790 23.727 1.00 96.00 389 SER A C 1
ATOM 2951 O O . SER A 1 389 ? -16.742 10.997 23.789 1.00 96.00 389 SER A O 1
ATOM 2953 N N . GLY A 1 390 ? -18.860 11.404 23.240 1.00 97.62 390 GLY A N 1
ATOM 2954 C CA . GLY A 1 390 ? -19.118 10.072 22.689 1.00 97.62 390 GLY A CA 1
ATOM 2955 C C . GLY A 1 390 ? -18.737 9.966 21.210 1.00 97.62 390 GLY A C 1
ATOM 2956 O O . GLY A 1 390 ? -17.572 9.741 20.874 1.00 97.62 390 GLY A O 1
ATOM 2957 N N . ILE A 1 391 ? -19.728 10.095 20.326 1.00 98.69 391 ILE A N 1
ATOM 2958 C CA . ILE A 1 391 ? -19.615 9.856 18.878 1.00 98.69 391 ILE A CA 1
ATOM 2959 C C . ILE A 1 391 ? -19.700 11.185 18.120 1.00 98.69 391 ILE A C 1
ATOM 2961 O O . ILE A 1 391 ? -20.719 11.860 18.205 1.00 98.69 391 ILE A O 1
ATOM 2965 N N . HIS A 1 392 ? -18.657 11.554 17.373 1.00 97.88 392 HIS A N 1
ATOM 2966 C CA . HIS A 1 392 ? -18.578 12.765 16.546 1.00 97.88 392 HIS A CA 1
ATOM 2967 C C . HIS A 1 392 ? -18.392 12.388 15.074 1.00 97.88 392 HIS A C 1
ATOM 2969 O O . HIS A 1 392 ? -17.343 11.842 14.718 1.00 97.88 392 HIS A O 1
ATOM 2975 N N . LEU A 1 393 ? -19.371 12.710 14.227 1.00 97.88 393 LEU A N 1
ATOM 2976 C CA . LEU A 1 393 ? -19.347 12.417 12.792 1.00 97.88 393 LEU A CA 1
ATOM 2977 C C . LEU A 1 393 ? -19.554 13.680 11.953 1.00 97.88 393 LEU A C 1
ATOM 2979 O O . LEU A 1 393 ? -20.400 14.516 12.275 1.00 97.88 393 LEU A O 1
ATOM 2983 N N . TYR A 1 394 ? -18.795 13.784 10.863 1.00 97.12 394 TYR A N 1
ATOM 2984 C CA . TYR A 1 394 ? -18.897 14.853 9.873 1.00 97.12 394 TYR A CA 1
ATOM 2985 C C . TYR A 1 394 ? -18.970 14.253 8.463 1.00 97.12 394 TYR A C 1
ATOM 2987 O O . TYR A 1 394 ? -18.155 13.382 8.157 1.00 97.12 394 TYR A O 1
ATOM 2995 N N . TYR A 1 395 ? -19.887 14.742 7.621 1.00 95.81 395 TYR A N 1
ATOM 2996 C CA . TYR A 1 395 ? -19.976 14.418 6.182 1.00 95.81 395 TYR A CA 1
ATOM 2997 C C . TYR A 1 395 ? -20.214 12.934 5.833 1.00 95.81 395 TYR A C 1
ATOM 2999 O O . TYR A 1 395 ? -19.713 12.438 4.826 1.00 95.81 395 TYR A O 1
ATOM 3007 N N . PHE A 1 396 ? -20.962 12.201 6.662 1.00 95.44 396 PHE A N 1
ATOM 3008 C CA . PHE A 1 396 ? -21.350 10.816 6.368 1.00 95.44 396 PHE A CA 1
ATOM 3009 C C . PHE A 1 396 ? -22.801 10.707 5.909 1.00 95.44 396 PHE A C 1
ATOM 3011 O O . PHE A 1 396 ? -23.683 11.292 6.531 1.00 95.44 396 PHE A O 1
ATOM 3018 N N . ASP A 1 397 ? -23.061 9.843 4.931 1.00 93.69 397 ASP A N 1
ATOM 3019 C CA . ASP A 1 397 ? -24.406 9.614 4.410 1.00 93.69 397 ASP A CA 1
ATOM 3020 C C . ASP A 1 397 ? -25.001 8.297 4.923 1.00 93.69 397 ASP A C 1
ATOM 3022 O O . ASP A 1 397 ? -24.367 7.237 4.876 1.00 93.69 397 ASP A O 1
ATOM 3026 N N . ALA A 1 398 ? -26.258 8.356 5.373 1.00 93.69 398 ALA A N 1
ATOM 3027 C CA . ALA A 1 398 ? -27.050 7.210 5.827 1.00 93.69 398 ALA A CA 1
ATOM 3028 C C . ALA A 1 398 ? -26.371 6.381 6.940 1.00 93.69 398 ALA A C 1
ATOM 3030 O O . ALA A 1 398 ? -26.280 5.151 6.868 1.00 93.69 398 ALA A O 1
ATOM 3031 N N . VAL A 1 399 ? -25.906 7.053 7.998 1.00 96.81 399 VAL A N 1
ATOM 3032 C CA . VAL A 1 399 ? -25.259 6.392 9.143 1.00 96.81 399 VAL A CA 1
ATOM 3033 C C . VAL A 1 399 ? -26.249 5.579 9.970 1.00 96.81 399 VAL A C 1
ATOM 3035 O O . VAL A 1 399 ? -27.396 5.981 10.173 1.00 96.81 399 VAL A O 1
ATOM 3038 N N . THR A 1 400 ? -25.788 4.465 10.536 1.00 98.50 400 THR A N 1
ATOM 3039 C CA . THR A 1 400 ? -26.539 3.687 11.530 1.00 98.50 400 THR A CA 1
ATOM 3040 C C . THR A 1 400 ? -25.848 3.757 12.887 1.00 98.50 400 THR A C 1
ATOM 3042 O O . THR A 1 400 ? -24.779 3.183 13.075 1.00 98.50 400 THR A O 1
ATOM 3045 N N . ILE A 1 401 ? -26.478 4.415 13.862 1.00 98.75 401 ILE A N 1
ATOM 3046 C CA . ILE A 1 401 ? -26.005 4.509 15.249 1.00 98.75 401 ILE A CA 1
ATOM 3047 C C . ILE A 1 401 ? -27.046 3.869 16.165 1.00 98.75 401 ILE A C 1
ATOM 3049 O O . ILE A 1 401 ? -28.094 4.462 16.447 1.00 98.75 401 ILE A O 1
ATOM 3053 N N . ARG A 1 402 ? -26.784 2.642 16.624 1.00 98.81 402 ARG A N 1
ATOM 3054 C CA . ARG A 1 402 ? -27.808 1.835 17.300 1.00 98.81 402 ARG A CA 1
ATOM 3055 C C . ARG A 1 402 ? -27.316 1.054 18.510 1.00 98.81 402 ARG A C 1
ATOM 3057 O O . ARG A 1 402 ? -26.293 0.389 18.435 1.00 98.81 402 ARG A O 1
ATOM 3064 N N . GLY A 1 403 ? -28.105 1.024 19.584 1.00 98.69 403 GLY A N 1
ATOM 3065 C CA . GLY A 1 403 ? -27.846 0.118 20.710 1.00 98.69 403 GLY A CA 1
ATOM 3066 C C . GLY A 1 403 ? -26.628 0.500 21.554 1.00 98.69 403 GLY A C 1
ATOM 3067 O O . GLY A 1 403 ? -26.160 -0.310 22.348 1.00 98.69 403 GLY A O 1
ATOM 3068 N N . ASN A 1 404 ? -26.065 1.697 21.366 1.00 98.88 404 ASN A N 1
ATOM 3069 C CA . ASN A 1 404 ? -24.887 2.126 22.111 1.00 98.88 404 ASN A CA 1
ATOM 3070 C C . ASN A 1 404 ? -25.286 2.601 23.512 1.00 98.88 404 ASN A C 1
ATOM 3072 O O . ASN A 1 404 ? -26.322 3.237 23.689 1.00 98.88 404 ASN A O 1
ATOM 3076 N N . THR A 1 405 ? -24.440 2.326 24.499 1.00 98.81 405 THR A N 1
ATOM 3077 C CA . THR A 1 405 ? -24.543 2.876 25.855 1.00 98.81 405 THR A CA 1
ATOM 3078 C C . THR A 1 405 ? -23.449 3.914 26.038 1.00 98.81 405 THR A C 1
ATOM 3080 O O . THR A 1 405 ? -22.277 3.574 25.948 1.00 98.81 405 THR A O 1
ATOM 3083 N N . ILE A 1 406 ? -23.809 5.160 26.307 1.00 98.44 406 ILE A N 1
ATOM 3084 C CA . ILE A 1 406 ? -22.913 6.304 26.470 1.00 98.44 406 ILE A CA 1
ATOM 3085 C C . ILE A 1 406 ? -23.190 6.850 27.870 1.00 98.44 406 ILE A C 1
ATOM 3087 O O . ILE A 1 406 ? -24.310 7.236 28.148 1.00 98.44 406 ILE A O 1
ATOM 3091 N N . LYS A 1 407 ? -22.237 6.780 28.804 1.00 97.25 407 LYS A N 1
ATOM 3092 C CA . LYS A 1 407 ? -22.456 7.233 30.191 1.00 97.25 407 LYS A CA 1
ATOM 3093 C C . LYS A 1 407 ? -21.169 7.662 30.890 1.00 97.25 407 LYS A C 1
ATOM 3095 O O . LYS A 1 407 ? -20.082 7.236 30.523 1.00 97.25 407 LYS A O 1
ATOM 3100 N N . GLY A 1 408 ? -21.276 8.405 31.984 1.00 94.88 408 GLY A N 1
ATOM 3101 C CA . GLY A 1 408 ? -20.145 8.649 32.886 1.00 94.88 408 GLY A CA 1
ATOM 3102 C C . GLY A 1 408 ? -20.015 10.101 33.318 1.00 94.88 408 GLY A C 1
ATOM 3103 O O . GLY A 1 408 ? -20.497 11.005 32.647 1.00 94.88 408 GLY A O 1
ATOM 3104 N N . SER A 1 409 ? -19.350 10.329 34.450 1.00 93.62 409 SER A N 1
ATOM 3105 C CA . SER A 1 409 ? -19.205 11.667 35.041 1.00 93.62 409 SER A CA 1
ATOM 3106 C C . SER A 1 409 ? -18.250 12.579 34.269 1.00 93.62 409 SER A C 1
ATOM 3108 O O . SER A 1 409 ? -18.264 13.785 34.490 1.00 93.62 409 SER A O 1
ATOM 3110 N N . TYR A 1 410 ? -17.414 12.013 33.391 1.00 92.94 410 TYR A N 1
ATOM 3111 C CA . TYR A 1 410 ? -16.467 12.760 32.555 1.00 92.94 410 TYR A CA 1
ATOM 3112 C C . TYR A 1 410 ? -16.997 13.063 31.136 1.00 92.94 410 TYR A C 1
ATOM 3114 O O . TYR A 1 410 ? -16.254 13.562 30.302 1.00 92.94 410 TYR A O 1
ATOM 3122 N N . MET A 1 411 ? -18.276 12.798 30.844 1.00 92.81 411 MET A N 1
ATOM 3123 C CA . MET A 1 411 ? -18.910 13.216 29.583 1.00 92.81 411 MET A CA 1
ATOM 3124 C C . MET A 1 411 ? -19.350 14.674 29.673 1.00 92.81 411 MET A C 1
ATOM 3126 O O . MET A 1 411 ? -20.411 14.974 30.215 1.00 92.81 411 MET A O 1
ATOM 3130 N N . LEU A 1 412 ? -18.497 15.580 29.193 1.00 93.81 412 LEU A N 1
ATOM 3131 C CA . LEU A 1 412 ? -18.619 17.025 29.421 1.00 93.81 412 LEU A CA 1
ATOM 3132 C C . LEU A 1 412 ? -19.161 17.806 28.216 1.00 93.81 412 LEU A C 1
ATOM 3134 O O . LEU A 1 412 ? -19.471 18.986 28.366 1.00 93.81 412 LEU A O 1
ATOM 3138 N N . ASP A 1 413 ? -19.252 17.177 27.044 1.00 93.62 413 ASP A N 1
ATOM 3139 C CA . ASP A 1 413 ? -19.651 17.827 25.792 1.00 93.62 413 ASP A CA 1
ATOM 3140 C C . ASP A 1 413 ? -20.832 17.080 25.139 1.00 93.62 413 ASP A C 1
ATOM 3142 O O . ASP A 1 413 ? -21.943 17.112 25.671 1.00 93.62 413 ASP A O 1
ATOM 3146 N N . PHE A 1 414 ? -20.632 16.358 24.030 1.00 95.44 414 PHE A N 1
ATOM 3147 C CA . PHE A 1 414 ? -21.721 15.672 23.321 1.00 95.44 414 PHE A CA 1
ATOM 3148 C C . PHE A 1 414 ? -21.719 14.153 23.523 1.00 95.44 414 PHE A C 1
ATOM 3150 O O . PHE A 1 414 ? -20.680 13.504 23.425 1.00 95.44 414 PHE A O 1
ATOM 3157 N N . GLY A 1 415 ? -22.901 13.549 23.692 1.00 97.06 415 GLY A N 1
ATOM 3158 C CA . GLY A 1 415 ? -23.068 12.092 23.598 1.00 97.06 415 GLY A CA 1
ATOM 3159 C C . GLY A 1 415 ? -22.971 11.598 22.149 1.00 97.06 415 GLY A C 1
ATOM 3160 O O . GLY A 1 415 ? -22.124 10.770 21.819 1.00 97.06 415 GLY A O 1
ATOM 3161 N N . ILE A 1 416 ? -23.805 12.150 21.264 1.00 98.44 416 ILE A N 1
ATOM 3162 C CA . ILE A 1 416 ? -23.764 11.927 19.811 1.00 98.44 416 ILE A CA 1
ATOM 3163 C C . ILE A 1 416 ? -23.837 13.293 19.124 1.00 98.44 416 ILE A C 1
ATOM 3165 O O . ILE A 1 416 ? -24.747 14.072 19.400 1.00 98.44 416 ILE A O 1
ATOM 3169 N N . TYR A 1 417 ? -22.899 13.566 18.222 1.00 97.94 417 TYR A N 1
ATOM 3170 C CA . TYR A 1 417 ? -22.785 14.812 17.477 1.00 97.94 417 TYR A CA 1
ATOM 3171 C C . TYR A 1 417 ? -22.590 14.528 15.987 1.00 97.94 417 TYR A C 1
ATOM 3173 O O . TYR A 1 417 ? -21.617 13.882 15.598 1.00 97.94 417 TYR A O 1
ATOM 3181 N N . LEU A 1 418 ? -23.531 14.994 15.164 1.00 97.31 418 LEU A N 1
ATOM 3182 C CA . LEU A 1 418 ? -23.558 14.786 13.715 1.00 97.31 418 LEU A CA 1
ATOM 3183 C C . LEU A 1 418 ? -23.559 16.144 13.011 1.00 97.31 418 LEU A C 1
ATOM 3185 O O . LEU A 1 418 ? -24.402 16.988 13.316 1.00 97.31 418 LEU A O 1
ATOM 3189 N N . ILE A 1 419 ? -22.646 16.348 12.065 1.00 96.50 419 ILE A N 1
ATOM 3190 C CA . ILE A 1 419 ? -22.560 17.569 11.256 1.00 96.50 419 ILE A CA 1
ATOM 3191 C C . ILE A 1 419 ? -22.529 17.186 9.779 1.00 96.50 419 ILE A C 1
ATOM 3193 O O . ILE A 1 419 ? -21.721 16.354 9.377 1.00 96.50 419 ILE A O 1
ATOM 3197 N N . TYR A 1 420 ? -23.409 17.789 8.974 1.00 95.50 420 TYR A N 1
ATOM 3198 C CA . TYR A 1 420 ? -23.522 17.504 7.536 1.00 95.50 420 TYR A CA 1
ATOM 3199 C C . TYR A 1 420 ? -23.609 16.000 7.241 1.00 95.50 420 TYR A C 1
ATOM 3201 O O . TYR A 1 420 ? -23.002 15.509 6.300 1.00 95.50 420 TYR A O 1
ATOM 3209 N N . CYS A 1 421 ? -24.269 15.250 8.126 1.00 94.81 421 CYS A N 1
ATOM 3210 C CA . CYS A 1 421 ? -24.518 13.838 7.899 1.00 94.81 421 CYS A CA 1
ATOM 3211 C C . CYS A 1 421 ? -25.877 13.720 7.219 1.00 94.81 421 CYS A C 1
ATOM 3213 O O . CYS A 1 421 ? -26.901 13.930 7.878 1.00 94.81 421 CYS A O 1
ATOM 3215 N N . ASP A 1 422 ? -25.888 13.417 5.926 1.00 92.19 422 ASP A N 1
ATOM 3216 C CA . ASP A 1 422 ? -27.089 13.473 5.101 1.00 92.19 422 ASP A CA 1
ATOM 3217 C C . ASP A 1 422 ? -27.663 12.068 4.840 1.00 92.19 422 ASP A C 1
ATOM 3219 O O . ASP A 1 422 ? -27.254 11.059 5.421 1.00 92.19 422 ASP A O 1
ATOM 3223 N N . GLY A 1 423 ? -28.710 11.989 4.020 1.00 88.19 423 GLY A N 1
ATOM 3224 C CA . GLY A 1 423 ? -29.403 10.735 3.729 1.00 88.19 423 GLY A CA 1
ATOM 3225 C C . GLY A 1 423 ? -30.255 10.195 4.889 1.00 88.19 423 GLY A C 1
ATOM 3226 O O . GLY A 1 423 ? -30.627 10.899 5.830 1.00 88.19 423 GLY A O 1
ATOM 3227 N N . ALA A 1 424 ? -30.636 8.920 4.790 1.00 91.50 424 ALA A N 1
ATOM 3228 C CA . ALA A 1 424 ? -31.555 8.275 5.728 1.00 91.50 424 ALA A CA 1
ATOM 3229 C C . ALA A 1 424 ? -30.822 7.740 6.972 1.00 91.50 424 ALA A C 1
ATOM 3231 O O . ALA A 1 424 ? -30.665 6.531 7.144 1.00 91.50 424 ALA A O 1
ATOM 3232 N N . ASN A 1 425 ? -30.366 8.644 7.839 1.00 95.19 425 ASN A N 1
ATOM 3233 C CA . ASN A 1 425 ? -29.683 8.280 9.082 1.00 95.19 425 ASN A CA 1
ATOM 3234 C C . ASN A 1 425 ? -30.613 7.534 10.058 1.00 95.19 425 ASN A C 1
ATOM 3236 O O . ASN A 1 425 ? -31.758 7.929 10.283 1.00 95.19 425 ASN A O 1
ATOM 3240 N N . VAL A 1 426 ? -30.101 6.481 10.699 1.00 97.94 426 VAL A N 1
ATOM 3241 C CA . VAL A 1 426 ? -30.818 5.663 11.686 1.00 97.94 426 VAL A CA 1
ATOM 3242 C C . VAL A 1 426 ? -30.140 5.788 13.047 1.00 97.94 426 VAL A C 1
ATOM 3244 O O . VAL A 1 426 ? -29.143 5.122 13.317 1.00 97.94 426 VAL A O 1
ATOM 3247 N N . ILE A 1 427 ? -30.716 6.600 13.936 1.00 98.00 427 ILE A N 1
ATOM 3248 C CA . ILE A 1 427 ? -30.258 6.764 15.322 1.00 98.00 427 ILE A CA 1
ATOM 3249 C C . ILE A 1 427 ? -31.355 6.264 16.263 1.00 98.00 427 ILE A C 1
ATOM 3251 O O . ILE A 1 427 ? -32.378 6.925 16.428 1.00 98.00 427 ILE A O 1
ATOM 3255 N N . LYS A 1 428 ? -31.181 5.078 16.857 1.00 98.06 428 LYS A N 1
ATOM 3256 C CA . LYS A 1 428 ? -32.205 4.465 17.726 1.00 98.06 428 LYS A CA 1
ATOM 3257 C C . LYS A 1 428 ? -31.619 3.533 18.778 1.00 98.06 428 LYS A C 1
ATOM 3259 O O . LYS A 1 428 ? -30.506 3.048 18.630 1.00 98.06 428 LYS A O 1
ATOM 3264 N N . ASP A 1 429 ? -32.391 3.242 19.817 1.00 98.44 429 ASP A N 1
ATOM 3265 C CA . ASP A 1 429 ? -32.039 2.277 20.870 1.00 98.44 429 ASP A CA 1
ATOM 3266 C C . ASP A 1 429 ? -30.734 2.612 21.630 1.00 98.44 429 ASP A C 1
ATOM 3268 O O . ASP A 1 429 ? -30.141 1.732 22.245 1.00 98.44 429 ASP A O 1
ATOM 3272 N N . ASN A 1 430 ? -30.256 3.861 21.578 1.00 98.56 430 ASN A N 1
ATOM 3273 C CA . ASN A 1 430 ? -29.075 4.292 22.331 1.00 98.56 430 ASN A CA 1
ATOM 3274 C C . ASN A 1 430 ? -29.486 4.754 23.739 1.00 98.56 430 ASN A C 1
ATOM 3276 O O . ASN A 1 430 ? -30.498 5.437 23.893 1.00 98.56 430 ASN A O 1
ATOM 3280 N N . TYR A 1 431 ? -28.685 4.411 24.745 1.00 98.19 431 TYR A N 1
ATOM 3281 C CA . TYR A 1 431 ? -28.796 4.914 26.114 1.00 98.19 431 TYR A CA 1
ATOM 3282 C C . TYR A 1 431 ? -27.702 5.964 26.329 1.00 98.19 431 TYR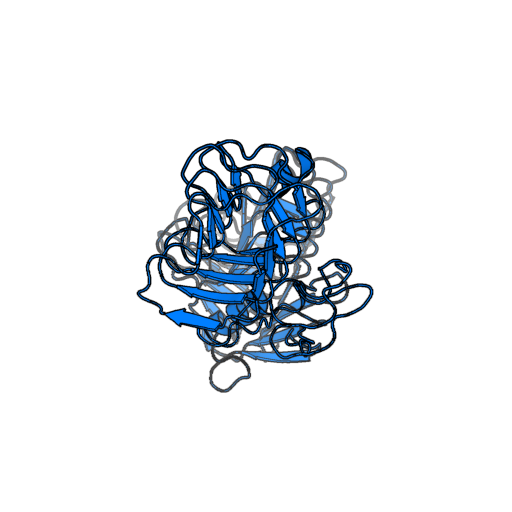 A C 1
ATOM 3284 O O . TYR A 1 431 ? -26.531 5.630 26.152 1.00 98.19 431 TYR A O 1
ATOM 3292 N N . ILE A 1 432 ? -28.071 7.205 26.663 1.00 93.81 432 ILE A N 1
ATOM 3293 C CA . ILE A 1 432 ? -27.152 8.344 26.843 1.00 93.81 432 ILE A CA 1
ATOM 3294 C C . ILE A 1 432 ? -27.426 9.003 28.191 1.00 93.81 432 ILE A C 1
ATOM 3296 O O . ILE A 1 432 ? -28.619 9.298 28.437 1.00 93.81 432 ILE A O 1
#

Organism: NCBI:txid408172